Protein AF-A0A954SNA6-F1 (afdb_monomer)

Sequence (404 aa):
MLDLQYICDNADLVSENCRNRGVQANIPRIVELRQKRGEAIAQGDNLRHEQKDIAGQIPKEKDTGKKQALVAKGKELKEQVAASEENVRQLEQELRQELLQVPNLTHPDAPIGKDDTESKTVKTWGDIPKFDFQPLDHVALMEKHNLVDLEAGSRVAGHGFYYLKNEAALLELALIQYAVSKLVDDQTAAIMLEPVQGEGGINIPAPGFLEGLRKLADERGALLIFDEVQTCMGRLGTWFGYQSFNVQPDIMTMAKGVAGGVACGVIVAKESLAPDLRPGMHASTFGGNPLAMAAGIATVETIEQDNLLENVGKMSERYRQYFEKLASELSVIKEIRIRGMMVGVDLKITGTPAVGECMKRGVLINCTHDTVIRLLPALNITADQVDEGCAVIGEVLRNMAKSA

Foldseek 3Di:
DDDLVVCLVPVVQLVVQCVLVVFDADSVVLNVLVVVLVVLVVVLVVLVVVLVVLVVCLVVDPDPVVNVVSVVVNVVSVVVNVVSVVVSVVSVVVSVVRVVRRDDGDDPPDDRDPDPVSDDDPDDDDDDDDDPDDDDDPVRVCVVVVQWAQPLQCVPVNHPGIDGDDVNVVVVVVVVLVVCLVVLALPAAADEEACFDQLVQRRHDDQCPLVSRLVSCVVNVHFYEHEFQPQACLQQLDRTSCVVNVRDTQKYKYADLQQVPPGAIDIDGPPVCVVVDDPPPDDDPCHPPPNSVVSNVVSNVCCVVVVLSVLLVVLQVLLVVLLVVLVVVFVQFDDWRTGRQWTKTFGSAFCVVLQVQLVVVVAHWDDHPRGITIGRDDSPDDPVNSVVNSVSSSVSSVVVRVVD

Mean predicted aligned error: 14.47 Å

Radius of gyration: 30.66 Å; Cα contacts (8 Å, |Δi|>4): 497; chains: 1; bounding box: 66×72×78 Å

Structure (mmCIF, N/CA/C/O backbone):
data_AF-A0A954SNA6-F1
#
_entry.id   AF-A0A954SNA6-F1
#
loop_
_atom_site.group_PDB
_atom_site.id
_atom_site.type_symbol
_atom_site.label_atom_id
_atom_site.label_alt_id
_atom_site.label_comp_id
_atom_site.label_asym_id
_atom_site.label_entity_id
_atom_site.label_seq_id
_atom_site.pdbx_PDB_ins_code
_atom_site.Cartn_x
_atom_site.Cartn_y
_atom_site.Cartn_z
_atom_site.occupancy
_atom_site.B_iso_or_equiv
_atom_site.auth_seq_id
_atom_site.auth_comp_id
_atom_site.auth_asym_id
_atom_site.auth_atom_id
_atom_site.pdbx_PDB_model_num
ATOM 1 N N . MET A 1 1 ? 3.592 -12.969 23.844 1.00 73.25 1 MET A N 1
ATOM 2 C CA . MET A 1 1 ? 3.967 -12.552 25.206 1.00 73.25 1 MET A CA 1
ATOM 3 C C . MET A 1 1 ? 2.936 -13.163 26.124 1.00 73.25 1 MET A C 1
ATOM 5 O O . MET A 1 1 ? 1.762 -13.143 25.759 1.00 73.25 1 MET A O 1
ATOM 9 N N . LEU A 1 2 ? 3.365 -13.783 27.220 1.00 87.62 2 LEU A N 1
ATOM 10 C CA . LEU A 1 2 ? 2.431 -14.393 28.161 1.00 87.62 2 LEU A CA 1
ATOM 11 C C . LEU A 1 2 ? 1.561 -13.305 28.792 1.00 87.62 2 LEU A C 1
ATOM 13 O O . LEU A 1 2 ? 2.030 -12.197 29.050 1.00 87.62 2 LEU A O 1
ATOM 17 N N . ASP A 1 3 ? 0.293 -13.627 29.009 1.00 92.75 3 ASP A N 1
ATOM 18 C CA . ASP A 1 3 ? -0.619 -12.743 29.717 1.00 92.75 3 ASP A CA 1
ATOM 19 C C . ASP A 1 3 ? -0.177 -12.561 31.184 1.00 92.75 3 ASP A C 1
ATOM 21 O O . ASP A 1 3 ? 0.327 -13.493 31.816 1.00 92.75 3 ASP A O 1
ATOM 25 N N . LEU A 1 4 ? -0.365 -11.359 31.739 1.00 93.19 4 LEU A N 1
ATOM 26 C CA . LEU A 1 4 ? 0.088 -11.022 33.092 1.00 93.19 4 LEU A CA 1
ATOM 27 C C . LEU A 1 4 ? -0.612 -11.872 34.161 1.00 93.19 4 LEU A C 1
ATOM 29 O O . LEU A 1 4 ? 0.033 -12.277 35.128 1.00 93.19 4 LEU A O 1
ATOM 33 N N . GLN A 1 5 ? -1.914 -12.139 34.005 1.00 93.69 5 GLN A N 1
ATOM 34 C CA . GLN A 1 5 ? -2.640 -12.995 34.944 1.00 93.69 5 GLN A CA 1
ATOM 35 C C . GLN A 1 5 ? -2.035 -14.398 34.924 1.00 93.69 5 GLN A C 1
ATOM 37 O O . GLN A 1 5 ? -1.691 -14.924 35.980 1.00 93.69 5 GLN A O 1
ATOM 42 N N . TYR A 1 6 ? -1.810 -14.947 33.728 1.00 95.56 6 TYR A N 1
ATOM 43 C CA . TYR A 1 6 ? -1.186 -16.257 33.569 1.00 95.56 6 TYR A CA 1
ATOM 44 C C . TYR A 1 6 ? 0.196 -16.340 34.232 1.00 95.56 6 TYR A C 1
ATOM 46 O O . TYR A 1 6 ? 0.468 -17.314 34.934 1.00 95.56 6 TYR A O 1
ATOM 54 N N . ILE A 1 7 ? 1.056 -15.327 34.045 1.00 95.31 7 ILE A N 1
ATOM 55 C CA . ILE A 1 7 ? 2.395 -15.287 34.658 1.00 95.31 7 ILE A CA 1
ATOM 56 C C . ILE A 1 7 ? 2.300 -15.366 36.180 1.00 95.31 7 ILE A C 1
ATOM 58 O O . ILE A 1 7 ? 3.030 -16.131 36.801 1.00 95.31 7 ILE A O 1
ATOM 62 N N . CYS A 1 8 ? 1.408 -14.585 36.784 1.00 94.50 8 CYS A N 1
ATOM 63 C CA . CYS A 1 8 ? 1.271 -14.568 38.234 1.00 94.50 8 CYS A CA 1
ATOM 64 C C . CYS A 1 8 ? 0.643 -15.847 38.789 1.00 94.50 8 CYS A C 1
ATOM 66 O O . CYS A 1 8 ? 1.076 -16.317 39.836 1.00 94.50 8 CYS A O 1
ATOM 68 N N . ASP A 1 9 ? -0.336 -16.419 38.091 1.00 96.00 9 ASP A N 1
ATOM 69 C CA . ASP A 1 9 ? -1.005 -17.648 38.528 1.00 96.00 9 ASP A CA 1
ATOM 70 C C . ASP A 1 9 ? -0.101 -18.882 38.374 1.00 96.00 9 ASP A C 1
ATOM 72 O O . ASP A 1 9 ? -0.306 -19.890 39.044 1.00 96.00 9 ASP A O 1
ATOM 76 N N . ASN A 1 10 ? 0.921 -18.797 37.516 1.00 96.69 10 ASN A N 1
ATOM 77 C CA . ASN A 1 10 ? 1.845 -19.886 37.195 1.00 96.69 10 ASN A CA 1
ATOM 78 C C . ASN A 1 10 ? 3.312 -19.467 37.397 1.00 96.69 10 ASN A C 1
ATOM 80 O O . ASN A 1 10 ? 4.188 -19.855 36.620 1.00 96.69 10 ASN A O 1
ATOM 84 N N . ALA A 1 11 ? 3.589 -18.659 38.425 1.00 95.62 11 ALA A N 1
ATOM 85 C CA . ALA A 1 11 ? 4.897 -18.032 38.629 1.00 95.62 11 ALA A CA 1
ATOM 86 C C . ALA A 1 11 ? 6.063 -19.038 38.657 1.00 95.62 11 ALA A C 1
ATOM 88 O O . ALA A 1 11 ? 7.117 -18.772 38.072 1.00 95.62 11 ALA A O 1
ATOM 89 N N . ASP A 1 12 ? 5.866 -20.207 39.271 1.00 95.69 12 ASP A N 1
ATOM 90 C CA . ASP A 1 12 ? 6.883 -21.262 39.346 1.00 95.69 12 ASP A CA 1
ATOM 91 C C . ASP A 1 12 ? 7.188 -21.865 37.970 1.00 95.69 12 ASP A C 1
ATOM 93 O O . ASP A 1 12 ? 8.354 -21.961 37.581 1.00 95.69 12 ASP A O 1
ATOM 97 N N . LEU A 1 13 ? 6.144 -22.188 37.199 1.00 95.19 13 LEU A N 1
ATOM 98 C CA . LEU A 1 13 ? 6.263 -22.732 35.843 1.00 95.19 13 LEU A CA 1
ATOM 99 C C . LEU A 1 13 ? 6.986 -21.751 34.914 1.00 95.19 13 LEU A C 1
ATOM 101 O O . LEU A 1 13 ? 7.881 -22.132 34.160 1.00 95.19 13 LEU A O 1
ATOM 105 N N . VAL A 1 14 ? 6.617 -20.470 34.972 1.00 95.94 14 VAL A N 1
ATOM 106 C CA . VAL A 1 14 ? 7.250 -19.432 34.150 1.00 95.94 14 VAL A CA 1
ATOM 107 C C . VAL A 1 14 ? 8.706 -19.225 34.570 1.00 95.94 14 VAL A C 1
ATOM 109 O O . VAL A 1 14 ? 9.578 -19.129 33.708 1.00 95.94 14 VAL A O 1
ATOM 112 N N . SER A 1 15 ? 8.994 -19.227 35.875 1.00 94.88 15 SER A N 1
ATOM 113 C CA . SER A 1 15 ? 10.365 -19.128 36.396 1.00 94.88 15 SER A CA 1
ATOM 114 C C . SER A 1 15 ? 11.233 -20.298 35.936 1.00 94.88 15 SER A C 1
ATOM 116 O O . SER A 1 15 ? 12.385 -20.110 35.542 1.00 94.88 15 SER A O 1
ATOM 118 N N . GLU A 1 16 ? 10.688 -21.513 35.953 1.00 93.12 16 GLU A N 1
ATOM 119 C CA . GLU A 1 16 ? 11.366 -22.700 35.447 1.00 93.12 16 GLU A CA 1
ATOM 120 C C . GLU A 1 16 ? 11.633 -22.612 33.943 1.00 93.12 16 GLU A C 1
ATOM 122 O O . GLU A 1 16 ? 12.764 -22.836 33.515 1.00 93.12 16 GLU A O 1
ATOM 127 N N . ASN A 1 17 ? 10.647 -22.187 33.152 1.00 93.81 17 ASN A N 1
ATOM 128 C CA . ASN A 1 17 ? 10.822 -21.969 31.720 1.00 93.81 17 ASN A CA 1
ATOM 129 C C . ASN A 1 17 ? 11.922 -20.937 31.414 1.00 93.81 17 ASN A C 1
ATOM 131 O O . ASN A 1 17 ? 12.746 -21.167 30.531 1.00 93.81 17 ASN A O 1
ATOM 135 N N . CYS A 1 18 ? 11.990 -19.827 32.158 1.00 92.38 18 CYS A N 1
ATOM 136 C CA . CYS A 1 18 ? 13.069 -18.844 32.015 1.00 92.38 18 CYS A CA 1
ATOM 137 C C . CYS A 1 18 ? 14.447 -19.467 32.281 1.00 92.38 18 CYS A C 1
ATOM 139 O O . CYS A 1 18 ? 15.364 -19.276 31.480 1.00 92.38 18 CYS A O 1
ATOM 141 N N . ARG A 1 19 ? 14.579 -20.275 33.347 1.00 90.25 19 ARG A N 1
ATOM 142 C CA . ARG A 1 19 ? 15.821 -21.008 33.656 1.00 90.25 19 ARG A CA 1
ATOM 143 C C . ARG A 1 19 ? 16.204 -21.973 32.537 1.00 90.25 19 ARG A C 1
ATOM 145 O O . ARG A 1 19 ? 17.350 -21.952 32.098 1.00 90.25 19 ARG A O 1
ATOM 152 N N . ASN A 1 20 ? 15.248 -22.760 32.046 1.00 88.38 20 ASN A N 1
ATOM 153 C CA . ASN A 1 20 ? 15.473 -23.735 30.975 1.00 88.38 20 ASN A CA 1
ATOM 154 C C . ASN A 1 20 ? 15.898 -23.073 29.659 1.00 88.38 20 ASN A C 1
ATOM 156 O O . ASN A 1 20 ? 16.601 -23.686 28.864 1.00 88.38 20 ASN A O 1
ATOM 160 N N . ARG A 1 21 ? 15.497 -21.817 29.438 1.00 86.19 21 ARG A N 1
ATOM 161 C CA . ARG A 1 21 ? 15.863 -21.016 28.263 1.00 86.19 21 ARG A CA 1
ATOM 162 C C . ARG A 1 21 ? 17.111 -20.148 28.456 1.00 86.19 21 ARG A C 1
ATOM 164 O O . ARG A 1 21 ? 17.453 -19.399 27.547 1.00 86.19 21 ARG A O 1
ATOM 171 N N . GLY A 1 22 ? 17.743 -20.174 29.632 1.00 86.12 22 GLY A N 1
ATOM 172 C CA . GLY A 1 22 ? 18.877 -19.299 29.948 1.00 86.12 22 GLY A CA 1
ATOM 173 C C . GLY A 1 22 ? 18.531 -17.803 29.997 1.00 86.12 22 GLY A C 1
ATOM 174 O O . GLY A 1 22 ? 19.422 -16.967 29.875 1.00 86.12 22 GLY A O 1
ATOM 175 N N . VAL A 1 23 ? 17.252 -17.448 30.169 1.00 89.25 23 VAL A N 1
ATOM 176 C CA . VAL A 1 23 ? 16.779 -16.056 30.214 1.00 89.25 23 VAL A CA 1
ATOM 177 C C . VAL A 1 23 ? 16.717 -15.575 31.662 1.00 89.25 23 VAL A C 1
ATOM 179 O O . VAL A 1 23 ? 16.126 -16.230 32.522 1.00 89.25 23 VAL A O 1
ATOM 182 N N . GLN A 1 24 ? 17.295 -14.406 31.937 1.00 88.19 24 GLN A N 1
ATOM 183 C CA . GLN A 1 24 ? 17.194 -13.756 33.244 1.00 88.19 24 GLN A CA 1
ATOM 184 C C . GLN A 1 24 ? 15.923 -12.900 33.309 1.00 88.19 24 GLN A C 1
ATOM 186 O O . GLN A 1 24 ? 15.890 -11.796 32.777 1.00 88.19 24 GLN A O 1
ATOM 191 N N . ALA A 1 25 ? 14.881 -13.408 33.971 1.00 93.00 25 ALA A N 1
ATOM 192 C CA . ALA A 1 25 ? 13.642 -12.673 34.233 1.00 93.00 25 ALA A CA 1
ATOM 193 C C . ALA A 1 25 ? 13.258 -12.777 35.716 1.00 93.00 25 ALA A C 1
ATOM 195 O O . ALA A 1 25 ? 13.335 -13.858 36.306 1.00 93.00 25 ALA A O 1
ATOM 196 N N . ASN A 1 26 ? 12.823 -11.668 36.322 1.00 95.00 26 ASN A N 1
ATOM 197 C CA . ASN A 1 26 ? 12.488 -11.607 37.744 1.00 95.00 26 ASN A CA 1
ATOM 198 C C . ASN A 1 26 ? 10.976 -11.770 37.975 1.00 95.00 26 ASN A C 1
ATOM 200 O O . ASN A 1 26 ? 10.246 -10.815 38.242 1.00 95.00 26 ASN A O 1
ATOM 204 N N . ILE A 1 27 ? 10.492 -13.011 37.884 1.00 96.44 27 ILE A N 1
ATOM 205 C CA . ILE A 1 27 ? 9.064 -13.322 38.065 1.00 96.44 27 ILE A CA 1
ATOM 206 C C . ILE A 1 27 ? 8.527 -12.898 39.448 1.00 96.44 27 ILE A C 1
ATOM 208 O O . ILE A 1 27 ? 7.445 -12.308 39.491 1.00 96.44 27 ILE A O 1
ATOM 212 N N . PRO A 1 28 ? 9.256 -13.084 40.571 1.00 96.00 28 PRO A N 1
ATOM 213 C CA . PRO A 1 28 ? 8.818 -12.567 41.870 1.00 96.00 28 PRO A CA 1
ATOM 214 C C . PRO A 1 28 ? 8.572 -11.052 41.874 1.00 96.00 28 PRO A C 1
ATOM 216 O O . PRO A 1 28 ? 7.580 -10.593 42.441 1.00 96.00 28 PRO A O 1
ATOM 219 N N . ARG A 1 29 ? 9.422 -10.270 41.192 1.00 96.12 29 ARG A N 1
ATOM 220 C CA . ARG A 1 29 ? 9.235 -8.817 41.063 1.00 96.12 29 ARG A CA 1
ATOM 221 C C . ARG A 1 29 ? 7.985 -8.465 40.258 1.00 96.12 29 ARG A C 1
ATOM 223 O O . ARG A 1 29 ? 7.283 -7.528 40.625 1.00 96.12 29 ARG A O 1
ATOM 230 N N . ILE A 1 30 ? 7.662 -9.220 39.209 1.00 96.75 30 ILE A N 1
ATOM 231 C CA . ILE A 1 30 ? 6.426 -9.028 38.425 1.00 96.75 30 ILE A CA 1
ATOM 232 C C . ILE A 1 30 ? 5.186 -9.239 39.302 1.00 96.75 30 ILE A C 1
ATOM 234 O O . ILE A 1 30 ? 4.253 -8.435 39.255 1.00 96.75 30 ILE A O 1
ATOM 238 N N . VAL A 1 31 ? 5.183 -10.289 40.130 1.00 96.25 31 VAL A N 1
ATOM 239 C CA . VAL A 1 31 ? 4.089 -10.575 41.074 1.00 96.25 31 VAL A CA 1
ATOM 240 C C . VAL A 1 31 ? 3.942 -9.444 42.096 1.00 96.25 31 VAL A C 1
ATOM 242 O O . VAL A 1 31 ? 2.836 -8.945 42.305 1.00 96.25 31 VAL A O 1
ATOM 245 N N . GLU A 1 32 ? 5.056 -8.979 42.666 1.00 97.12 32 GLU A N 1
ATOM 246 C CA . GLU A 1 32 ? 5.086 -7.849 43.602 1.00 97.12 32 GLU A CA 1
ATOM 247 C C . GLU A 1 32 ? 4.538 -6.560 42.962 1.00 97.12 32 GLU A C 1
ATOM 249 O O . GLU A 1 32 ? 3.673 -5.889 43.529 1.00 97.12 32 GLU A O 1
ATOM 254 N N . LEU A 1 33 ? 5.011 -6.215 41.761 1.00 97.25 33 LEU A N 1
ATOM 255 C CA . LEU A 1 33 ? 4.587 -5.018 41.035 1.00 97.25 33 LEU A CA 1
ATOM 256 C C . LEU A 1 33 ? 3.106 -5.072 40.658 1.00 97.25 33 LEU A C 1
ATOM 258 O O . LEU A 1 33 ? 2.414 -4.059 40.759 1.00 97.25 33 LEU A O 1
ATOM 262 N N . ARG A 1 34 ? 2.587 -6.245 40.275 1.00 95.94 34 ARG A N 1
ATOM 263 C CA . ARG A 1 34 ? 1.153 -6.433 40.021 1.00 95.94 34 ARG A CA 1
ATOM 264 C C . ARG A 1 34 ? 0.326 -6.129 41.269 1.00 95.94 34 ARG A C 1
ATOM 266 O O . ARG A 1 34 ? -0.682 -5.432 41.155 1.00 95.94 34 ARG A O 1
ATOM 273 N N . GLN A 1 35 ? 0.741 -6.634 42.431 1.00 95.75 35 GLN A N 1
ATOM 274 C CA . GLN A 1 35 ? 0.046 -6.381 43.690 1.00 95.75 35 GLN A CA 1
ATOM 275 C C . GLN A 1 35 ? 0.067 -4.888 44.041 1.00 95.75 35 GLN A C 1
ATOM 277 O O . GLN A 1 35 ? -0.996 -4.293 44.220 1.00 95.75 35 GLN A O 1
ATOM 282 N N . LYS A 1 36 ? 1.250 -4.259 44.035 1.00 96.56 36 LYS A N 1
ATOM 283 C CA . LYS A 1 36 ? 1.401 -2.820 44.319 1.00 96.56 36 LYS A CA 1
ATOM 284 C C . LYS A 1 36 ? 0.583 -1.951 43.371 1.00 96.56 36 LYS A C 1
ATOM 286 O O . LYS A 1 36 ? -0.040 -0.986 43.804 1.00 96.56 36 LYS A O 1
ATOM 291 N N . ARG A 1 37 ? 0.548 -2.302 42.081 1.00 96.38 37 ARG A N 1
ATOM 292 C CA . ARG A 1 37 ? -0.277 -1.606 41.088 1.00 96.38 37 ARG A CA 1
ATOM 293 C C . ARG A 1 37 ? -1.761 -1.716 41.432 1.00 96.38 37 ARG A C 1
ATOM 295 O O . ARG A 1 37 ? -2.465 -0.715 41.382 1.00 96.38 37 ARG A O 1
ATOM 302 N N . GLY A 1 38 ? -2.232 -2.912 41.789 1.00 94.75 38 GLY A N 1
ATOM 303 C CA . GLY A 1 38 ? -3.621 -3.134 42.196 1.00 94.75 38 GLY A CA 1
ATOM 304 C C . GLY A 1 38 ? -4.011 -2.317 43.431 1.00 94.75 38 GLY A C 1
ATOM 305 O O . GLY A 1 38 ? -5.047 -1.655 43.424 1.00 94.75 38 GLY A O 1
ATOM 306 N N . GLU A 1 39 ? -3.154 -2.302 44.452 1.00 96.25 39 GLU A N 1
ATOM 307 C CA . GLU A 1 39 ? -3.342 -1.503 45.670 1.00 96.25 39 GLU A CA 1
ATOM 308 C C . GLU A 1 39 ? -3.364 0.005 45.368 1.00 96.25 39 GLU A C 1
ATOM 310 O O . GLU A 1 39 ? -4.257 0.716 45.832 1.00 96.25 39 GLU A O 1
ATOM 315 N N . ALA A 1 40 ? -2.441 0.489 44.530 1.00 94.62 40 ALA A N 1
ATOM 316 C CA . ALA A 1 40 ? -2.367 1.894 44.129 1.00 94.62 40 ALA A CA 1
ATOM 317 C C . ALA A 1 40 ? -3.595 2.345 43.318 1.00 94.62 40 ALA A C 1
ATOM 319 O O . ALA A 1 40 ? -4.099 3.447 43.536 1.00 94.62 40 ALA A O 1
ATOM 320 N N . ILE A 1 41 ? -4.110 1.491 42.424 1.00 94.56 41 ILE A N 1
ATOM 321 C CA . ILE A 1 41 ? -5.348 1.756 41.674 1.00 94.56 41 ILE A CA 1
ATOM 322 C C . ILE A 1 41 ? -6.538 1.852 42.634 1.00 94.56 41 ILE A C 1
ATOM 324 O O . ILE A 1 41 ? -7.278 2.834 42.585 1.00 94.56 41 ILE A O 1
ATOM 328 N N . ALA A 1 42 ? -6.692 0.884 43.543 1.00 95.19 42 ALA A N 1
ATOM 329 C CA . ALA A 1 42 ? -7.783 0.883 44.516 1.00 95.19 42 ALA A CA 1
ATOM 330 C C . ALA A 1 42 ? -7.742 2.123 45.426 1.00 95.19 42 ALA A C 1
ATOM 332 O O . ALA A 1 42 ? -8.775 2.732 45.712 1.00 95.19 42 ALA A O 1
ATOM 333 N N . GLN A 1 43 ? -6.546 2.542 45.848 1.00 94.44 43 GLN A N 1
ATOM 334 C CA . GLN A 1 43 ? -6.361 3.778 46.605 1.00 94.44 43 GLN A CA 1
ATOM 335 C C . GLN A 1 43 ? -6.760 5.016 45.786 1.00 94.44 43 GLN A C 1
ATOM 337 O O . GLN A 1 43 ? -7.484 5.873 46.296 1.00 94.44 43 GLN A O 1
ATOM 342 N N . GLY A 1 44 ? -6.330 5.106 44.524 1.00 94.19 44 GLY A N 1
ATOM 343 C CA . GLY A 1 44 ? -6.683 6.207 43.626 1.00 94.19 44 GLY A CA 1
ATOM 344 C C . GLY A 1 44 ? -8.189 6.310 43.369 1.00 94.19 44 GLY A C 1
ATOM 345 O O . GLY A 1 44 ? -8.746 7.408 43.369 1.00 94.19 44 GLY A O 1
ATOM 346 N N . ASP A 1 45 ? -8.875 5.175 43.222 1.00 93.38 45 ASP A N 1
ATOM 347 C CA . ASP A 1 45 ? -10.333 5.124 43.066 1.00 93.38 45 ASP A CA 1
ATOM 348 C C . ASP A 1 45 ? -11.070 5.610 44.318 1.00 93.38 45 ASP A C 1
ATOM 350 O O . ASP A 1 45 ? -12.007 6.405 44.204 1.00 93.38 45 ASP A O 1
ATOM 354 N N . ASN A 1 46 ? -10.607 5.224 45.511 1.00 95.31 46 ASN A N 1
ATOM 355 C CA . ASN A 1 46 ? -11.154 5.725 46.775 1.00 95.31 46 ASN A CA 1
ATOM 356 C C . ASN A 1 46 ? -10.983 7.248 46.906 1.00 95.31 46 ASN A C 1
ATOM 358 O O . ASN A 1 46 ? -11.936 7.947 47.257 1.00 95.31 46 ASN A O 1
ATOM 362 N N . LEU A 1 47 ? -9.805 7.781 46.557 1.00 95.19 47 LEU A N 1
ATOM 363 C CA . LEU A 1 47 ? -9.538 9.225 46.570 1.00 95.19 47 LEU A CA 1
ATOM 364 C C . LEU A 1 47 ? -10.426 9.987 45.575 1.00 95.19 47 LEU A C 1
ATOM 366 O O . LEU A 1 47 ? -10.954 11.050 45.903 1.00 95.19 47 LEU A O 1
ATOM 370 N N . ARG A 1 48 ? -10.646 9.437 44.372 1.00 94.44 48 ARG A N 1
ATOM 371 C CA . ARG A 1 48 ? -11.561 10.013 43.371 1.00 94.44 48 ARG A CA 1
ATOM 372 C C . ARG A 1 48 ? -13.013 9.999 43.844 1.00 94.44 48 ARG A C 1
ATOM 374 O O . ARG A 1 48 ? -13.737 10.969 43.605 1.00 94.44 48 ARG A O 1
ATOM 381 N N . HIS A 1 49 ? -13.437 8.934 44.522 1.00 94.69 49 HIS A N 1
ATOM 382 C CA . HIS A 1 49 ? -14.769 8.862 45.114 1.00 94.69 49 HIS A CA 1
ATOM 383 C C . HIS A 1 49 ? -14.951 9.946 46.184 1.00 94.69 49 HIS A C 1
ATOM 385 O O . HIS A 1 49 ? -15.899 10.729 46.108 1.00 94.69 49 HIS A O 1
ATOM 391 N N . GLU A 1 50 ? -14.006 10.068 47.121 1.00 94.00 50 GLU A N 1
ATOM 392 C CA . GLU A 1 50 ? -14.058 11.090 48.171 1.00 94.00 50 GLU A CA 1
ATOM 393 C C . GLU A 1 50 ? -14.019 12.511 47.584 1.00 94.00 50 GLU A C 1
ATOM 395 O O . GLU A 1 50 ? -14.781 13.388 47.998 1.00 94.00 50 GLU A O 1
ATOM 400 N N . GLN A 1 51 ? -13.196 12.745 46.557 1.00 92.94 51 GLN A N 1
ATOM 401 C CA . GLN A 1 51 ? -13.138 14.026 45.853 1.00 92.94 51 GLN A CA 1
ATOM 402 C C . GLN A 1 51 ? -14.488 14.391 45.221 1.00 92.94 51 GLN A C 1
ATOM 404 O O . GLN A 1 51 ? -14.927 15.541 45.324 1.00 92.94 51 GLN A O 1
ATOM 409 N N . LYS A 1 52 ? -15.162 13.427 44.585 1.00 92.81 52 LYS A N 1
ATOM 410 C CA . LYS A 1 52 ? -16.479 13.624 43.967 1.00 92.81 52 LYS A CA 1
ATOM 411 C C . LYS A 1 52 ? -17.555 13.916 45.014 1.00 92.81 52 LYS A C 1
ATOM 413 O O . LYS A 1 52 ? -18.378 14.811 44.801 1.00 92.81 52 LYS A O 1
ATOM 418 N N . ASP A 1 53 ? -17.518 13.224 46.149 1.00 93.50 53 ASP A N 1
ATOM 419 C CA . ASP A 1 53 ? -18.443 13.450 47.261 1.00 93.50 53 ASP A CA 1
ATOM 420 C C . ASP A 1 53 ? -18.274 14.850 47.859 1.00 93.50 53 ASP A C 1
ATOM 422 O O . ASP A 1 53 ? -19.260 15.569 48.045 1.00 93.50 53 ASP A O 1
ATOM 426 N N . ILE A 1 54 ? -17.030 15.279 48.101 1.00 92.00 54 ILE A N 1
ATOM 427 C CA . ILE A 1 54 ? -16.722 16.628 48.593 1.00 92.00 54 ILE A CA 1
ATOM 428 C C . ILE A 1 54 ? -17.151 17.690 47.573 1.00 92.00 54 ILE A C 1
ATOM 430 O O . ILE A 1 54 ? -17.820 18.659 47.939 1.00 92.00 54 ILE A O 1
ATOM 434 N N . ALA A 1 55 ? -16.857 17.492 46.283 1.00 90.25 55 ALA A N 1
ATOM 435 C CA . ALA A 1 55 ? -17.282 18.403 45.220 1.00 90.25 55 ALA A CA 1
ATOM 436 C C . ALA A 1 55 ? -18.813 18.553 45.150 1.00 90.25 55 ALA A C 1
ATOM 438 O O . ALA A 1 55 ? -19.316 19.653 44.919 1.00 90.25 55 ALA A O 1
ATOM 439 N N . GLY A 1 56 ? -19.564 17.478 45.410 1.00 91.25 56 GLY A N 1
ATOM 440 C CA . GLY A 1 56 ? -21.028 17.492 45.465 1.00 91.25 56 GLY A CA 1
ATOM 441 C C . GLY A 1 56 ? -21.625 18.196 46.693 1.00 91.25 56 GLY A C 1
ATOM 442 O O . GLY A 1 56 ? -22.789 18.610 46.649 1.00 91.25 56 GLY A O 1
ATOM 443 N N . GLN A 1 57 ? -20.859 18.352 47.779 1.00 91.12 57 GLN A N 1
ATOM 444 C CA . GLN A 1 57 ? -21.285 19.027 49.014 1.00 91.12 57 GLN A CA 1
ATOM 445 C C . GLN A 1 57 ? -21.081 20.550 48.960 1.00 91.12 57 GLN A C 1
ATOM 447 O O . GLN A 1 57 ? -21.898 21.295 49.502 1.00 91.12 57 GLN A O 1
ATOM 452 N N . ILE A 1 58 ? -20.055 21.032 48.248 1.00 89.12 58 ILE A N 1
ATOM 453 C CA . ILE A 1 58 ? -19.700 22.464 48.163 1.00 89.12 58 ILE A CA 1
ATOM 454 C C . ILE A 1 58 ? -20.867 23.373 47.704 1.00 89.12 58 ILE A C 1
ATOM 456 O O . ILE A 1 58 ? -21.049 24.439 48.301 1.00 89.12 58 ILE A O 1
ATOM 460 N N . PRO A 1 59 ? -21.685 23.019 46.689 1.00 88.69 59 PRO A N 1
ATOM 461 C CA . PRO A 1 59 ? -22.819 23.850 46.268 1.00 88.69 59 PRO A CA 1
ATOM 462 C C . PRO A 1 59 ? -23.991 23.841 47.258 1.00 88.69 59 PRO A C 1
ATOM 464 O O . PRO A 1 59 ? -24.825 24.743 47.218 1.00 88.69 59 PRO A O 1
ATOM 467 N N . LYS A 1 60 ? -24.078 22.813 48.115 1.00 90.50 60 LYS A N 1
ATOM 468 C CA . LYS A 1 60 ? -25.191 22.590 49.053 1.00 90.50 60 LYS A CA 1
ATOM 469 C C . LYS A 1 60 ? -24.951 23.237 50.421 1.00 90.50 60 LYS A C 1
ATOM 471 O O . LYS A 1 60 ? -25.912 23.460 51.154 1.00 90.50 60 LYS A O 1
ATOM 476 N N . GLU A 1 61 ? -23.698 23.543 50.751 1.00 91.56 61 GLU A N 1
ATOM 477 C CA . GLU A 1 61 ? -23.313 24.161 52.020 1.00 91.56 61 GLU A CA 1
ATOM 478 C C . GLU A 1 61 ? -23.561 25.680 52.007 1.00 91.56 61 GLU A C 1
ATOM 480 O O . GLU A 1 61 ? -23.129 26.400 51.099 1.00 91.56 61 GLU A O 1
ATOM 485 N N . LYS A 1 62 ? -24.281 26.158 53.028 1.00 86.31 62 LYS A N 1
ATOM 486 C CA . LYS A 1 62 ? -24.705 27.560 53.183 1.00 86.31 62 LYS A CA 1
ATOM 487 C C . LYS A 1 62 ? -23.835 28.322 54.182 1.00 86.31 62 LYS A C 1
ATOM 489 O O . LYS A 1 62 ? -23.801 29.547 54.125 1.00 86.31 62 LYS A O 1
ATOM 494 N N . ASP A 1 63 ? -23.138 27.616 55.070 1.00 92.00 63 ASP A N 1
ATOM 495 C CA . ASP A 1 63 ? -22.192 28.209 56.012 1.00 92.00 63 ASP A CA 1
ATOM 496 C C . ASP A 1 63 ? -20.857 28.526 55.319 1.00 92.00 63 ASP A C 1
ATOM 498 O O . ASP A 1 63 ? -20.192 27.649 54.762 1.00 92.00 63 ASP A O 1
ATOM 502 N N . THR A 1 64 ? -20.449 29.796 55.354 1.00 82.81 64 THR A N 1
ATOM 503 C CA . THR A 1 64 ? -19.243 30.282 54.668 1.00 82.81 64 THR A CA 1
ATOM 504 C C . THR A 1 64 ? -17.956 29.628 55.186 1.00 82.81 64 THR A C 1
ATOM 506 O O . THR A 1 64 ? -17.057 29.352 54.390 1.00 82.81 64 THR A O 1
ATOM 509 N N . GLY A 1 65 ? -17.865 29.342 56.489 1.00 86.00 65 GLY A N 1
ATOM 510 C CA . GLY A 1 65 ? -16.692 28.715 57.102 1.00 86.00 65 GLY A CA 1
ATOM 511 C C . GLY A 1 65 ? -16.576 27.235 56.738 1.00 86.00 65 GLY A C 1
ATOM 512 O O . GLY A 1 65 ? -15.513 26.777 56.315 1.00 86.00 65 GLY A O 1
ATOM 513 N N . LYS A 1 66 ? -17.687 26.492 56.797 1.00 86.62 66 LYS A N 1
ATOM 514 C CA . LYS A 1 66 ? -17.732 25.081 56.368 1.00 86.62 66 LYS A CA 1
ATOM 515 C C . LYS A 1 66 ? -17.485 24.928 54.872 1.00 86.62 66 LYS A C 1
ATOM 517 O O . LYS A 1 66 ? -16.778 24.015 54.451 1.00 86.62 66 LYS A O 1
ATOM 522 N N . LYS A 1 67 ? -18.000 25.856 54.064 1.00 87.50 67 LYS A N 1
ATOM 523 C CA . LYS A 1 67 ? -17.764 25.876 52.619 1.00 87.50 67 LYS A CA 1
ATOM 524 C C . LYS A 1 67 ? -16.287 26.090 52.280 1.00 87.50 67 LYS A C 1
ATOM 526 O O . LYS A 1 67 ? -15.769 25.396 51.408 1.00 87.50 67 LYS A O 1
ATOM 531 N N . GLN A 1 68 ? -15.591 26.989 52.981 1.00 88.56 68 GLN A N 1
ATOM 532 C CA . GLN A 1 68 ? -14.141 27.165 52.817 1.00 88.56 68 GLN A CA 1
ATOM 533 C C . GLN A 1 68 ? -13.353 25.908 53.214 1.00 88.56 68 GLN A C 1
ATOM 535 O O . GLN A 1 68 ? -12.431 25.526 52.494 1.00 88.56 68 GLN A O 1
ATOM 540 N N . ALA A 1 69 ? -13.745 25.223 54.293 1.00 90.31 69 ALA A N 1
ATOM 541 C CA . ALA A 1 69 ? -13.115 23.967 54.706 1.00 90.31 69 ALA A CA 1
ATOM 542 C C . ALA A 1 69 ? -13.288 22.844 53.661 1.00 90.31 69 ALA A C 1
ATOM 544 O O . ALA A 1 69 ? -12.328 22.142 53.345 1.00 90.31 69 ALA A O 1
ATOM 545 N N . LEU A 1 70 ? -14.480 22.710 53.065 1.00 91.19 70 LEU A N 1
ATOM 546 C CA . LEU A 1 70 ? -14.738 21.743 51.987 1.00 91.19 70 LEU A CA 1
ATOM 547 C C . LEU A 1 70 ? -13.913 22.039 50.725 1.00 91.19 70 LEU A C 1
ATOM 549 O O . LEU A 1 70 ? -13.402 21.116 50.095 1.00 91.19 70 LEU A O 1
ATOM 553 N N . VAL A 1 71 ? -13.739 23.316 50.369 1.00 90.12 71 VAL A N 1
ATOM 554 C CA . VAL A 1 71 ? -12.886 23.726 49.239 1.00 90.12 71 VAL A CA 1
ATOM 555 C C . VAL A 1 71 ? -11.414 23.396 49.507 1.00 90.12 71 VAL A C 1
ATOM 557 O O . VAL A 1 71 ? -10.739 22.882 48.614 1.00 90.12 71 VAL A O 1
ATOM 560 N N . ALA A 1 72 ? -10.919 23.640 50.725 1.00 91.81 72 ALA A N 1
ATOM 561 C CA . ALA A 1 72 ? -9.554 23.287 51.114 1.00 91.81 72 ALA A CA 1
ATOM 562 C C . ALA A 1 72 ? -9.317 21.769 51.030 1.00 91.81 72 ALA A C 1
ATOM 564 O O . ALA A 1 72 ? -8.374 21.338 50.368 1.00 91.81 72 ALA A O 1
ATOM 565 N N . LYS A 1 73 ? -10.233 20.964 51.589 1.00 93.00 73 LYS A N 1
ATOM 566 C CA . LYS A 1 73 ? -10.184 19.496 51.506 1.00 93.00 73 LYS A CA 1
ATOM 567 C C . LYS A 1 73 ? -10.255 18.992 50.058 1.00 93.00 73 LYS A C 1
ATOM 569 O O . LYS A 1 73 ? -9.540 18.070 49.684 1.00 93.00 73 LYS A O 1
ATOM 574 N N . GLY A 1 74 ? -11.075 19.619 49.210 1.00 92.31 74 GLY A N 1
ATOM 575 C CA . GLY A 1 74 ? -11.156 19.285 47.785 1.00 92.31 74 GLY A CA 1
ATOM 576 C C . GLY A 1 74 ? -9.856 19.559 47.018 1.00 92.31 74 GLY A C 1
ATOM 577 O O . GLY A 1 74 ? -9.507 18.802 46.110 1.00 92.31 74 GLY A O 1
ATOM 578 N N . LYS A 1 75 ? -9.118 20.615 47.389 1.00 93.12 75 LYS A N 1
ATOM 579 C CA . LYS A 1 75 ? -7.800 20.917 46.814 1.00 93.12 75 LYS A CA 1
ATOM 580 C C . LYS A 1 75 ? -6.748 19.894 47.253 1.00 93.12 75 LYS A C 1
ATOM 582 O O . LYS A 1 75 ? -6.010 19.407 46.405 1.00 93.12 75 LYS A O 1
ATOM 587 N N . GLU A 1 76 ? -6.740 19.526 48.530 1.00 94.62 76 GLU A N 1
ATOM 588 C CA . GLU A 1 76 ? -5.853 18.489 49.070 1.00 94.62 76 GLU A CA 1
ATOM 589 C C . GLU A 1 76 ? -6.096 17.128 48.396 1.00 94.62 76 GLU A C 1
ATOM 591 O O . GLU A 1 76 ? -5.165 16.509 47.886 1.00 94.62 76 GLU A O 1
ATOM 596 N N . LEU A 1 77 ? -7.360 16.705 48.276 1.00 94.00 77 LEU A N 1
ATOM 597 C CA . LEU A 1 77 ? -7.725 15.473 47.568 1.00 94.00 77 LEU A CA 1
ATOM 598 C C . LEU A 1 77 ? -7.296 15.500 46.096 1.00 94.00 77 LEU A C 1
ATOM 600 O O . LEU A 1 77 ? -6.892 14.476 45.557 1.00 94.00 77 LEU A O 1
ATOM 604 N N . LYS A 1 78 ? -7.334 16.664 45.435 1.00 94.06 78 LYS A N 1
ATOM 605 C CA . LYS A 1 78 ? -6.848 16.802 44.054 1.00 94.06 78 LYS A CA 1
ATOM 606 C C . LYS A 1 78 ? -5.345 16.539 43.939 1.00 94.06 78 LYS A C 1
ATOM 608 O O . LYS A 1 78 ? -4.923 15.894 42.984 1.00 94.06 78 LYS A O 1
ATOM 613 N N . GLU A 1 79 ? -4.555 17.030 44.889 1.00 95.00 79 GLU A N 1
ATOM 614 C CA . GLU A 1 79 ? -3.110 16.779 44.940 1.00 95.00 79 GLU A CA 1
ATOM 615 C C . GLU A 1 79 ? -2.820 15.296 45.228 1.00 95.00 79 GLU A C 1
ATOM 617 O O . GLU A 1 79 ? -1.979 14.695 44.561 1.00 95.00 79 GLU A O 1
ATOM 622 N N . GLN A 1 80 ? -3.583 14.672 46.134 1.00 94.75 80 GLN A N 1
ATOM 623 C CA . GLN A 1 80 ? -3.463 13.242 46.442 1.00 94.75 80 GLN A CA 1
ATOM 624 C C . GLN A 1 80 ? -3.849 12.339 45.256 1.00 94.75 80 GLN A C 1
ATOM 626 O O . GLN A 1 80 ? -3.156 11.357 44.991 1.00 94.75 80 GLN A O 1
ATOM 631 N N . VAL A 1 81 ? -4.907 12.677 44.504 1.00 93.94 81 VAL A N 1
ATOM 632 C CA . VAL A 1 81 ? -5.288 11.956 43.272 1.00 93.94 81 VAL A CA 1
ATOM 633 C C . VAL A 1 81 ? -4.172 12.044 42.231 1.00 93.94 81 VAL A C 1
ATOM 635 O O . VAL A 1 81 ? -3.771 11.017 41.693 1.00 93.94 81 VAL A O 1
ATOM 638 N N . ALA A 1 82 ? -3.617 13.237 41.991 1.00 93.81 82 ALA A N 1
ATOM 639 C CA . ALA A 1 82 ? -2.529 13.413 41.028 1.00 93.81 82 ALA A CA 1
ATOM 640 C C . ALA A 1 82 ? -1.270 12.612 41.414 1.00 93.81 82 ALA A C 1
ATOM 642 O O . ALA A 1 82 ? -0.647 11.986 40.559 1.00 93.81 82 ALA A O 1
ATOM 643 N N . ALA A 1 83 ? -0.918 12.582 42.704 1.00 95.25 83 ALA A N 1
ATOM 644 C CA . ALA A 1 83 ? 0.200 11.782 43.203 1.00 95.25 83 ALA A CA 1
ATOM 645 C C . ALA A 1 83 ? -0.047 10.268 43.054 1.00 95.25 83 ALA A C 1
ATOM 647 O O . ALA A 1 83 ? 0.863 9.522 42.695 1.00 95.25 83 ALA A O 1
ATOM 648 N N . SER A 1 84 ? -1.280 9.811 43.297 1.00 94.94 84 SER A N 1
ATOM 649 C CA . SER A 1 84 ? -1.673 8.411 43.112 1.00 94.94 84 SER A CA 1
ATOM 650 C C . SER A 1 84 ? -1.613 7.989 41.639 1.00 94.94 84 SER A C 1
ATOM 652 O O . SER A 1 84 ? -1.081 6.922 41.339 1.00 94.94 84 SER A O 1
ATOM 654 N N . GLU A 1 85 ? -2.080 8.835 40.716 1.00 94.50 85 GLU A N 1
ATOM 655 C CA . GLU A 1 85 ? -2.017 8.575 39.271 1.00 94.50 85 GLU A CA 1
ATOM 656 C C . GLU A 1 85 ? -0.574 8.468 38.760 1.00 94.50 85 GLU A C 1
ATOM 658 O O . GLU A 1 85 ? -0.263 7.571 37.974 1.00 94.50 85 GLU A O 1
ATOM 663 N N . GLU A 1 86 ? 0.325 9.328 39.244 1.00 95.88 86 GLU A N 1
ATOM 664 C CA . GLU A 1 86 ? 1.743 9.267 38.882 1.00 95.88 86 GLU A CA 1
ATOM 665 C C . GLU A 1 86 ? 2.422 8.006 39.443 1.00 95.88 86 GLU A C 1
ATOM 667 O O . GLU A 1 86 ? 3.183 7.348 38.736 1.00 95.88 86 GLU A O 1
ATOM 672 N N . ASN A 1 87 ? 2.088 7.599 40.671 1.00 96.44 87 ASN A N 1
ATOM 673 C CA . ASN A 1 87 ? 2.575 6.344 41.247 1.00 96.44 87 ASN A CA 1
ATOM 674 C C . ASN A 1 87 ? 2.106 5.113 40.444 1.00 96.44 87 ASN A C 1
ATOM 676 O O . ASN A 1 87 ? 2.902 4.221 40.154 1.00 96.44 87 ASN A O 1
ATOM 680 N N . VAL A 1 88 ? 0.833 5.071 40.023 1.00 96.00 88 VAL A N 1
ATOM 681 C CA . VAL A 1 88 ? 0.324 3.995 39.149 1.00 96.00 88 VAL A CA 1
ATOM 682 C C . VAL A 1 88 ? 1.097 3.961 37.832 1.00 96.00 88 VAL A C 1
ATOM 684 O O . VAL A 1 88 ? 1.522 2.887 37.410 1.00 96.00 88 VAL A O 1
ATOM 687 N N . ARG A 1 89 ? 1.343 5.123 37.214 1.00 96.31 89 ARG A N 1
ATOM 688 C CA . ARG A 1 89 ? 2.112 5.222 35.965 1.00 96.31 89 ARG A CA 1
ATOM 689 C C . ARG A 1 89 ? 3.543 4.692 36.121 1.00 96.31 89 ARG A C 1
ATOM 691 O O . ARG A 1 89 ? 4.015 3.972 35.242 1.00 96.31 89 ARG A O 1
ATOM 698 N N . GLN A 1 90 ? 4.223 5.011 37.221 1.00 96.88 90 GLN A N 1
ATOM 699 C CA . GLN A 1 90 ? 5.577 4.511 37.497 1.00 96.88 90 GLN A CA 1
ATOM 700 C C . GLN A 1 90 ? 5.591 2.990 37.689 1.00 96.88 90 GLN A C 1
ATOM 702 O O . GLN A 1 90 ? 6.387 2.296 37.056 1.00 96.88 90 GLN A O 1
ATOM 707 N N . LEU A 1 91 ? 4.650 2.455 38.473 1.00 96.94 91 LEU A N 1
ATOM 708 C CA . LEU A 1 91 ? 4.497 1.011 38.668 1.00 96.94 91 LEU A CA 1
ATOM 709 C C . LEU A 1 91 ? 4.173 0.277 37.358 1.00 96.94 91 LEU A C 1
ATOM 711 O O . LEU A 1 91 ? 4.674 -0.822 37.132 1.00 96.94 91 LEU A O 1
ATOM 715 N N . GLU A 1 92 ? 3.366 0.871 36.476 1.00 96.38 92 GLU A N 1
ATOM 716 C CA . GLU A 1 92 ? 3.092 0.331 35.138 1.00 96.38 92 GLU A CA 1
ATOM 717 C C . GLU A 1 92 ? 4.338 0.303 34.253 1.00 96.38 92 GLU A C 1
ATOM 719 O O . GLU A 1 92 ? 4.555 -0.671 33.529 1.00 96.38 92 GLU A O 1
ATOM 724 N N . GLN A 1 93 ? 5.168 1.344 34.317 1.00 95.94 93 GLN A N 1
ATOM 725 C CA . GLN A 1 93 ? 6.411 1.408 33.558 1.00 95.94 93 GLN A CA 1
ATOM 726 C C . GLN A 1 93 ? 7.415 0.349 34.029 1.00 95.94 93 GLN A C 1
ATOM 728 O O . GLN A 1 93 ? 7.960 -0.372 33.192 1.00 95.94 93 GLN A O 1
ATOM 733 N N . GLU A 1 94 ? 7.617 0.211 35.342 1.00 96.75 94 GLU A N 1
ATOM 734 C CA . GLU A 1 94 ? 8.468 -0.838 35.921 1.00 96.75 94 GLU A CA 1
ATOM 735 C C . GLU A 1 94 ? 7.949 -2.237 35.567 1.00 96.75 94 GLU A C 1
ATOM 737 O O . GLU A 1 94 ? 8.701 -3.088 35.093 1.00 96.75 94 GLU A O 1
ATOM 742 N N . LEU A 1 95 ? 6.641 -2.465 35.721 1.00 96.44 95 LEU A N 1
ATOM 743 C CA . LEU A 1 95 ? 6.018 -3.748 35.400 1.00 96.44 95 LEU A CA 1
ATOM 744 C C . LEU A 1 95 ? 6.201 -4.101 33.922 1.00 96.44 95 LEU A C 1
ATOM 746 O O . LEU A 1 95 ? 6.498 -5.246 33.588 1.00 96.44 95 LEU A O 1
ATOM 750 N N . ARG A 1 96 ? 6.057 -3.119 33.027 1.00 94.75 96 ARG A N 1
ATOM 751 C CA . ARG A 1 96 ? 6.269 -3.317 31.592 1.00 94.75 96 ARG A CA 1
ATOM 752 C C . ARG A 1 96 ? 7.719 -3.680 31.275 1.00 94.75 96 ARG A C 1
ATOM 754 O O . ARG A 1 96 ? 7.932 -4.525 30.411 1.00 94.75 96 ARG A O 1
ATOM 761 N N . GLN A 1 97 ? 8.696 -3.067 31.941 1.00 94.38 97 GLN A N 1
ATOM 762 C CA . GLN A 1 97 ? 10.113 -3.383 31.732 1.00 94.38 97 GLN A CA 1
ATOM 763 C C . GLN A 1 97 ? 10.438 -4.830 32.113 1.00 94.38 97 GLN A C 1
ATOM 765 O O . GLN A 1 97 ? 11.099 -5.521 31.339 1.00 94.38 97 GLN A O 1
ATOM 770 N N . GLU A 1 98 ? 9.915 -5.305 33.243 1.00 94.38 98 GLU A N 1
ATOM 771 C CA . GLU A 1 98 ? 10.094 -6.693 33.682 1.00 94.38 98 GLU A CA 1
ATOM 772 C C . GLU A 1 98 ? 9.369 -7.687 32.761 1.00 94.38 98 GLU A C 1
ATOM 774 O O . GLU A 1 98 ? 9.936 -8.705 32.365 1.00 94.38 98 GLU A O 1
ATOM 779 N N . LEU A 1 99 ? 8.133 -7.377 32.346 1.00 94.06 99 LEU A N 1
ATOM 780 C CA . LEU A 1 99 ? 7.350 -8.240 31.450 1.00 94.06 99 LEU A CA 1
ATOM 781 C C . LEU A 1 99 ? 8.023 -8.468 30.091 1.00 94.06 99 LEU A C 1
ATOM 783 O O . LEU A 1 99 ? 7.899 -9.554 29.528 1.00 94.06 99 LEU A O 1
ATOM 787 N N . LEU A 1 100 ? 8.758 -7.479 29.573 1.00 92.44 100 LEU A N 1
ATOM 788 C CA . LEU A 1 100 ? 9.488 -7.603 28.306 1.00 92.44 100 LEU A CA 1
ATOM 789 C C . LEU A 1 100 ? 10.607 -8.651 28.351 1.00 92.44 100 LEU A C 1
ATOM 791 O O . LEU A 1 100 ? 11.005 -9.145 27.299 1.00 92.44 100 LEU A O 1
ATOM 795 N N . GLN A 1 101 ? 11.090 -9.008 29.543 1.00 93.12 101 GLN A N 1
ATOM 796 C CA . GLN A 1 101 ? 12.113 -10.041 29.718 1.00 93.12 101 GLN A CA 1
ATOM 797 C C . GLN A 1 101 ? 11.522 -11.456 29.753 1.00 93.12 101 GLN A C 1
ATOM 799 O O . GLN A 1 101 ? 12.268 -12.430 29.678 1.00 93.12 101 GLN A O 1
ATOM 804 N N . VAL A 1 102 ? 10.197 -11.602 29.878 1.00 94.81 102 VAL A N 1
ATOM 805 C CA . VAL A 1 102 ? 9.551 -12.911 30.034 1.00 94.81 102 VAL A CA 1
ATOM 806 C C . VAL A 1 102 ? 9.305 -13.553 28.664 1.00 94.81 102 VAL A C 1
ATOM 808 O O . VAL A 1 102 ? 8.483 -13.063 27.880 1.00 94.81 102 VAL A O 1
ATOM 811 N N . PRO A 1 103 ? 9.963 -14.681 28.351 1.00 91.75 103 PRO A N 1
ATOM 812 C CA . PRO A 1 103 ? 9.743 -15.380 27.100 1.00 91.75 103 PRO A CA 1
ATOM 813 C C . PRO A 1 103 ? 8.424 -16.170 27.120 1.00 91.75 103 PRO A C 1
ATOM 815 O O . PRO A 1 103 ? 7.882 -16.498 28.175 1.00 91.75 103 PRO A O 1
ATOM 818 N N . ASN A 1 104 ? 7.921 -16.555 25.942 1.00 93.19 104 ASN A N 1
ATOM 819 C CA . ASN A 1 104 ? 6.826 -17.529 25.865 1.00 93.19 104 ASN A CA 1
ATOM 820 C C . ASN A 1 104 ? 7.263 -18.892 26.444 1.00 93.19 104 ASN A C 1
ATOM 822 O O . ASN A 1 104 ? 8.457 -19.228 26.453 1.00 93.19 104 ASN A O 1
ATOM 826 N N . LEU A 1 105 ? 6.285 -19.689 26.886 1.00 92.50 105 LEU A N 1
ATOM 827 C CA . LEU A 1 105 ? 6.527 -21.063 27.316 1.00 92.50 105 LEU A CA 1
ATOM 828 C C . LEU A 1 105 ? 7.047 -21.909 26.156 1.00 92.50 105 LEU A C 1
ATOM 830 O O . LEU A 1 105 ? 6.519 -21.853 25.043 1.00 92.50 105 LEU A O 1
ATOM 834 N N . THR A 1 106 ? 8.081 -22.689 26.431 1.00 88.94 106 THR A N 1
ATOM 835 C CA . THR A 1 106 ? 8.552 -23.722 25.519 1.00 88.94 106 THR A CA 1
ATOM 836 C C . THR A 1 106 ? 7.619 -24.934 25.601 1.00 88.94 106 THR A C 1
ATOM 838 O O . THR A 1 106 ? 7.041 -25.215 26.652 1.00 88.94 106 THR A O 1
ATOM 841 N N . HIS A 1 107 ? 7.454 -25.655 24.490 1.00 84.81 107 HIS A N 1
ATOM 842 C CA . HIS A 1 107 ? 6.738 -26.929 24.498 1.00 84.81 107 HIS A CA 1
ATOM 843 C C . HIS A 1 107 ? 7.385 -27.897 25.515 1.00 84.81 107 HIS A C 1
ATOM 845 O O . HIS A 1 107 ? 8.615 -27.955 25.549 1.00 84.81 107 HIS A O 1
ATOM 851 N N . PRO A 1 108 ? 6.614 -28.674 26.304 1.00 83.31 108 PRO A N 1
ATOM 852 C CA . PRO A 1 108 ? 7.167 -29.592 27.309 1.00 83.31 108 PRO A CA 1
ATOM 853 C C . PRO A 1 108 ? 8.168 -30.615 26.754 1.00 83.31 108 PRO A C 1
ATOM 855 O O . PRO A 1 108 ? 9.114 -30.989 27.438 1.00 83.31 108 PRO A O 1
ATOM 858 N N . ASP A 1 109 ? 7.979 -31.028 25.499 1.00 81.38 109 ASP A N 1
ATOM 859 C CA . ASP A 1 109 ? 8.868 -31.980 24.816 1.00 81.38 109 ASP A CA 1
ATOM 860 C C . ASP A 1 109 ? 10.139 -31.341 24.240 1.00 81.38 109 ASP A C 1
ATOM 862 O O . ASP A 1 109 ? 10.976 -32.035 23.659 1.00 81.38 109 ASP A O 1
ATOM 866 N N . ALA A 1 110 ? 10.286 -30.018 24.337 1.00 78.50 110 ALA A N 1
ATOM 867 C CA . ALA A 1 110 ? 11.486 -29.371 23.845 1.00 78.50 110 ALA A CA 1
ATOM 868 C C . ALA A 1 110 ? 12.685 -29.765 24.721 1.00 78.50 110 ALA A C 1
ATOM 870 O O . ALA A 1 110 ? 12.626 -29.635 25.948 1.00 78.50 110 ALA A O 1
ATOM 871 N N . PRO A 1 111 ? 13.788 -30.230 24.117 1.00 76.31 111 PRO A N 1
ATOM 872 C CA . PRO A 1 111 ? 14.974 -30.594 24.870 1.00 76.31 111 PRO A CA 1
ATOM 873 C C . PRO A 1 111 ? 15.558 -29.358 25.564 1.00 76.31 111 PRO A C 1
ATOM 875 O O . PRO A 1 111 ? 15.696 -28.296 24.960 1.00 76.31 111 PRO A O 1
ATOM 878 N N . ILE A 1 112 ? 15.909 -29.512 26.839 1.00 83.56 112 ILE A N 1
ATOM 879 C CA . ILE A 1 112 ? 16.608 -28.483 27.611 1.00 83.56 112 ILE A CA 1
ATOM 880 C C . ILE A 1 112 ? 18.096 -28.607 27.290 1.00 83.56 112 ILE A C 1
ATOM 882 O O . ILE A 1 112 ? 18.675 -29.676 27.498 1.00 83.56 112 ILE A O 1
ATOM 886 N N . GLY A 1 113 ? 18.690 -27.525 26.791 1.00 75.75 113 GLY A N 1
ATOM 887 C CA . GLY A 1 113 ? 20.110 -27.451 26.475 1.00 75.75 113 GLY A CA 1
ATOM 888 C C . GLY A 1 113 ? 20.647 -26.033 26.649 1.00 75.75 113 GLY A C 1
ATOM 889 O O . GLY A 1 113 ? 19.916 -25.066 26.433 1.00 75.75 113 GLY A O 1
ATOM 890 N N . LYS A 1 114 ? 21.906 -25.898 27.072 1.00 69.81 114 LYS A N 1
ATOM 891 C CA . LYS A 1 114 ? 22.579 -24.591 27.198 1.00 69.81 114 LYS A CA 1
ATOM 892 C C . LYS A 1 114 ? 23.058 -24.030 25.864 1.00 69.81 114 LYS A C 1
ATOM 894 O O . LYS A 1 114 ? 23.054 -22.816 25.683 1.00 69.81 114 LYS A O 1
ATOM 899 N N . ASP A 1 115 ? 23.489 -24.909 24.971 1.00 71.38 115 ASP A N 1
ATOM 900 C CA . ASP A 1 115 ? 23.985 -24.581 23.641 1.00 71.38 115 ASP A CA 1
ATOM 901 C C . ASP A 1 115 ? 23.723 -25.743 22.670 1.00 71.38 115 ASP A C 1
ATOM 903 O O . ASP A 1 115 ? 23.211 -26.804 23.048 1.00 71.38 115 ASP A O 1
ATOM 907 N N . ASP A 1 116 ? 24.081 -25.539 21.404 1.00 68.00 116 ASP A N 1
ATOM 908 C CA . ASP A 1 116 ? 23.819 -26.497 20.332 1.00 68.00 116 ASP A CA 1
ATOM 909 C C . ASP A 1 116 ? 24.515 -27.852 20.546 1.00 68.00 116 ASP A C 1
ATOM 911 O O . ASP A 1 116 ? 24.069 -28.853 19.981 1.00 68.00 116 ASP A O 1
ATOM 915 N N . THR A 1 117 ? 25.552 -27.930 21.392 1.00 76.50 117 THR A N 1
ATOM 916 C CA . THR A 1 117 ? 26.250 -29.188 21.708 1.00 76.50 117 THR A CA 1
ATOM 917 C C . THR A 1 117 ? 25.418 -30.124 22.585 1.00 76.50 117 THR A C 1
ATOM 919 O O . THR A 1 117 ? 25.651 -31.334 22.590 1.00 76.50 117 THR A O 1
ATOM 922 N N . GLU A 1 118 ? 24.403 -29.595 23.272 1.00 78.12 118 GLU A N 1
ATOM 923 C CA . GLU A 1 118 ? 23.458 -30.370 24.080 1.00 78.12 118 GLU A CA 1
ATOM 924 C C . GLU A 1 118 ? 22.235 -30.844 23.262 1.00 78.12 118 GLU A C 1
ATOM 926 O O . GLU A 1 118 ? 21.369 -31.558 23.782 1.00 78.12 118 GLU A O 1
ATOM 931 N N . SER A 1 119 ? 22.173 -30.513 21.963 1.00 74.69 119 SER A N 1
ATOM 932 C CA . SER A 1 119 ? 21.109 -30.953 21.054 1.00 74.69 119 SER A CA 1
ATOM 933 C C . SER A 1 119 ? 21.094 -32.474 20.897 1.00 74.69 119 SER A C 1
ATOM 935 O O . SER A 1 119 ? 22.058 -33.096 20.449 1.00 74.69 119 SER A O 1
ATOM 937 N N . LYS A 1 120 ? 19.952 -33.097 21.206 1.00 74.88 120 LYS A N 1
ATOM 938 C CA . LYS A 1 120 ? 19.749 -34.538 21.012 1.00 74.88 120 LYS A CA 1
ATOM 939 C C . LYS A 1 120 ? 19.057 -34.802 19.684 1.00 74.88 120 LYS A C 1
ATOM 941 O O . LYS A 1 120 ? 17.972 -34.290 19.422 1.00 74.88 120 LYS A O 1
ATOM 946 N N . THR A 1 121 ? 19.652 -35.665 18.865 1.00 78.56 121 THR A N 1
ATOM 947 C CA . THR A 1 121 ? 18.984 -36.175 17.663 1.00 78.56 121 THR A CA 1
ATOM 948 C C . THR A 1 121 ? 17.832 -37.085 18.084 1.00 78.56 121 THR A C 1
ATOM 950 O O . THR A 1 121 ? 18.059 -38.165 18.623 1.00 78.56 121 THR A O 1
ATOM 953 N N . VAL A 1 122 ? 16.593 -36.644 17.854 1.00 77.50 122 VAL A N 1
ATOM 954 C CA . VAL A 1 122 ? 15.380 -37.405 18.214 1.00 77.50 122 VAL A CA 1
ATOM 955 C C . VAL A 1 122 ? 15.035 -38.447 17.145 1.00 77.50 122 VAL A C 1
ATOM 957 O O . VAL A 1 122 ? 14.540 -39.528 17.458 1.00 77.50 122 VAL A O 1
ATOM 960 N N . LYS A 1 123 ? 15.306 -38.141 15.871 1.00 80.75 123 LYS A N 1
ATOM 961 C CA . LYS A 1 123 ? 15.073 -39.035 14.733 1.00 80.75 123 LYS A CA 1
ATOM 962 C C . LYS A 1 123 ? 15.962 -38.630 13.560 1.00 80.75 123 LYS A C 1
ATOM 964 O O . LYS A 1 123 ? 16.123 -37.444 13.291 1.00 80.75 123 LYS A O 1
ATOM 969 N N . THR A 1 124 ? 16.468 -39.614 12.827 1.00 84.06 124 THR A N 1
ATOM 970 C CA . THR A 1 124 ? 17.123 -39.423 11.525 1.00 84.06 124 THR A CA 1
ATOM 971 C C . THR A 1 124 ? 16.255 -40.077 10.453 1.00 84.06 124 THR A C 1
ATOM 973 O O . THR A 1 124 ? 15.657 -41.127 10.698 1.00 84.06 124 THR A O 1
ATOM 976 N N . TRP A 1 125 ? 16.133 -39.448 9.285 1.00 84.81 125 TRP A N 1
ATOM 977 C CA . TRP A 1 125 ? 15.363 -39.975 8.160 1.00 84.81 125 TRP A CA 1
ATOM 978 C C . TRP A 1 125 ? 16.211 -39.980 6.892 1.00 84.81 125 TRP A C 1
ATOM 980 O O . TRP A 1 125 ? 16.768 -38.947 6.526 1.00 84.81 125 TRP A O 1
ATOM 990 N N . GLY A 1 126 ? 16.261 -41.130 6.219 1.00 89.44 126 GLY A N 1
ATOM 991 C CA . GLY A 1 126 ? 17.074 -41.334 5.021 1.00 89.44 126 GLY A CA 1
ATOM 992 C C . GLY A 1 126 ? 18.562 -41.529 5.314 1.00 89.44 126 GLY A C 1
ATOM 993 O O . GLY A 1 126 ? 19.006 -41.496 6.463 1.00 89.44 126 GLY A O 1
ATOM 994 N N . ASP A 1 127 ? 19.322 -41.743 4.245 1.00 89.06 127 ASP A N 1
ATOM 995 C CA . ASP A 1 127 ? 20.775 -41.866 4.296 1.00 89.06 127 ASP A CA 1
ATOM 996 C C . ASP A 1 127 ? 21.424 -40.491 4.122 1.00 89.06 127 ASP A C 1
ATOM 998 O O . ASP A 1 127 ? 21.066 -39.736 3.216 1.00 89.06 127 ASP A O 1
ATOM 1002 N N . ILE A 1 128 ? 22.401 -40.168 4.974 1.00 84.56 128 ILE A N 1
ATOM 1003 C CA . ILE A 1 128 ? 23.192 -38.941 4.830 1.00 84.56 128 ILE A CA 1
ATOM 1004 C C . ILE A 1 128 ? 24.056 -39.084 3.565 1.00 84.56 128 ILE A C 1
ATOM 1006 O O . ILE A 1 128 ? 24.888 -39.999 3.512 1.00 84.56 128 ILE A O 1
ATOM 1010 N N . PRO A 1 129 ? 23.894 -38.209 2.554 1.00 85.88 129 PRO A N 1
ATOM 1011 C CA . PRO A 1 129 ? 24.662 -38.302 1.320 1.00 85.88 129 PRO A CA 1
ATOM 1012 C C . PRO A 1 129 ? 26.163 -38.187 1.591 1.00 85.88 129 PRO A C 1
ATOM 1014 O O . PRO A 1 129 ? 26.607 -37.335 2.363 1.00 85.88 129 PRO A O 1
ATOM 1017 N N . LYS A 1 130 ? 26.954 -39.040 0.936 1.00 90.56 130 LYS A N 1
ATOM 1018 C CA . LYS A 1 130 ? 28.416 -38.937 0.934 1.00 90.56 130 LYS A CA 1
ATOM 1019 C C . LYS A 1 130 ? 28.855 -38.262 -0.354 1.00 90.56 130 LYS A C 1
ATOM 1021 O O . LYS A 1 130 ? 28.534 -38.747 -1.436 1.00 90.56 130 LYS A O 1
ATOM 1026 N N . PHE A 1 131 ? 29.597 -37.174 -0.219 1.00 89.25 131 PHE A N 1
ATOM 1027 C CA . PHE A 1 131 ? 30.167 -36.437 -1.339 1.00 89.25 131 PHE A CA 1
ATOM 1028 C C . PHE A 1 131 ? 31.667 -36.732 -1.437 1.00 89.25 131 PHE A C 1
ATOM 1030 O O . PHE A 1 131 ? 32.335 -36.926 -0.422 1.00 89.25 131 PHE A O 1
ATOM 1037 N N . ASP A 1 132 ? 32.192 -36.778 -2.658 1.00 94.44 132 ASP A N 1
ATOM 1038 C CA . ASP A 1 132 ? 33.629 -36.830 -2.959 1.00 94.44 132 ASP A CA 1
ATOM 1039 C C . ASP A 1 132 ? 34.278 -35.431 -2.976 1.00 94.44 132 ASP A C 1
ATOM 1041 O O . ASP A 1 132 ? 35.488 -35.295 -3.154 1.00 94.44 132 ASP A O 1
ATOM 1045 N N . PHE A 1 133 ? 33.477 -34.392 -2.737 1.00 92.62 133 PHE A N 1
ATOM 1046 C CA . PHE A 1 133 ? 33.889 -33.014 -2.511 1.00 92.62 133 PHE A CA 1
ATOM 1047 C C . PHE A 1 133 ? 33.458 -32.547 -1.118 1.00 92.62 133 PHE A C 1
ATOM 1049 O O . PHE A 1 133 ? 32.554 -33.116 -0.510 1.00 92.62 133 PHE A O 1
ATOM 1056 N N . GLN A 1 134 ? 34.072 -31.470 -0.626 1.00 90.19 134 GLN A N 1
ATOM 1057 C CA . GLN A 1 134 ? 33.603 -30.789 0.579 1.00 90.19 134 GLN A CA 1
ATOM 1058 C C . GLN A 1 134 ? 32.312 -30.024 0.240 1.00 90.19 134 GLN A C 1
ATOM 1060 O O . GLN A 1 134 ? 32.389 -29.046 -0.513 1.00 90.19 134 GLN A O 1
ATOM 1065 N N . PRO A 1 135 ? 31.130 -30.439 0.734 1.00 90.06 135 PRO A N 1
ATOM 1066 C CA . PRO A 1 135 ? 29.901 -29.716 0.449 1.00 90.06 135 PRO A CA 1
ATOM 1067 C C . PRO A 1 135 ? 29.969 -28.323 1.078 1.00 90.06 135 PRO A C 1
ATOM 1069 O O . PRO A 1 135 ? 30.365 -28.168 2.233 1.00 90.06 135 PRO A O 1
ATOM 1072 N N . LEU A 1 136 ? 29.595 -27.311 0.297 1.00 92.56 136 LEU A N 1
ATOM 1073 C CA . LEU A 1 136 ? 29.365 -25.966 0.814 1.00 92.56 136 LEU A CA 1
ATOM 1074 C C . LEU A 1 136 ? 28.038 -25.958 1.577 1.00 92.56 136 LEU A C 1
ATOM 1076 O O . LEU A 1 136 ? 27.081 -26.617 1.161 1.00 92.56 136 LEU A O 1
ATOM 1080 N N . ASP A 1 137 ? 27.971 -25.212 2.676 1.00 89.25 137 ASP A N 1
ATOM 1081 C CA . ASP A 1 137 ? 26.694 -24.959 3.333 1.00 89.25 137 ASP A CA 1
ATOM 1082 C C . ASP A 1 137 ? 25.799 -24.049 2.472 1.00 89.25 137 ASP A C 1
ATOM 1084 O O . ASP A 1 137 ? 26.214 -23.484 1.455 1.00 89.25 137 ASP A O 1
ATOM 1088 N N . HIS A 1 138 ? 24.536 -23.929 2.875 1.00 86.69 138 HIS A N 1
ATOM 1089 C CA . HIS A 1 138 ? 23.554 -23.140 2.142 1.00 86.69 138 HIS A CA 1
ATOM 1090 C C . HIS A 1 138 ? 23.948 -21.658 2.006 1.00 86.69 138 HIS A C 1
ATOM 1092 O O . HIS A 1 138 ? 23.679 -21.077 0.959 1.00 86.69 138 HIS A O 1
ATOM 1098 N N . VAL A 1 139 ? 24.614 -21.051 2.996 1.00 89.56 139 VAL A N 1
ATOM 1099 C CA . VAL A 1 139 ? 25.052 -19.646 2.936 1.00 89.56 139 VAL A CA 1
ATOM 1100 C C . VAL A 1 139 ? 26.184 -19.498 1.929 1.00 89.56 139 VAL A C 1
ATOM 1102 O O . VAL A 1 139 ? 26.080 -18.678 1.021 1.00 89.56 139 VAL A O 1
ATOM 1105 N N . ALA A 1 140 ? 27.202 -20.354 2.008 1.00 92.50 140 ALA A N 1
ATOM 1106 C CA . ALA A 1 140 ? 28.327 -20.354 1.081 1.00 92.50 140 ALA A CA 1
ATOM 1107 C C . ALA A 1 140 ? 27.889 -20.635 -0.368 1.00 92.50 140 ALA A C 1
ATOM 1109 O O . ALA A 1 140 ? 28.424 -20.045 -1.309 1.00 92.50 140 ALA A O 1
ATOM 1110 N N . LEU A 1 141 ? 26.893 -21.507 -0.571 1.00 93.00 141 LEU A N 1
ATOM 1111 C CA . LEU A 1 141 ? 26.262 -21.703 -1.880 1.00 93.00 141 LEU A CA 1
ATOM 1112 C C . LEU A 1 141 ? 25.557 -20.430 -2.350 1.00 93.00 141 LEU A C 1
ATOM 1114 O O . LEU A 1 141 ? 25.770 -19.995 -3.482 1.00 93.00 141 LEU A O 1
ATOM 1118 N N . MET A 1 142 ? 24.741 -19.820 -1.493 1.00 92.62 142 MET A N 1
ATOM 1119 C CA . MET A 1 142 ? 24.020 -18.604 -1.844 1.00 92.62 142 MET A CA 1
ATOM 1120 C C . MET A 1 142 ? 24.968 -17.443 -2.169 1.00 92.62 142 MET A C 1
ATOM 1122 O O . MET A 1 142 ? 24.760 -16.768 -3.172 1.00 92.62 142 MET A O 1
ATOM 1126 N N . GLU A 1 143 ? 26.040 -17.231 -1.405 1.00 92.94 143 GLU A N 1
ATOM 1127 C CA . GLU A 1 143 ? 27.057 -16.212 -1.702 1.00 92.94 143 GLU A CA 1
ATOM 1128 C C . GLU A 1 143 ? 27.769 -16.487 -3.027 1.00 92.94 143 GLU A C 1
ATOM 1130 O O . GLU A 1 143 ? 27.851 -15.607 -3.886 1.00 92.94 143 GLU A O 1
ATOM 1135 N N . LYS A 1 144 ? 28.229 -17.730 -3.233 1.00 94.69 144 LYS A N 1
ATOM 1136 C CA . LYS A 1 144 ? 28.924 -18.147 -4.459 1.00 94.69 144 LYS A CA 1
ATOM 1137 C C . LYS A 1 144 ? 28.088 -17.900 -5.714 1.00 94.69 144 LYS A C 1
ATOM 1139 O O . LYS A 1 144 ? 28.641 -17.589 -6.767 1.00 94.69 144 LYS A O 1
ATOM 1144 N N . HIS A 1 145 ? 26.773 -18.052 -5.603 1.00 94.12 145 HIS A N 1
ATOM 1145 C CA . HIS A 1 145 ? 25.827 -17.855 -6.696 1.00 94.12 145 HIS A CA 1
ATOM 1146 C C . HIS A 1 145 ? 25.173 -16.463 -6.699 1.00 94.12 145 HIS A C 1
ATOM 1148 O O . HIS A 1 145 ? 24.268 -16.228 -7.491 1.00 94.12 145 HIS A O 1
ATOM 1154 N N . ASN A 1 146 ? 25.639 -15.526 -5.862 1.00 93.62 146 ASN A N 1
ATOM 1155 C CA . ASN A 1 146 ? 25.094 -14.170 -5.739 1.00 93.62 146 ASN A CA 1
ATOM 1156 C C . ASN A 1 146 ? 23.580 -14.143 -5.430 1.00 93.62 146 ASN A C 1
ATOM 1158 O O . ASN A 1 146 ? 22.837 -13.298 -5.918 1.00 93.62 146 ASN A O 1
ATOM 1162 N N . LEU A 1 147 ? 23.107 -15.085 -4.623 1.00 95.12 147 LEU A N 1
ATOM 1163 C CA . LEU A 1 147 ? 21.697 -15.266 -4.276 1.00 95.12 147 LEU A CA 1
ATOM 1164 C C . LEU A 1 147 ? 21.290 -14.537 -2.993 1.00 95.12 147 LEU A C 1
ATOM 1166 O O . LEU A 1 147 ? 20.103 -14.481 -2.681 1.00 95.12 147 LEU A O 1
ATOM 1170 N N . VAL A 1 148 ? 22.249 -13.987 -2.241 1.00 94.12 148 VAL A N 1
ATOM 1171 C CA . VAL A 1 148 ? 21.996 -13.308 -0.962 1.00 94.12 148 VAL A CA 1
ATOM 1172 C C . VAL A 1 148 ? 22.747 -11.993 -0.810 1.00 94.12 148 VAL A C 1
ATOM 1174 O O . VAL A 1 148 ? 23.807 -11.772 -1.390 1.00 94.12 148 VAL A O 1
ATOM 1177 N N . ASP A 1 149 ? 22.172 -11.098 -0.012 1.00 92.75 149 ASP A N 1
ATOM 1178 C CA . ASP A 1 149 ? 22.781 -9.871 0.488 1.00 92.75 149 ASP A CA 1
ATOM 1179 C C . ASP A 1 149 ? 22.967 -9.960 2.003 1.00 92.75 149 ASP A C 1
ATOM 1181 O O . ASP A 1 149 ? 22.091 -9.570 2.780 1.00 92.75 149 ASP A O 1
ATOM 1185 N N . LEU A 1 150 ? 24.096 -10.527 2.424 1.00 90.25 150 LEU A N 1
ATOM 1186 C CA . LEU A 1 150 ? 24.439 -10.639 3.842 1.00 90.25 150 LEU A CA 1
ATOM 1187 C C . LEU A 1 150 ? 24.804 -9.283 4.445 1.00 90.25 150 LEU A C 1
ATOM 1189 O O . LEU A 1 150 ? 24.467 -9.020 5.594 1.00 90.25 150 LEU A O 1
ATOM 1193 N N . GLU A 1 151 ? 25.451 -8.401 3.679 1.00 88.38 151 GLU A N 1
ATOM 1194 C CA . GLU A 1 151 ? 25.832 -7.073 4.163 1.00 88.38 151 GLU A CA 1
ATOM 1195 C C . GLU A 1 151 ? 24.588 -6.225 4.443 1.00 88.38 151 GLU A C 1
ATOM 1197 O O . GLU A 1 151 ? 24.414 -5.710 5.551 1.00 88.38 151 GLU A O 1
ATOM 1202 N N . ALA A 1 152 ? 23.681 -6.119 3.466 1.00 82.00 152 ALA A N 1
ATOM 1203 C CA . ALA A 1 152 ? 22.448 -5.366 3.642 1.00 82.00 152 ALA A CA 1
ATOM 1204 C C . ALA A 1 152 ? 21.542 -6.010 4.697 1.00 82.00 152 ALA A C 1
ATOM 1206 O O . ALA A 1 152 ? 20.999 -5.294 5.537 1.00 82.00 152 ALA A O 1
ATOM 1207 N N . GLY A 1 153 ? 21.411 -7.342 4.690 1.00 85.12 153 GLY A N 1
ATOM 1208 C CA . GLY A 1 153 ? 20.626 -8.059 5.692 1.00 85.12 153 GLY A CA 1
ATOM 1209 C C . GLY A 1 153 ? 21.160 -7.837 7.105 1.00 85.12 153 GLY A C 1
ATOM 1210 O O . GLY A 1 153 ? 20.399 -7.457 7.993 1.00 85.12 153 GLY A O 1
ATOM 1211 N N . SER A 1 154 ? 22.477 -7.955 7.296 1.00 86.88 154 SER A N 1
ATOM 1212 C CA . SER A 1 154 ? 23.098 -7.760 8.604 1.00 86.88 154 SER A CA 1
ATOM 1213 C C . SER A 1 154 ? 23.013 -6.318 9.093 1.00 86.88 154 SER A C 1
ATOM 1215 O O . SER A 1 154 ? 22.868 -6.091 10.293 1.00 86.88 154 SER A O 1
ATOM 1217 N N . ARG A 1 155 ? 23.101 -5.339 8.187 1.00 79.94 155 ARG A N 1
ATOM 1218 C CA . ARG A 1 155 ? 22.974 -3.918 8.530 1.00 79.94 155 ARG A CA 1
ATOM 1219 C C . ARG A 1 155 ? 21.556 -3.554 8.965 1.00 79.94 155 ARG A C 1
ATOM 1221 O O . ARG A 1 155 ? 21.403 -2.718 9.849 1.00 79.94 155 ARG A O 1
ATOM 1228 N N . VAL A 1 156 ? 20.537 -4.143 8.338 1.00 69.06 156 VAL A N 1
ATOM 1229 C CA . VAL A 1 156 ? 19.133 -3.778 8.584 1.00 69.06 156 VAL A CA 1
ATOM 1230 C C . VAL A 1 156 ? 18.514 -4.595 9.717 1.00 69.06 156 VAL A C 1
ATOM 1232 O O . VAL A 1 156 ? 17.825 -4.033 10.563 1.00 69.06 156 VAL A O 1
ATOM 1235 N N . ALA A 1 157 ? 18.754 -5.906 9.753 1.00 72.88 157 ALA A N 1
ATOM 1236 C CA . ALA A 1 157 ? 18.094 -6.828 10.681 1.00 72.88 157 ALA A CA 1
ATOM 1237 C C . ALA A 1 157 ? 19.027 -7.395 11.769 1.00 72.88 157 ALA A C 1
ATOM 1239 O O . ALA A 1 157 ? 18.563 -8.091 12.671 1.00 72.88 157 ALA A O 1
ATOM 1240 N N . GLY A 1 158 ? 20.321 -7.062 11.733 1.00 72.44 158 GLY A N 1
ATOM 1241 C CA . GLY A 1 158 ? 21.326 -7.554 12.678 1.00 72.44 158 GLY A CA 1
ATOM 1242 C C . GLY A 1 158 ? 22.046 -8.816 12.196 1.00 72.44 158 GLY A C 1
ATOM 1243 O O . GLY A 1 158 ? 21.756 -9.368 11.137 1.00 72.44 158 GLY A O 1
ATOM 1244 N N . HIS A 1 159 ? 23.031 -9.279 12.966 1.00 76.25 159 HIS A N 1
ATOM 1245 C CA . HIS A 1 159 ? 23.828 -10.445 12.580 1.00 76.25 159 HIS A CA 1
ATOM 1246 C C . HIS A 1 159 ? 22.976 -11.714 12.421 1.00 76.25 159 HIS A C 1
ATOM 1248 O O . HIS A 1 159 ? 22.124 -12.006 13.255 1.00 76.25 159 HIS A O 1
ATOM 1254 N N . GLY A 1 160 ? 23.248 -12.473 11.355 1.00 79.38 160 GLY A N 1
ATOM 1255 C CA . GLY A 1 160 ? 22.536 -13.712 11.019 1.00 79.38 160 GLY A CA 1
ATOM 1256 C C . GLY A 1 160 ? 21.414 -13.556 9.988 1.00 79.38 160 GLY A C 1
ATOM 1257 O O . GLY A 1 160 ? 20.823 -14.557 9.595 1.00 79.38 160 GLY A O 1
ATOM 1258 N N . PHE A 1 161 ? 21.140 -12.337 9.515 1.00 82.25 161 PHE A N 1
ATOM 1259 C CA . PHE A 1 161 ? 20.111 -12.073 8.508 1.00 82.25 161 PHE A CA 1
ATOM 1260 C C . PHE A 1 161 ? 20.702 -11.755 7.128 1.00 82.25 161 PHE A C 1
ATOM 1262 O O . PHE A 1 161 ? 21.765 -11.146 7.008 1.00 82.25 161 PHE A O 1
ATOM 1269 N N . TYR A 1 162 ? 19.974 -12.132 6.076 1.00 90.81 162 TYR A N 1
ATOM 1270 C CA . TYR A 1 162 ? 20.280 -11.829 4.677 1.00 90.81 162 TYR A CA 1
ATOM 1271 C C . TYR A 1 162 ? 19.006 -11.484 3.904 1.00 90.81 162 TYR A C 1
ATOM 1273 O O . TYR A 1 162 ? 17.917 -11.940 4.248 1.00 90.81 162 TYR A O 1
ATOM 1281 N N . TYR A 1 163 ? 19.149 -10.721 2.821 1.00 90.56 163 TYR A N 1
ATOM 1282 C CA . TYR A 1 163 ? 18.100 -10.607 1.805 1.00 90.56 163 TYR A CA 1
ATOM 1283 C C . TYR A 1 163 ? 18.358 -11.570 0.658 1.00 90.56 163 TYR A C 1
ATOM 1285 O O . TYR A 1 163 ? 19.500 -11.708 0.233 1.00 90.56 163 TYR A O 1
ATOM 1293 N N . LEU A 1 164 ? 17.315 -12.200 0.122 1.00 92.06 164 LEU A N 1
ATOM 1294 C CA . LEU A 1 164 ? 17.423 -12.959 -1.124 1.00 92.06 164 LEU A CA 1
ATOM 1295 C C . LEU A 1 164 ? 17.567 -12.000 -2.314 1.00 92.06 164 LEU A C 1
ATOM 1297 O O . LEU A 1 164 ? 16.958 -10.929 -2.344 1.00 92.06 164 LEU A O 1
ATOM 1301 N N . LYS A 1 165 ? 18.366 -12.391 -3.305 1.00 89.69 165 LYS A N 1
ATOM 1302 C CA . LYS A 1 165 ? 18.592 -11.667 -4.561 1.00 89.69 165 LYS A CA 1
ATOM 1303 C C . LYS A 1 165 ? 18.533 -12.631 -5.748 1.00 89.69 165 LYS A C 1
ATOM 1305 O O . LYS A 1 165 ? 18.655 -13.845 -5.586 1.00 89.69 165 LYS A O 1
ATOM 1310 N N . ASN A 1 166 ? 18.359 -12.066 -6.942 1.00 91.06 166 ASN A N 1
ATOM 1311 C CA . ASN A 1 166 ? 18.405 -12.779 -8.221 1.00 91.06 166 ASN A CA 1
ATOM 1312 C C . ASN A 1 166 ? 17.482 -14.013 -8.250 1.00 91.06 166 ASN A C 1
ATOM 1314 O O . ASN A 1 166 ? 16.302 -13.915 -7.906 1.00 91.06 166 ASN A O 1
ATOM 1318 N N . GLU A 1 167 ? 17.996 -15.174 -8.650 1.00 90.19 167 GLU A N 1
ATOM 1319 C CA . GLU A 1 167 ? 17.221 -16.401 -8.810 1.00 90.19 167 GLU A CA 1
ATOM 1320 C C . GLU A 1 167 ? 16.603 -16.888 -7.497 1.00 90.19 167 GLU A C 1
ATOM 1322 O O .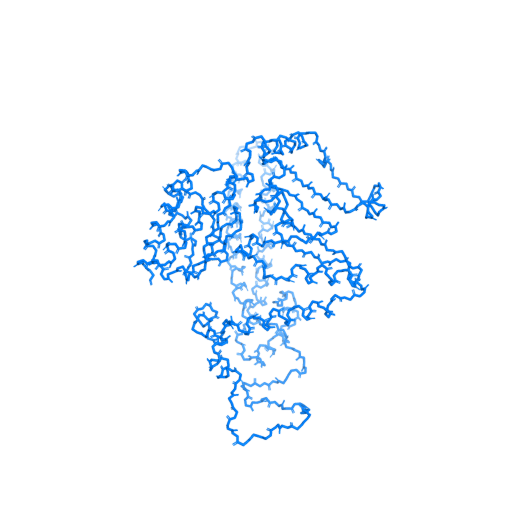 GLU A 1 167 ? 15.537 -17.495 -7.528 1.00 90.19 167 GLU A O 1
ATOM 1327 N N . ALA A 1 168 ? 17.204 -16.596 -6.340 1.00 87.88 168 ALA A N 1
ATOM 1328 C CA . ALA A 1 168 ? 16.629 -17.002 -5.061 1.00 87.88 168 ALA A CA 1
ATOM 1329 C C . ALA A 1 168 ? 15.409 -16.159 -4.680 1.00 87.88 168 ALA A C 1
ATOM 1331 O O . ALA A 1 168 ? 14.476 -16.686 -4.083 1.00 87.88 168 ALA A O 1
ATOM 1332 N N . ALA A 1 169 ? 15.359 -14.888 -5.088 1.00 85.69 169 ALA A N 1
ATOM 1333 C CA . ALA A 1 169 ? 14.147 -14.084 -4.938 1.00 85.69 169 ALA A CA 1
ATOM 1334 C C . ALA A 1 169 ? 13.014 -14.611 -5.839 1.00 85.69 169 ALA A C 1
ATOM 1336 O O . ALA A 1 169 ? 11.862 -14.679 -5.416 1.00 85.69 169 ALA A O 1
ATOM 1337 N N . LEU A 1 170 ? 13.340 -15.050 -7.061 1.00 81.88 170 LEU A N 1
ATOM 1338 C CA . LEU A 1 170 ? 12.372 -15.695 -7.956 1.00 81.88 170 LEU A CA 1
ATOM 1339 C C . LEU A 1 170 ? 11.911 -17.055 -7.420 1.00 81.88 170 LEU A C 1
ATOM 1341 O O . LEU A 1 170 ? 10.729 -17.379 -7.518 1.00 81.88 170 LEU A O 1
ATOM 1345 N N . LEU A 1 171 ? 12.822 -17.835 -6.835 1.00 85.56 171 LEU A N 1
ATOM 1346 C CA . LEU A 1 171 ? 12.494 -19.099 -6.185 1.00 85.56 171 LEU A CA 1
ATOM 1347 C C . LEU A 1 171 ? 11.566 -18.875 -4.993 1.00 85.56 171 LEU A C 1
ATOM 1349 O O . LEU A 1 171 ? 10.581 -19.591 -4.872 1.00 85.56 171 LEU A O 1
ATOM 1353 N N . GLU A 1 172 ? 11.828 -17.871 -4.158 1.00 86.00 172 GLU A N 1
ATOM 1354 C CA . GLU A 1 172 ? 10.947 -17.514 -3.044 1.00 86.00 172 GLU A CA 1
ATOM 1355 C C . GLU A 1 172 ? 9.556 -17.111 -3.545 1.00 86.00 172 GLU A C 1
ATOM 1357 O O . GLU A 1 172 ? 8.551 -17.599 -3.042 1.00 86.00 172 GLU A O 1
ATOM 1362 N N . LEU A 1 173 ? 9.469 -16.310 -4.612 1.00 79.19 173 LEU A N 1
ATOM 1363 C CA . LEU A 1 173 ? 8.187 -15.994 -5.249 1.00 79.19 173 LEU A CA 1
ATOM 1364 C C . LEU A 1 173 ? 7.482 -17.245 -5.788 1.00 79.19 173 LEU A C 1
ATOM 1366 O O . LEU A 1 173 ? 6.266 -17.370 -5.646 1.00 79.19 173 LEU A O 1
ATOM 1370 N N . ALA A 1 174 ? 8.220 -18.188 -6.376 1.00 78.50 174 ALA A N 1
ATOM 1371 C CA . ALA A 1 174 ? 7.674 -19.466 -6.822 1.00 78.50 174 ALA A CA 1
ATOM 1372 C C . ALA A 1 174 ? 7.223 -20.345 -5.642 1.00 78.50 174 ALA A C 1
ATOM 1374 O O . ALA A 1 174 ? 6.198 -21.013 -5.746 1.00 78.50 174 ALA A O 1
ATOM 1375 N N . LEU A 1 175 ? 7.934 -20.319 -4.511 1.00 77.31 175 LEU A N 1
ATOM 1376 C CA . LEU A 1 175 ? 7.554 -21.008 -3.276 1.00 77.31 175 LEU A CA 1
ATOM 1377 C C . LEU A 1 175 ? 6.317 -20.377 -2.642 1.00 77.31 175 LEU A C 1
ATOM 1379 O O . LEU A 1 175 ? 5.446 -21.112 -2.191 1.00 77.31 175 LEU A O 1
ATOM 1383 N N . ILE A 1 176 ? 6.188 -19.050 -2.672 1.00 74.69 176 ILE A N 1
ATOM 1384 C CA . ILE A 1 176 ? 4.974 -18.341 -2.261 1.00 74.69 176 ILE A CA 1
ATOM 1385 C C . ILE A 1 176 ? 3.819 -18.729 -3.184 1.00 74.69 176 ILE A C 1
ATOM 1387 O O . ILE A 1 176 ? 2.757 -19.090 -2.692 1.00 74.69 176 ILE A O 1
ATOM 1391 N N . GLN A 1 177 ? 4.011 -18.737 -4.506 1.00 72.56 177 GLN A N 1
ATOM 1392 C CA . GLN A 1 177 ? 2.982 -19.197 -5.447 1.00 72.56 177 GLN A CA 1
ATOM 1393 C C . GLN A 1 177 ? 2.602 -20.661 -5.211 1.00 72.56 177 GLN A C 1
ATOM 1395 O O . GLN A 1 177 ? 1.422 -21.000 -5.216 1.00 72.56 177 GLN A O 1
ATOM 1400 N N . TYR A 1 178 ? 3.579 -21.530 -4.958 1.00 74.75 178 TYR A N 1
ATOM 1401 C CA . TYR A 1 178 ? 3.345 -22.923 -4.601 1.00 74.75 178 TYR A CA 1
ATOM 1402 C C . TYR A 1 178 ? 2.572 -23.034 -3.285 1.00 74.75 178 TYR A C 1
ATOM 1404 O O . TYR A 1 178 ? 1.570 -23.741 -3.239 1.00 74.75 178 TYR A O 1
ATOM 1412 N N . ALA A 1 179 ? 2.978 -22.310 -2.243 1.00 74.88 179 ALA A N 1
ATOM 1413 C CA . ALA A 1 179 ? 2.292 -22.269 -0.959 1.00 74.88 179 ALA A CA 1
ATOM 1414 C C . ALA A 1 179 ? 0.853 -21.782 -1.136 1.00 74.88 179 ALA A C 1
ATOM 1416 O O . ALA A 1 179 ? -0.065 -22.453 -0.683 1.00 74.88 179 ALA A O 1
ATOM 1417 N N . VAL A 1 180 ? 0.631 -20.702 -1.888 1.00 71.50 180 VAL A N 1
ATOM 1418 C CA . VAL A 1 180 ? -0.709 -20.232 -2.257 1.00 71.50 180 VAL A CA 1
ATOM 1419 C C . VAL A 1 180 ? -1.467 -21.330 -3.006 1.00 71.50 180 VAL A C 1
ATOM 1421 O O . VAL A 1 180 ? -2.583 -21.632 -2.628 1.00 71.50 180 VAL A O 1
ATOM 1424 N N . SER A 1 181 ? -0.871 -22.035 -3.970 1.00 72.81 181 SER A N 1
ATOM 1425 C CA . SER A 1 181 ? -1.539 -23.154 -4.665 1.00 72.81 181 SER A CA 1
ATOM 1426 C C . SER A 1 181 ? -1.875 -24.361 -3.772 1.00 72.81 181 SER A C 1
ATOM 1428 O O . SER A 1 181 ? -2.698 -25.197 -4.154 1.00 72.81 181 SER A O 1
ATOM 1430 N N . LYS A 1 182 ? -1.209 -24.486 -2.615 1.00 74.50 182 LYS A N 1
ATOM 1431 C CA . LYS A 1 182 ? -1.463 -25.520 -1.602 1.00 74.50 182 LYS A CA 1
ATOM 1432 C C . LYS A 1 182 ? -2.467 -25.077 -0.547 1.00 74.50 182 LYS A C 1
ATOM 1434 O O . LYS A 1 182 ? -3.171 -25.927 -0.019 1.00 74.50 182 LYS A O 1
ATOM 1439 N N . LEU A 1 183 ? -2.489 -23.785 -0.234 1.00 75.69 183 LEU A N 1
ATOM 1440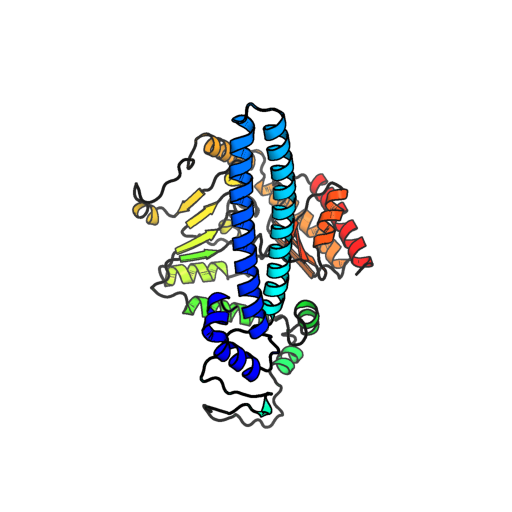 C CA . LEU A 1 183 ? -3.411 -23.163 0.710 1.00 75.69 183 LEU A CA 1
ATOM 1441 C C . LEU A 1 183 ? -4.768 -22.875 0.064 1.00 75.69 183 LEU A C 1
ATOM 1443 O O . LEU A 1 183 ? -5.784 -22.974 0.738 1.00 75.69 183 LEU A O 1
ATOM 1447 N N . VAL A 1 184 ? -4.774 -22.529 -1.226 1.00 76.88 184 VAL A N 1
ATOM 1448 C CA . VAL A 1 184 ? -5.985 -22.385 -2.029 1.00 76.88 184 VAL A CA 1
ATOM 1449 C C . VAL 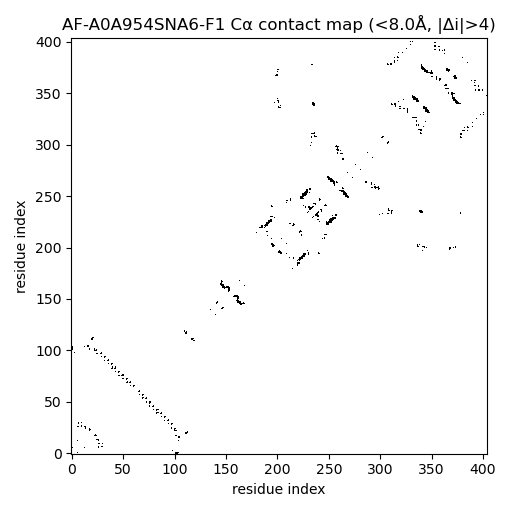A 1 184 ? -6.465 -23.779 -2.408 1.00 76.88 184 VAL A C 1
ATOM 1451 O O . VAL A 1 184 ? -5.933 -24.436 -3.309 1.00 76.88 184 VAL A O 1
ATOM 1454 N N . ASP A 1 185 ? -7.484 -24.212 -1.691 1.00 79.69 185 ASP A N 1
ATOM 1455 C CA . ASP A 1 185 ? -8.200 -25.459 -1.887 1.00 79.69 185 ASP A CA 1
ATOM 1456 C C . ASP A 1 185 ? -9.671 -25.196 -2.239 1.00 79.69 185 ASP A C 1
ATOM 1458 O O . ASP A 1 185 ? -10.099 -24.056 -2.428 1.00 79.69 185 ASP A O 1
ATOM 1462 N N . ASP A 1 186 ? -10.460 -26.265 -2.308 1.00 83.50 186 ASP A N 1
ATOM 1463 C CA . ASP A 1 186 ? -11.880 -26.197 -2.659 1.00 83.50 186 ASP A CA 1
ATOM 1464 C C . ASP A 1 186 ? -12.738 -25.519 -1.561 1.00 83.50 186 ASP A C 1
ATOM 1466 O O . ASP A 1 186 ? -13.940 -25.329 -1.744 1.00 83.50 186 ASP A O 1
ATOM 1470 N N . GLN A 1 187 ? -12.150 -25.157 -0.410 1.00 88.25 187 GLN A N 1
ATOM 1471 C CA . GLN A 1 187 ? -12.800 -24.377 0.652 1.00 88.25 187 GLN A CA 1
ATOM 1472 C C . GLN A 1 187 ? -12.457 -22.882 0.579 1.00 88.25 187 GLN A C 1
ATOM 1474 O O . GLN A 1 187 ? -12.993 -22.079 1.349 1.00 88.25 187 GLN A O 1
ATOM 1479 N N . THR A 1 188 ? -11.575 -22.485 -0.337 1.00 90.50 188 THR A N 1
ATOM 1480 C CA . THR A 1 188 ? -11.142 -21.099 -0.476 1.00 90.50 188 THR A CA 1
ATOM 1481 C C . THR A 1 188 ? -12.168 -20.279 -1.249 1.00 90.50 188 THR A C 1
ATOM 1483 O O . THR A 1 188 ? -12.372 -20.469 -2.443 1.00 90.50 188 THR A O 1
ATOM 1486 N N . ALA A 1 189 ? -12.791 -19.309 -0.576 1.00 93.38 189 ALA A N 1
ATOM 1487 C CA . ALA A 1 189 ? -13.828 -18.476 -1.186 1.00 93.38 189 ALA A CA 1
ATOM 1488 C C . ALA A 1 189 ? -13.275 -17.420 -2.160 1.00 93.38 189 ALA A C 1
ATOM 1490 O O . ALA A 1 189 ? -13.899 -17.130 -3.181 1.00 93.38 189 ALA A O 1
ATOM 1491 N N . ALA A 1 190 ? -12.129 -16.806 -1.841 1.00 95.44 190 ALA A N 1
ATOM 1492 C CA . ALA A 1 190 ? -11.576 -15.716 -2.638 1.00 95.44 190 ALA A CA 1
ATOM 1493 C C . ALA A 1 190 ? -10.065 -15.515 -2.445 1.00 95.44 190 ALA A C 1
ATOM 1495 O O . ALA A 1 190 ? -9.510 -15.805 -1.387 1.00 95.44 190 ALA A O 1
ATOM 1496 N N . ILE A 1 191 ? -9.436 -14.929 -3.462 1.00 95.19 191 ILE A N 1
ATOM 1497 C CA . ILE A 1 191 ? -8.082 -14.377 -3.470 1.00 95.19 191 ILE A CA 1
ATOM 1498 C C . ILE A 1 191 ? -8.225 -12.857 -3.614 1.00 95.19 191 ILE A C 1
ATOM 1500 O O . ILE A 1 191 ? -8.736 -12.387 -4.628 1.00 95.19 191 ILE A O 1
ATOM 1504 N N . MET A 1 192 ? -7.784 -12.083 -2.620 1.00 97.38 192 MET A N 1
ATOM 1505 C CA . MET A 1 192 ? -7.908 -10.618 -2.608 1.00 97.38 192 MET A CA 1
ATOM 1506 C C . MET A 1 192 ? -6.540 -9.937 -2.536 1.00 97.38 192 MET A C 1
ATOM 1508 O O . MET A 1 192 ? -5.731 -10.281 -1.675 1.00 97.38 192 MET A O 1
ATOM 1512 N N . LEU A 1 193 ? -6.285 -8.968 -3.421 1.00 96.94 193 LEU A N 1
ATOM 1513 C CA . LEU A 1 193 ? -5.025 -8.216 -3.463 1.00 96.94 193 LEU A CA 1
ATOM 1514 C C . LEU A 1 193 ? -5.149 -6.855 -4.160 1.00 96.94 193 LEU A C 1
ATOM 1516 O O . LEU A 1 193 ? -6.051 -6.639 -4.961 1.00 96.94 193 LEU A O 1
ATOM 1520 N N . GLU A 1 194 ? -4.195 -5.959 -3.916 1.00 98.44 194 GLU A N 1
ATOM 1521 C CA . GLU A 1 194 ? -4.015 -4.734 -4.705 1.00 98.44 194 GLU A CA 1
ATOM 1522 C C . GLU A 1 194 ? -3.299 -5.055 -6.038 1.00 98.44 194 GLU A C 1
ATOM 1524 O O . GLU A 1 194 ? -2.279 -5.750 -6.011 1.00 98.44 194 GLU A O 1
ATOM 1529 N N . PRO A 1 195 ? -3.726 -4.507 -7.197 1.00 97.62 195 PRO A N 1
ATOM 1530 C CA . PRO A 1 195 ? -2.972 -4.646 -8.450 1.00 97.62 195 PRO A CA 1
ATOM 1531 C C . PRO A 1 195 ? -1.559 -4.046 -8.389 1.00 97.62 195 PRO A C 1
ATOM 1533 O O . PRO A 1 195 ? -0.653 -4.522 -9.060 1.00 97.62 195 PRO A O 1
ATOM 1536 N N . VAL A 1 196 ? -1.375 -2.985 -7.597 1.00 98.44 196 VAL A N 1
ATOM 1537 C CA . VAL A 1 196 ? -0.080 -2.394 -7.223 1.00 98.44 196 VAL A CA 1
ATOM 1538 C C . VAL A 1 196 ? -0.188 -2.024 -5.751 1.00 98.44 196 VAL A C 1
ATOM 1540 O O . VAL A 1 196 ? -1.061 -1.233 -5.394 1.00 98.44 196 VAL A O 1
ATOM 1543 N N . GLN A 1 197 ? 0.693 -2.552 -4.901 1.00 97.62 197 GLN A N 1
ATOM 1544 C CA . GLN A 1 197 ? 0.632 -2.259 -3.467 1.00 97.62 197 GLN A CA 1
ATOM 1545 C C . GLN A 1 197 ? 1.114 -0.836 -3.197 1.00 97.62 197 GLN A C 1
ATOM 1547 O O . GLN A 1 197 ? 2.304 -0.531 -3.324 1.00 97.62 197 GLN A O 1
ATOM 1552 N N . GLY A 1 198 ? 0.195 0.047 -2.809 1.00 94.25 198 GLY A N 1
ATOM 1553 C CA . GLY A 1 198 ? 0.519 1.456 -2.604 1.00 94.25 198 GLY A CA 1
ATOM 1554 C C . GLY A 1 198 ? 1.236 1.709 -1.280 1.00 94.25 198 GLY A C 1
ATOM 1555 O O . GLY A 1 198 ? 2.281 2.361 -1.245 1.00 94.25 198 GLY A O 1
ATOM 1556 N N . GLU A 1 199 ? 0.683 1.210 -0.171 1.00 92.56 199 GLU A N 1
ATOM 1557 C CA . GLU A 1 199 ? 1.324 1.328 1.153 1.00 92.56 199 GLU A CA 1
ATOM 1558 C C . GLU A 1 199 ? 2.566 0.446 1.255 1.00 92.56 199 GLU A C 1
ATOM 1560 O O . GLU A 1 199 ? 3.537 0.862 1.879 1.00 92.56 199 GLU A O 1
ATOM 1565 N N . GLY A 1 200 ? 2.576 -0.692 0.548 1.00 90.38 200 GLY A N 1
ATOM 1566 C CA . GLY A 1 200 ? 3.692 -1.640 0.441 1.00 90.38 200 GLY A CA 1
ATOM 1567 C C . GLY A 1 200 ? 4.999 -1.079 -0.136 1.00 90.38 200 GLY A C 1
ATOM 1568 O O . GLY A 1 200 ? 5.990 -1.797 -0.179 1.00 90.38 200 GLY A O 1
ATOM 1569 N N . GLY A 1 201 ? 5.016 0.181 -0.585 1.00 94.44 201 GLY A N 1
ATOM 1570 C CA . GLY A 1 201 ? 6.188 0.805 -1.203 1.00 94.44 201 GLY A CA 1
ATOM 1571 C C . GLY A 1 201 ? 6.121 0.893 -2.726 1.00 94.44 201 GLY A C 1
ATOM 1572 O O . GLY A 1 201 ? 7.166 0.924 -3.370 1.00 94.44 201 GLY A O 1
ATOM 1573 N N . ILE A 1 202 ? 4.921 0.971 -3.312 1.00 97.81 202 ILE A N 1
ATOM 1574 C CA . ILE A 1 202 ? 4.718 0.971 -4.772 1.00 97.81 202 ILE A CA 1
ATOM 1575 C C . ILE A 1 202 ? 5.271 -0.326 -5.386 1.00 97.81 202 ILE A C 1
ATOM 1577 O O . ILE A 1 202 ? 6.104 -0.305 -6.291 1.00 97.81 202 ILE A O 1
ATOM 1581 N N . ASN A 1 203 ? 4.834 -1.474 -4.864 1.00 95.81 203 ASN A N 1
ATOM 1582 C CA . ASN A 1 203 ? 5.255 -2.772 -5.395 1.00 95.81 203 ASN A CA 1
ATOM 1583 C C . ASN A 1 203 ? 4.414 -3.097 -6.626 1.00 95.81 203 ASN A C 1
ATOM 1585 O O . ASN A 1 203 ? 3.208 -3.337 -6.526 1.00 95.81 203 ASN A O 1
ATOM 1589 N N . ILE A 1 204 ? 5.061 -3.074 -7.789 1.00 97.38 204 ILE A N 1
ATOM 1590 C CA . ILE A 1 204 ? 4.463 -3.471 -9.062 1.00 97.38 204 ILE A CA 1
ATOM 1591 C C . ILE A 1 204 ? 4.647 -4.989 -9.187 1.00 97.38 204 ILE A C 1
ATOM 1593 O O . ILE A 1 204 ? 5.776 -5.462 -9.035 1.00 97.38 204 ILE A O 1
ATOM 1597 N N . PRO A 1 205 ? 3.579 -5.767 -9.435 1.00 93.31 205 PRO A N 1
ATOM 1598 C CA . PRO A 1 205 ? 3.693 -7.213 -9.543 1.00 93.31 205 PRO A CA 1
ATOM 1599 C C . PRO A 1 205 ? 4.578 -7.598 -10.729 1.00 93.31 205 PRO A C 1
ATOM 1601 O O . PRO A 1 205 ? 4.587 -6.931 -11.768 1.00 93.31 205 PRO A O 1
ATOM 1604 N N . ALA A 1 206 ? 5.305 -8.704 -10.580 1.00 88.56 206 ALA A N 1
ATOM 1605 C CA . ALA A 1 206 ? 6.071 -9.276 -11.676 1.00 88.56 206 ALA A CA 1
ATOM 1606 C C . ALA A 1 206 ? 5.136 -9.724 -12.821 1.00 88.56 206 ALA A C 1
ATOM 1608 O O . ALA A 1 206 ? 3.999 -10.132 -12.556 1.00 88.56 206 ALA A O 1
ATOM 1609 N N . PRO A 1 207 ? 5.602 -9.701 -14.085 1.00 87.94 207 PRO A N 1
ATOM 1610 C CA . PRO A 1 207 ? 4.832 -10.226 -15.209 1.00 87.94 207 PRO A CA 1
ATOM 1611 C C . PRO A 1 207 ? 4.354 -11.663 -14.954 1.00 87.94 207 PRO A C 1
ATOM 1613 O O . PRO A 1 207 ? 5.127 -12.497 -14.483 1.00 87.94 207 PRO A O 1
ATOM 1616 N N . GLY A 1 208 ? 3.090 -11.961 -15.264 1.00 88.00 208 GLY A N 1
ATOM 1617 C CA . GLY A 1 208 ? 2.505 -13.292 -15.087 1.00 88.00 208 GLY A CA 1
ATOM 1618 C C . GLY A 1 208 ? 1.957 -13.582 -13.686 1.00 88.00 208 GLY A C 1
ATOM 1619 O O . GLY A 1 208 ? 1.254 -14.577 -13.514 1.00 88.00 208 GLY A O 1
ATOM 1620 N N . PHE A 1 209 ? 2.247 -12.750 -12.679 1.00 90.25 209 PHE A N 1
ATOM 1621 C CA . PHE A 1 209 ? 1.768 -12.981 -11.313 1.00 90.25 209 PHE A CA 1
ATOM 1622 C C . PHE A 1 209 ? 0.241 -12.868 -11.212 1.00 90.25 209 PHE A C 1
ATOM 1624 O O . PHE A 1 209 ? -0.416 -13.778 -10.706 1.00 90.25 209 PHE A O 1
ATOM 1631 N N . LEU A 1 210 ? -0.337 -11.776 -11.723 1.00 95.81 210 LEU A N 1
ATOM 1632 C CA . LEU A 1 210 ? -1.785 -11.553 -11.665 1.00 95.81 210 LEU A CA 1
ATOM 1633 C C . LEU A 1 210 ? -2.538 -12.547 -12.559 1.00 95.81 210 LEU A C 1
ATOM 1635 O O . LEU A 1 210 ? -3.590 -13.053 -12.175 1.00 95.81 210 LEU A O 1
ATOM 1639 N N . GLU A 1 211 ? -1.975 -12.880 -13.719 1.00 95.88 211 GLU A N 1
ATOM 1640 C CA . GLU A 1 211 ? -2.484 -13.897 -14.638 1.00 95.88 211 GLU A CA 1
ATOM 1641 C C . GLU A 1 211 ? -2.503 -15.280 -13.974 1.00 95.88 211 GLU A C 1
ATOM 1643 O O . GLU A 1 211 ? -3.482 -16.018 -14.094 1.00 95.88 211 GLU A O 1
ATOM 1648 N N . GLY A 1 212 ? -1.444 -15.614 -13.230 1.00 92.69 212 GLY A N 1
ATOM 1649 C CA . GLY A 1 212 ? -1.356 -16.841 -12.444 1.00 92.69 212 GLY A CA 1
ATOM 1650 C C . GLY A 1 212 ? -2.436 -16.920 -11.366 1.00 92.69 212 GLY A C 1
ATOM 1651 O O . GLY A 1 212 ? -3.089 -17.954 -11.235 1.00 92.69 212 GLY A O 1
ATOM 1652 N N . LEU A 1 213 ? -2.687 -15.821 -10.646 1.00 93.56 213 LEU A N 1
ATOM 1653 C CA . LEU A 1 213 ? -3.758 -15.756 -9.646 1.00 93.56 213 LEU A CA 1
ATOM 1654 C C . LEU A 1 213 ? -5.148 -15.871 -10.270 1.00 93.56 213 LEU A C 1
ATOM 1656 O O . LEU A 1 213 ? -6.002 -16.556 -9.714 1.00 93.56 213 LEU A O 1
ATOM 1660 N N . ARG A 1 214 ? -5.375 -15.254 -11.434 1.00 97.12 214 ARG A N 1
ATOM 1661 C CA . ARG A 1 214 ? -6.628 -15.406 -12.185 1.00 97.12 214 ARG A CA 1
ATOM 1662 C C . ARG A 1 214 ? -6.869 -16.853 -12.578 1.00 97.12 214 ARG A C 1
ATOM 1664 O O . ARG A 1 214 ? -7.943 -17.381 -12.305 1.00 97.12 214 ARG A O 1
ATOM 1671 N N . LYS A 1 215 ? -5.860 -17.499 -13.164 1.00 96.06 215 LYS A N 1
ATOM 1672 C CA . LYS A 1 215 ? -5.934 -18.911 -13.535 1.00 96.06 215 LYS A CA 1
ATOM 1673 C C . LYS A 1 215 ? -6.211 -19.792 -12.314 1.00 96.06 215 LYS A C 1
ATOM 1675 O O . LYS A 1 215 ? -7.078 -20.653 -12.380 1.00 96.06 215 LYS A O 1
ATOM 1680 N N . LEU A 1 216 ? -5.517 -19.553 -11.201 1.00 91.31 216 LEU A N 1
ATOM 1681 C CA . LEU A 1 216 ? -5.718 -20.305 -9.962 1.00 91.31 216 LEU A CA 1
ATOM 1682 C C . LEU A 1 216 ? -7.134 -20.116 -9.399 1.00 91.31 216 LEU A C 1
ATOM 1684 O O . LEU A 1 216 ? -7.757 -21.090 -8.989 1.00 91.31 216 LEU A O 1
ATOM 1688 N N . ALA A 1 217 ? -7.645 -18.883 -9.396 1.00 95.06 217 ALA A N 1
ATOM 1689 C CA . ALA A 1 217 ? -9.007 -18.584 -8.969 1.00 95.06 217 ALA A CA 1
ATOM 1690 C C . ALA A 1 217 ? -10.034 -19.354 -9.820 1.00 95.06 217 ALA A C 1
ATOM 1692 O O . ALA A 1 217 ? -10.910 -20.019 -9.271 1.00 95.06 217 ALA A O 1
ATOM 1693 N N . ASP A 1 218 ? -9.857 -19.361 -11.146 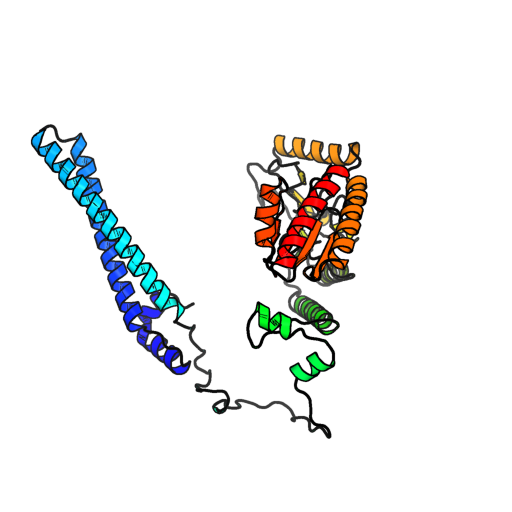1.00 95.50 218 ASP A N 1
ATOM 1694 C CA . ASP A 1 218 ? -10.724 -20.096 -12.076 1.00 95.50 218 ASP A CA 1
ATOM 1695 C C . ASP A 1 218 ? -10.664 -21.615 -11.853 1.00 95.50 218 ASP A C 1
ATOM 1697 O O . ASP A 1 218 ? -11.701 -22.273 -11.783 1.00 95.50 218 ASP A O 1
ATOM 1701 N N . GLU A 1 219 ? -9.462 -22.181 -11.698 1.00 93.56 219 GLU A N 1
ATOM 1702 C CA . GLU A 1 219 ? -9.254 -23.620 -11.469 1.00 93.56 219 GLU A CA 1
ATOM 1703 C C . GLU A 1 219 ? -9.862 -24.114 -10.150 1.00 93.56 219 GLU A C 1
ATOM 1705 O O . GLU A 1 219 ? -10.230 -25.284 -10.041 1.00 93.56 219 GLU A O 1
ATOM 1710 N N . ARG A 1 220 ? -9.958 -23.236 -9.148 1.00 91.06 220 ARG A N 1
ATOM 1711 C CA . ARG A 1 220 ? -10.422 -23.566 -7.792 1.00 91.06 220 ARG A CA 1
ATOM 1712 C C . ARG A 1 220 ? -11.855 -23.130 -7.512 1.00 91.06 220 ARG A C 1
ATOM 1714 O O . ARG A 1 220 ? -12.362 -23.392 -6.429 1.00 91.06 220 ARG A O 1
ATOM 1721 N N . GLY A 1 221 ? -12.506 -22.461 -8.465 1.00 92.44 221 GLY A N 1
ATOM 1722 C CA . GLY A 1 221 ? -13.821 -21.857 -8.245 1.00 92.44 221 GLY A CA 1
ATOM 1723 C C . GLY A 1 221 ? -13.813 -20.747 -7.186 1.00 92.44 221 GLY A C 1
ATOM 1724 O O . GLY A 1 221 ? -14.864 -20.433 -6.630 1.00 92.44 221 GLY A O 1
ATOM 1725 N N . ALA A 1 222 ? -12.646 -20.163 -6.901 1.00 95.19 222 ALA A N 1
ATOM 1726 C CA . ALA A 1 222 ? -12.493 -19.042 -5.983 1.00 95.19 222 ALA A CA 1
ATOM 1727 C C . ALA A 1 222 ? -12.700 -17.712 -6.725 1.00 95.19 222 ALA A C 1
ATOM 1729 O O . ALA A 1 222 ? -12.436 -17.598 -7.922 1.00 95.19 222 ALA A O 1
ATOM 1730 N N . LEU A 1 223 ? -13.132 -16.672 -6.013 1.00 97.31 223 LEU A N 1
ATOM 1731 C CA . LEU A 1 223 ? -13.254 -15.328 -6.585 1.00 97.31 223 LEU A CA 1
ATOM 1732 C C . LEU A 1 223 ? -11.908 -14.597 -6.563 1.00 97.31 223 LEU A C 1
ATOM 1734 O O . LEU A 1 223 ? -11.248 -14.549 -5.530 1.00 97.31 223 LEU A O 1
ATOM 1738 N N . LEU A 1 224 ? -11.522 -13.951 -7.661 1.00 98.25 224 LEU A N 1
ATOM 1739 C CA . LEU A 1 224 ? -10.424 -12.983 -7.660 1.00 98.25 224 LEU A CA 1
ATOM 1740 C C . LEU A 1 224 ? -10.974 -11.589 -7.358 1.00 98.25 224 LEU A C 1
ATOM 1742 O O . LEU A 1 224 ? -11.824 -11.078 -8.092 1.00 98.25 224 LEU A O 1
ATOM 1746 N N . ILE A 1 225 ? -10.459 -10.956 -6.310 1.00 98.56 225 ILE A N 1
ATOM 1747 C CA . ILE A 1 225 ? -10.869 -9.625 -5.869 1.00 98.56 225 ILE A CA 1
ATOM 1748 C C . ILE A 1 225 ? -9.681 -8.676 -5.974 1.00 98.56 225 ILE A C 1
ATOM 1750 O O . ILE A 1 225 ? -8.642 -8.904 -5.353 1.00 98.56 225 ILE A O 1
ATOM 1754 N N . PHE A 1 226 ? -9.840 -7.589 -6.723 1.00 98.75 226 PHE A N 1
ATOM 1755 C CA . PHE A 1 226 ? -8.847 -6.520 -6.741 1.00 98.75 226 PHE A CA 1
ATOM 1756 C C . PHE A 1 226 ? -9.250 -5.371 -5.824 1.00 98.75 226 PHE A C 1
ATOM 1758 O O . PHE A 1 226 ? -10.298 -4.749 -6.005 1.00 98.75 226 PHE A O 1
ATOM 1765 N N . ASP A 1 227 ? -8.387 -5.066 -4.856 1.00 98.69 227 ASP A N 1
ATOM 1766 C CA . ASP A 1 227 ? -8.472 -3.815 -4.119 1.00 98.69 227 ASP A CA 1
ATOM 1767 C C . ASP A 1 227 ? -7.900 -2.683 -4.964 1.00 98.69 227 ASP A C 1
ATOM 1769 O O . ASP A 1 227 ? -6.688 -2.477 -5.057 1.00 98.69 227 ASP A O 1
ATOM 1773 N N . GLU A 1 228 ? -8.797 -1.945 -5.606 1.00 98.56 228 GLU A N 1
ATOM 1774 C CA . GLU A 1 228 ? -8.445 -0.812 -6.439 1.00 98.56 228 GLU A CA 1
ATOM 1775 C C . GLU A 1 228 ? -8.630 0.537 -5.753 1.00 98.56 228 GLU A C 1
ATOM 1777 O O . GLU A 1 228 ? -8.585 1.577 -6.411 1.00 98.56 228 GLU A O 1
ATOM 1782 N N . VAL A 1 229 ? -8.765 0.575 -4.423 1.00 98.44 229 VAL A N 1
ATOM 1783 C CA . VAL A 1 229 ? -8.922 1.829 -3.673 1.00 98.44 229 VAL A CA 1
ATOM 1784 C C . VAL A 1 229 ? -7.855 2.866 -4.044 1.00 98.44 229 VAL A C 1
ATOM 1786 O O . VAL A 1 229 ? -8.156 4.058 -4.067 1.00 98.44 229 VAL A O 1
ATOM 1789 N N . GLN A 1 230 ? -6.622 2.445 -4.355 1.00 98.12 230 GLN A N 1
ATOM 1790 C CA . GLN A 1 230 ? -5.579 3.340 -4.874 1.00 98.12 230 GLN A CA 1
ATOM 1791 C C . GLN A 1 230 ? -5.415 3.315 -6.390 1.00 98.12 230 GLN A C 1
ATOM 1793 O O . GLN A 1 230 ? -5.112 4.361 -6.951 1.00 98.12 230 GLN A O 1
ATOM 1798 N N . THR A 1 231 ? -5.562 2.163 -7.041 1.00 98.38 231 THR A N 1
ATOM 1799 C CA . THR A 1 231 ? -5.160 1.967 -8.444 1.00 98.38 231 THR A CA 1
ATOM 1800 C C . THR A 1 231 ? -6.244 2.330 -9.464 1.00 98.38 231 THR A C 1
ATOM 1802 O O . THR A 1 231 ? -5.931 2.412 -10.653 1.00 98.38 231 THR A O 1
ATOM 1805 N N . CYS A 1 232 ? -7.479 2.589 -9.021 1.00 97.69 232 CYS A N 1
ATOM 1806 C CA . CYS A 1 232 ? -8.587 3.005 -9.881 1.00 97.69 232 CYS A CA 1
ATOM 1807 C C . CYS A 1 232 ? -8.528 4.486 -10.300 1.00 97.69 232 CYS A C 1
ATOM 1809 O O . CYS A 1 232 ? -7.615 5.244 -9.955 1.00 97.69 232 CYS A O 1
ATOM 1811 N N . MET A 1 233 ? -9.556 4.897 -11.045 1.00 97.75 233 MET A N 1
ATOM 1812 C CA . MET A 1 233 ? -9.863 6.265 -11.458 1.00 97.75 233 MET A CA 1
ATOM 1813 C C . MET A 1 233 ? -8.683 6.968 -12.123 1.00 97.75 233 MET A C 1
ATOM 1815 O O . MET A 1 233 ? -8.365 8.108 -11.801 1.00 97.75 233 MET A O 1
ATOM 1819 N N . GLY A 1 234 ? -7.996 6.274 -13.031 1.00 97.81 234 GLY A N 1
ATOM 1820 C CA . GLY A 1 234 ? -6.907 6.863 -13.808 1.00 97.81 234 GLY A CA 1
ATOM 1821 C C . GLY A 1 234 ? -5.538 6.842 -13.141 1.00 97.81 234 GLY A C 1
ATOM 1822 O O . GLY A 1 234 ? -4.560 7.217 -13.786 1.00 97.81 234 GLY A O 1
ATOM 1823 N N . ARG A 1 235 ? -5.411 6.375 -11.889 1.00 98.50 235 ARG A N 1
ATOM 1824 C CA . ARG A 1 235 ? -4.139 6.415 -11.144 1.00 98.50 235 ARG A CA 1
ATOM 1825 C C . ARG A 1 235 ? -2.970 5.788 -11.911 1.00 98.50 235 ARG A C 1
ATOM 1827 O O . ARG A 1 235 ? -1.866 6.332 -11.877 1.00 98.50 235 ARG A O 1
ATOM 1834 N N . LEU A 1 236 ? -3.203 4.669 -12.597 1.00 98.19 236 LEU A N 1
ATOM 1835 C CA . LEU A 1 236 ? -2.173 3.953 -13.360 1.00 98.19 236 LEU A CA 1
ATOM 1836 C C . LEU A 1 236 ? -2.095 4.360 -14.846 1.00 98.19 236 LEU A C 1
ATOM 1838 O O . LEU A 1 236 ? -1.296 3.788 -15.581 1.00 98.19 236 LEU A O 1
ATOM 1842 N N . GLY A 1 237 ? -2.901 5.330 -15.291 1.00 97.25 237 GLY A N 1
ATOM 1843 C CA . GLY A 1 237 ? -3.046 5.720 -16.704 1.00 97.25 237 GLY A CA 1
ATOM 1844 C C . GLY A 1 237 ? -4.163 4.977 -17.444 1.00 97.25 237 GLY A C 1
ATOM 1845 O O . GLY A 1 237 ? -4.466 5.291 -18.589 1.00 97.25 237 GLY A O 1
ATOM 1846 N N . THR A 1 238 ? -4.812 4.026 -16.776 1.00 98.06 238 THR A N 1
ATOM 1847 C CA . THR A 1 238 ? -6.050 3.361 -17.200 1.00 98.06 238 THR A CA 1
ATOM 1848 C C . THR A 1 238 ? -7.161 3.675 -16.203 1.00 98.06 238 THR A C 1
ATOM 1850 O O . THR A 1 238 ? -6.868 4.011 -15.053 1.00 98.06 238 THR A O 1
ATOM 1853 N N . TRP A 1 239 ? -8.431 3.554 -16.606 1.00 98.00 239 TRP A N 1
ATOM 1854 C CA . TRP A 1 239 ? -9.568 3.796 -15.706 1.00 98.00 239 TRP A CA 1
ATOM 1855 C C . TRP A 1 239 ? -9.482 2.959 -14.438 1.00 98.00 239 TRP A C 1
ATOM 1857 O O . TRP A 1 239 ? -9.680 3.479 -13.346 1.00 98.00 239 TRP A O 1
ATOM 1867 N N . PHE A 1 240 ? -9.126 1.689 -14.587 1.00 98.25 240 PHE A N 1
ATOM 1868 C CA . PHE A 1 240 ? -8.961 0.750 -13.487 1.00 98.25 240 PHE A CA 1
ATOM 1869 C C . PHE A 1 240 ? -7.589 0.082 -13.576 1.00 98.25 240 PHE A C 1
ATOM 1871 O O . PHE A 1 240 ? -7.038 -0.108 -14.665 1.00 98.25 240 PHE A O 1
ATOM 1878 N N . GLY A 1 241 ? -7.020 -0.271 -12.432 1.00 97.44 241 GLY A N 1
ATOM 1879 C CA . GLY A 1 241 ? -5.746 -0.953 -12.307 1.00 97.44 241 GLY A CA 1
ATOM 1880 C C . GLY A 1 241 ? -5.728 -2.297 -13.026 1.00 97.44 241 GLY A C 1
ATOM 1881 O O . GLY A 1 241 ? -4.742 -2.607 -13.689 1.00 97.44 241 GLY A O 1
ATOM 1882 N N . TYR A 1 242 ? -6.824 -3.055 -13.011 1.00 97.94 242 TYR A N 1
ATOM 1883 C CA . TYR A 1 242 ? -6.913 -4.330 -13.723 1.00 97.94 242 TYR A CA 1
ATOM 1884 C C . TYR A 1 242 ? -6.636 -4.202 -15.229 1.00 97.94 242 TYR A C 1
ATOM 1886 O O . TYR A 1 242 ? -6.028 -5.087 -15.831 1.00 97.94 242 TYR A O 1
ATOM 1894 N N . GLN A 1 243 ? -7.028 -3.077 -15.841 1.00 98.25 243 GLN A N 1
ATOM 1895 C CA . GLN A 1 243 ? -6.826 -2.811 -17.269 1.00 98.25 243 GLN A CA 1
ATOM 1896 C C . GLN A 1 243 ? -5.351 -2.586 -17.600 1.00 98.25 243 GLN A C 1
ATOM 1898 O O . GLN A 1 243 ? -4.898 -2.954 -18.678 1.00 98.25 243 GLN A O 1
ATOM 1903 N N . SER A 1 244 ? -4.585 -2.029 -16.658 1.00 96.44 244 SER A N 1
ATOM 1904 C CA . SER A 1 244 ? -3.137 -1.864 -16.802 1.00 96.44 244 SER A CA 1
ATOM 1905 C C . SER A 1 244 ? -2.406 -3.205 -16.928 1.00 96.44 244 SER A C 1
ATOM 1907 O O . SER A 1 244 ? -1.352 -3.261 -17.561 1.00 96.44 244 SER A O 1
ATOM 1909 N N . PHE A 1 245 ? -2.954 -4.270 -16.346 1.00 97.12 245 PHE A N 1
ATOM 1910 C CA . PHE A 1 245 ? -2.362 -5.610 -16.370 1.00 97.12 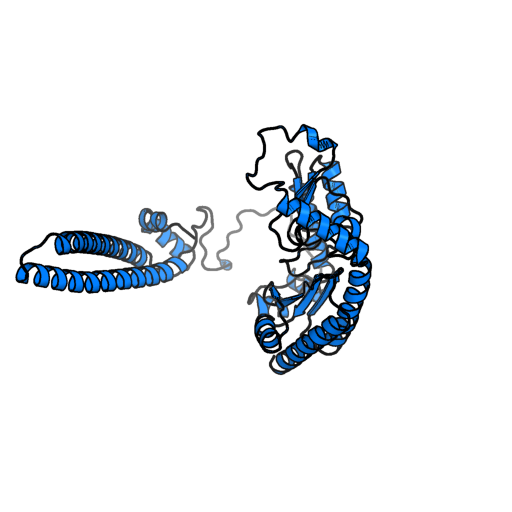245 PHE A CA 1
ATOM 1911 C C . PHE A 1 245 ? -3.123 -6.593 -17.262 1.00 97.12 245 PHE A C 1
ATOM 1913 O O . PHE A 1 245 ? -2.676 -7.717 -17.435 1.00 97.12 245 PHE A O 1
ATOM 1920 N N . ASN A 1 246 ? -4.251 -6.179 -17.847 1.00 97.50 246 ASN A N 1
ATOM 1921 C CA . ASN A 1 246 ? -5.120 -7.028 -18.660 1.00 97.50 246 ASN A CA 1
ATOM 1922 C C . ASN A 1 246 ? -5.591 -8.310 -17.934 1.00 97.50 246 ASN A C 1
ATOM 1924 O O . ASN A 1 246 ? -5.704 -9.376 -18.537 1.00 97.50 246 ASN A O 1
ATOM 1928 N N . VAL A 1 247 ? -5.881 -8.203 -16.631 1.00 98.19 247 VAL A N 1
ATOM 1929 C CA . VAL A 1 247 ? -6.379 -9.316 -15.803 1.00 98.19 247 VAL A CA 1
ATOM 1930 C C . VAL A 1 247 ? -7.692 -8.916 -15.156 1.00 98.19 247 VAL A C 1
ATOM 1932 O O . VAL A 1 247 ? -7.691 -8.143 -14.212 1.00 98.19 247 VAL A O 1
ATOM 1935 N N . GLN A 1 248 ? -8.819 -9.433 -15.638 1.00 97.81 248 GLN A N 1
ATOM 1936 C CA . GLN A 1 248 ? -10.131 -9.049 -15.115 1.00 97.81 248 GLN A CA 1
ATOM 1937 C C . GLN A 1 248 ? -10.468 -9.781 -13.794 1.00 97.81 248 GLN A C 1
ATOM 1939 O O . GLN A 1 248 ? -10.525 -11.020 -13.780 1.00 97.81 248 GLN A O 1
ATOM 1944 N N . PRO A 1 249 ? -10.742 -9.058 -12.689 1.00 98.31 249 PRO A N 1
ATOM 1945 C CA . PRO A 1 249 ? -11.192 -9.667 -11.443 1.00 98.31 249 PRO A CA 1
ATOM 1946 C C . PRO A 1 249 ? -12.685 -10.036 -11.509 1.00 98.31 249 PRO A C 1
ATOM 1948 O O . PRO A 1 249 ? -13.413 -9.637 -12.422 1.00 98.31 249 PRO A O 1
ATOM 1951 N N . ASP A 1 250 ? -13.156 -10.807 -10.532 1.00 98.38 250 ASP A N 1
ATOM 1952 C CA . ASP A 1 250 ? -14.587 -11.071 -10.328 1.00 98.38 250 ASP A CA 1
ATOM 1953 C C . ASP A 1 250 ? -15.270 -9.935 -9.565 1.00 98.38 250 ASP A C 1
ATOM 1955 O O . ASP A 1 250 ? -16.426 -9.605 -9.842 1.00 98.38 250 ASP A O 1
ATOM 1959 N N . ILE A 1 251 ? -14.536 -9.327 -8.629 1.00 98.19 251 ILE A N 1
ATOM 1960 C CA . ILE A 1 251 ? -14.964 -8.187 -7.818 1.00 98.19 251 ILE A CA 1
ATOM 1961 C C . ILE A 1 251 ? -13.825 -7.164 -7.764 1.00 98.19 251 ILE A C 1
ATOM 1963 O O . ILE A 1 251 ? -12.655 -7.530 -7.678 1.00 98.19 251 ILE A O 1
ATOM 1967 N N . MET A 1 252 ? -14.148 -5.875 -7.762 1.00 98.06 252 MET A N 1
ATOM 1968 C CA . MET A 1 252 ? -13.202 -4.820 -7.406 1.00 98.06 252 MET A CA 1
ATOM 1969 C C . MET A 1 252 ? -13.787 -3.862 -6.372 1.00 98.06 252 MET A C 1
ATOM 1971 O O . MET A 1 252 ? -14.980 -3.546 -6.403 1.00 98.06 252 MET A O 1
ATOM 1975 N N . THR A 1 253 ? -12.936 -3.385 -5.465 1.00 98.38 253 THR A N 1
ATOM 1976 C CA . THR A 1 253 ? -13.271 -2.331 -4.499 1.00 98.38 253 THR A CA 1
ATOM 1977 C C . THR A 1 253 ? -12.624 -1.015 -4.903 1.00 98.38 253 THR A C 1
ATOM 1979 O O . THR A 1 253 ? -11.466 -0.985 -5.302 1.00 98.38 253 THR A O 1
ATOM 1982 N N . MET A 1 254 ? -13.353 0.093 -4.783 1.00 98.00 254 MET A N 1
ATOM 1983 C CA . MET A 1 254 ? -12.873 1.430 -5.140 1.00 98.00 254 MET A CA 1
ATOM 1984 C C . MET A 1 254 ? -13.237 2.440 -4.054 1.00 98.00 254 MET A C 1
ATOM 1986 O O . MET A 1 254 ? -14.278 2.323 -3.409 1.00 98.00 254 MET A O 1
ATOM 1990 N N . ALA A 1 255 ? -12.395 3.452 -3.867 1.00 97.50 255 ALA A N 1
ATOM 1991 C CA . ALA A 1 255 ? -12.657 4.604 -3.004 1.00 97.50 255 ALA A CA 1
ATOM 1992 C C . ALA A 1 255 ? -11.753 5.770 -3.446 1.00 97.50 255 ALA A C 1
ATOM 1994 O O . ALA A 1 255 ? -11.441 5.880 -4.630 1.00 97.50 255 ALA A O 1
ATOM 1995 N N . LYS A 1 256 ? -11.318 6.635 -2.516 1.00 96.25 256 LYS A N 1
ATOM 1996 C CA . LYS A 1 256 ? -10.352 7.733 -2.735 1.00 96.25 256 LYS A CA 1
ATOM 1997 C C . LYS A 1 256 ? -10.693 8.590 -3.962 1.00 96.25 256 LYS A C 1
ATOM 1999 O O . LYS A 1 256 ? -11.501 9.508 -3.858 1.00 96.25 256 LYS A O 1
ATOM 2004 N N . GLY A 1 257 ? -10.085 8.285 -5.110 1.00 94.81 257 GLY A N 1
ATOM 2005 C CA . GLY A 1 257 ? -10.296 8.994 -6.368 1.00 94.81 257 GLY A CA 1
ATOM 2006 C C . GLY A 1 257 ? -11.718 8.889 -6.920 1.00 94.81 257 GLY A C 1
ATOM 2007 O O . GLY A 1 257 ? -12.066 9.690 -7.769 1.00 94.81 257 GLY A O 1
ATOM 2008 N N . VAL A 1 258 ? -12.554 7.963 -6.437 1.00 97.19 258 VAL A N 1
ATOM 2009 C CA . VAL A 1 258 ? -13.902 7.719 -6.987 1.00 97.19 258 VAL A CA 1
ATOM 2010 C C . VAL A 1 258 ? -14.852 8.916 -6.895 1.00 97.19 258 VAL A C 1
ATOM 2012 O O . VAL A 1 258 ? -15.730 9.047 -7.737 1.00 97.19 258 VAL A O 1
ATOM 2015 N N . ALA A 1 259 ? -14.685 9.786 -5.895 1.00 97.00 259 ALA A N 1
ATOM 2016 C CA . ALA A 1 259 ? -15.554 10.947 -5.674 1.00 97.00 259 ALA A CA 1
ATOM 2017 C C . ALA A 1 259 ? -14.767 12.220 -5.319 1.00 97.00 259 ALA A C 1
ATOM 2019 O O . ALA A 1 259 ? -15.237 13.053 -4.543 1.00 97.00 259 ALA A O 1
ATOM 2020 N N . GLY A 1 260 ? -13.537 12.344 -5.831 1.00 91.94 260 GLY A N 1
ATOM 2021 C CA . GLY A 1 260 ? -12.776 13.598 -5.791 1.00 91.94 260 GLY A CA 1
ATOM 2022 C C . GLY A 1 260 ? -12.520 14.186 -4.394 1.00 91.94 260 GLY A C 1
ATOM 2023 O O . GLY A 1 260 ? -12.347 15.394 -4.268 1.00 91.94 260 GLY A O 1
ATOM 2024 N N . GLY A 1 261 ? -12.517 13.361 -3.339 1.00 92.19 261 GLY A N 1
ATOM 2025 C CA . GLY A 1 261 ? -12.337 13.793 -1.944 1.00 92.19 261 GLY A CA 1
ATOM 2026 C C . GLY A 1 261 ? -13.589 13.694 -1.064 1.00 92.19 261 GLY A C 1
ATOM 2027 O O . GLY A 1 261 ? -13.468 13.748 0.159 1.00 92.19 261 GLY A O 1
ATOM 2028 N N . VAL A 1 262 ? -14.775 13.475 -1.641 1.00 96.69 262 VAL A N 1
ATOM 2029 C CA . VAL A 1 262 ? -15.976 13.100 -0.875 1.00 96.69 262 VAL A CA 1
ATOM 2030 C C . VAL A 1 262 ? -15.882 11.626 -0.476 1.00 96.69 262 VAL A C 1
ATOM 2032 O O . VAL A 1 262 ? -15.480 10.778 -1.271 1.00 96.69 262 VAL A O 1
ATOM 2035 N N . ALA A 1 263 ? -16.260 11.298 0.763 1.00 95.62 263 ALA A N 1
ATOM 2036 C CA . ALA A 1 263 ? -16.239 9.921 1.249 1.00 95.62 263 ALA A CA 1
ATOM 2037 C C . ALA A 1 263 ? -17.207 9.039 0.442 1.00 95.62 263 ALA A C 1
ATOM 2039 O O . ALA A 1 263 ? -18.428 9.165 0.546 1.00 95.62 263 ALA A O 1
ATOM 2040 N N . CYS A 1 264 ? -16.648 8.138 -0.362 1.00 96.50 264 CYS A N 1
ATOM 2041 C CA . CYS A 1 264 ? -17.389 7.208 -1.197 1.00 96.50 264 CYS A CA 1
ATOM 2042 C C . CYS A 1 264 ? -16.580 5.917 -1.356 1.00 96.50 264 CYS A C 1
ATOM 2044 O O . CYS A 1 264 ? -15.381 5.962 -1.635 1.00 96.50 264 CYS A O 1
ATOM 2046 N N . GLY A 1 265 ? -17.243 4.781 -1.149 1.00 96.50 265 GLY A N 1
ATOM 2047 C CA . GLY A 1 265 ? -16.714 3.449 -1.416 1.00 96.50 265 GLY A CA 1
ATOM 2048 C C . GLY A 1 265 ? -17.650 2.720 -2.370 1.00 96.50 265 GLY A C 1
ATOM 2049 O O . GLY A 1 265 ? -18.870 2.862 -2.263 1.00 96.50 265 GLY A O 1
ATOM 2050 N N . VAL A 1 266 ? -17.084 1.966 -3.305 1.00 96.88 266 VAL A N 1
ATOM 2051 C CA . VAL A 1 266 ? -17.820 1.246 -4.346 1.00 96.88 266 VAL A CA 1
ATOM 2052 C C . VAL A 1 266 ? -17.316 -0.189 -4.411 1.00 96.88 266 VAL A C 1
ATOM 2054 O O . VAL A 1 266 ? -16.112 -0.433 -4.369 1.00 96.88 266 VAL A O 1
ATOM 2057 N N . ILE A 1 267 ? -18.250 -1.128 -4.534 1.00 95.81 267 ILE A N 1
ATOM 2058 C CA . ILE A 1 267 ? -17.976 -2.517 -4.894 1.00 95.81 267 ILE A CA 1
ATOM 2059 C C . ILE A 1 267 ? -18.576 -2.729 -6.277 1.00 95.81 267 ILE A C 1
ATOM 2061 O O . ILE A 1 267 ? -19.754 -2.441 -6.489 1.00 95.81 267 ILE A O 1
ATOM 2065 N N . VAL A 1 268 ? -17.771 -3.226 -7.209 1.00 96.31 268 VAL A N 1
ATOM 2066 C CA . VAL A 1 268 ? -18.233 -3.659 -8.528 1.00 96.31 268 VAL A CA 1
ATOM 2067 C C . VAL A 1 268 ? -17.988 -5.151 -8.628 1.00 96.31 268 VAL A C 1
ATOM 2069 O O . VAL A 1 268 ? -16.888 -5.609 -8.341 1.00 96.31 268 VAL A O 1
ATOM 2072 N N . ALA A 1 269 ? -19.005 -5.906 -9.022 1.00 95.81 269 ALA A N 1
ATOM 2073 C CA . ALA A 1 269 ? -18.936 -7.352 -9.175 1.00 95.81 269 ALA A CA 1
ATOM 2074 C C . ALA A 1 269 ? -19.491 -7.757 -10.542 1.00 95.81 269 ALA A C 1
ATOM 2076 O O . ALA A 1 269 ? -20.311 -7.041 -11.123 1.00 95.81 269 ALA A O 1
ATOM 2077 N N . LYS A 1 270 ? -19.061 -8.914 -11.050 1.00 95.81 270 LYS A N 1
ATOM 2078 C CA . LYS A 1 270 ? -19.676 -9.528 -12.232 1.00 95.81 270 LYS A CA 1
ATOM 2079 C C . LYS A 1 270 ? -21.169 -9.767 -12.000 1.00 95.81 270 LYS A C 1
ATOM 2081 O O . LYS A 1 270 ? -21.587 -10.149 -10.909 1.00 95.81 270 LYS A O 1
ATOM 2086 N N . GLU A 1 271 ? -21.959 -9.623 -13.060 1.00 94.31 271 GLU A N 1
ATOM 2087 C CA . GLU A 1 271 ? -23.413 -9.833 -13.024 1.00 94.31 271 GLU A CA 1
ATOM 2088 C C . GLU A 1 271 ? -23.798 -11.226 -12.501 1.00 94.31 271 GLU A C 1
ATOM 2090 O O . GLU A 1 271 ? -24.771 -11.361 -11.766 1.00 94.31 271 GLU A O 1
ATOM 2095 N N . SER A 1 272 ? -22.989 -12.250 -12.789 1.00 94.56 272 SER A N 1
ATOM 2096 C CA . SER A 1 272 ? -23.197 -13.615 -12.295 1.00 94.56 272 SER A CA 1
ATOM 2097 C C . SER A 1 272 ? -23.212 -13.735 -10.766 1.00 94.56 272 SER A C 1
ATOM 2099 O O . SER A 1 272 ? -23.766 -14.702 -10.259 1.00 94.56 272 SER A O 1
ATOM 2101 N N . LEU A 1 273 ? -22.626 -12.773 -10.043 1.00 93.00 273 LEU A N 1
ATOM 2102 C CA . LEU A 1 273 ? -22.592 -12.723 -8.575 1.00 93.00 273 LEU A CA 1
ATOM 2103 C C . LEU A 1 273 ? -23.740 -11.889 -7.984 1.00 93.00 273 LEU A C 1
ATOM 2105 O O . LEU A 1 273 ? -23.995 -11.940 -6.783 1.00 93.00 273 LEU A O 1
ATOM 2109 N N . ALA A 1 274 ? -24.450 -11.108 -8.805 1.00 87.62 274 ALA A N 1
ATOM 2110 C CA . ALA A 1 274 ? -25.533 -10.243 -8.339 1.00 87.62 274 ALA A CA 1
ATOM 2111 C C . ALA A 1 274 ? -26.667 -10.994 -7.601 1.00 87.62 274 ALA A C 1
ATOM 2113 O O . ALA A 1 274 ? -27.153 -10.459 -6.602 1.00 87.62 274 ALA A O 1
ATOM 2114 N N . PRO A 1 275 ? -27.082 -12.221 -8.001 1.00 90.88 275 PRO A N 1
ATOM 2115 C CA . PRO A 1 275 ? -28.127 -12.971 -7.292 1.00 90.88 275 PRO A CA 1
ATOM 2116 C C . PRO A 1 275 ? -27.790 -13.336 -5.835 1.00 90.88 275 PRO A C 1
ATOM 2118 O O . PRO A 1 275 ? -28.700 -13.621 -5.043 1.00 90.88 275 PRO A O 1
ATOM 2121 N N . ASP A 1 276 ? -26.504 -13.330 -5.474 1.00 89.69 276 ASP A N 1
ATOM 2122 C CA . ASP A 1 276 ? -26.034 -13.684 -4.134 1.00 89.69 276 ASP A CA 1
ATOM 2123 C C . ASP A 1 276 ? -26.145 -12.516 -3.144 1.00 89.69 276 ASP A C 1
ATOM 2125 O O . ASP A 1 276 ? -26.229 -12.739 -1.936 1.00 89.69 276 ASP A O 1
ATOM 2129 N N . LEU A 1 277 ? -26.235 -11.271 -3.631 1.00 87.75 277 LEU A N 1
ATOM 2130 C CA . LEU A 1 277 ? -26.420 -10.084 -2.796 1.00 87.75 277 LEU A CA 1
ATOM 2131 C C . LEU A 1 277 ? -27.903 -9.692 -2.721 1.00 87.75 277 LEU A C 1
ATOM 2133 O O . LEU A 1 277 ? -28.395 -8.842 -3.464 1.00 87.75 277 LEU A O 1
ATOM 2137 N N . ARG A 1 278 ? -28.637 -10.321 -1.800 1.00 90.00 278 ARG A N 1
ATOM 2138 C CA . ARG A 1 278 ? -30.091 -10.130 -1.656 1.00 90.00 278 ARG A CA 1
ATOM 2139 C C . ARG A 1 278 ? -30.435 -8.958 -0.729 1.00 90.00 278 ARG A C 1
ATOM 2141 O O . ARG A 1 278 ? -29.658 -8.636 0.178 1.00 90.00 278 ARG A O 1
ATOM 2148 N N . PRO A 1 279 ? -31.625 -8.346 -0.886 1.00 90.12 279 PRO A N 1
ATOM 2149 C CA . PRO A 1 279 ? -32.097 -7.311 0.029 1.00 90.12 279 PRO A CA 1
ATOM 2150 C C . PRO A 1 279 ? -32.012 -7.752 1.497 1.00 90.12 279 PRO A C 1
ATOM 2152 O O . PRO A 1 279 ? -32.476 -8.831 1.858 1.00 90.12 279 PRO A O 1
ATOM 2155 N N . GLY A 1 280 ? -31.411 -6.905 2.336 1.00 90.31 280 GLY A N 1
ATOM 2156 C CA . GLY A 1 280 ? -31.219 -7.161 3.768 1.00 90.31 280 GLY A CA 1
ATOM 2157 C C . GLY A 1 280 ? -29.885 -7.815 4.153 1.00 90.31 280 GLY A C 1
ATOM 2158 O O . GLY A 1 280 ? -29.591 -7.878 5.342 1.00 90.31 280 GLY A O 1
ATOM 2159 N N . MET A 1 281 ? -29.058 -8.255 3.196 1.00 91.38 281 MET A N 1
ATOM 2160 C CA . MET A 1 281 ? -27.754 -8.879 3.491 1.00 91.38 281 MET A CA 1
ATOM 2161 C C . MET A 1 281 ? -26.625 -7.870 3.739 1.00 91.38 281 MET A C 1
ATOM 2163 O O . MET A 1 281 ? -25.691 -8.154 4.484 1.00 91.38 281 MET A O 1
ATOM 2167 N N . HIS A 1 282 ? -26.702 -6.691 3.123 1.00 89.88 282 HIS A N 1
ATOM 2168 C CA . HIS A 1 282 ? -25.724 -5.620 3.282 1.00 89.88 282 HIS A CA 1
ATOM 2169 C C . HIS A 1 282 ? -26.437 -4.268 3.299 1.00 89.88 282 HIS A C 1
ATOM 2171 O O . HIS A 1 282 ? -27.418 -4.071 2.579 1.00 89.88 282 HIS A O 1
ATOM 2177 N N . ALA A 1 283 ? -25.968 -3.342 4.132 1.00 90.31 283 ALA A N 1
ATOM 2178 C CA . ALA A 1 283 ? -26.576 -2.027 4.279 1.00 90.31 283 ALA A CA 1
ATOM 2179 C C . ALA A 1 283 ? -25.536 -0.978 4.677 1.00 90.31 283 ALA A C 1
ATOM 2181 O O . ALA A 1 283 ? -24.579 -1.265 5.394 1.00 90.31 283 ALA A O 1
ATOM 2182 N N . SER A 1 284 ? -25.768 0.260 4.245 1.00 91.62 284 SER A N 1
ATOM 2183 C CA . SER A 1 284 ? -25.010 1.432 4.670 1.00 91.62 284 SER A CA 1
ATOM 2184 C C . SER A 1 284 ? -25.934 2.642 4.689 1.00 91.62 284 SER A C 1
ATOM 2186 O O . SER A 1 284 ? -26.514 2.986 3.663 1.00 91.62 284 SER A O 1
ATOM 2188 N N . THR A 1 285 ? -26.062 3.304 5.842 1.00 92.31 285 THR A N 1
ATOM 2189 C CA . THR A 1 285 ? -26.946 4.473 6.018 1.00 92.31 285 THR A CA 1
ATOM 2190 C C . THR A 1 285 ? -26.618 5.608 5.048 1.00 92.31 285 THR A C 1
ATOM 2192 O O . THR A 1 285 ? -27.518 6.285 4.563 1.00 92.31 285 THR A O 1
ATOM 2195 N N . PHE A 1 286 ? -25.331 5.811 4.755 1.00 94.12 286 PHE A N 1
ATOM 2196 C CA . PHE A 1 286 ? -24.857 6.843 3.827 1.00 94.12 286 PHE A CA 1
ATOM 2197 C C . PHE A 1 286 ? -24.464 6.280 2.452 1.00 94.12 286 PHE A C 1
ATOM 2199 O O . PHE A 1 286 ? -24.045 7.040 1.577 1.00 94.12 286 PHE A O 1
ATOM 2206 N N . GLY A 1 287 ? -24.573 4.965 2.247 1.00 93.44 287 GLY A N 1
ATOM 2207 C CA . GLY A 1 287 ? -24.230 4.317 0.983 1.00 93.44 287 GLY A CA 1
ATOM 2208 C C . GLY A 1 287 ? -25.152 4.776 -0.143 1.00 93.44 287 GLY A C 1
ATOM 2209 O O . GLY A 1 287 ? -26.365 4.830 0.031 1.00 93.44 287 GLY A O 1
ATOM 2210 N N . GLY A 1 288 ? -24.577 5.135 -1.294 1.00 93.62 288 GLY A N 1
ATOM 2211 C CA . GLY A 1 288 ? -25.349 5.586 -2.459 1.00 93.62 288 GLY A CA 1
ATOM 2212 C C . GLY A 1 288 ? -26.039 6.944 -2.286 1.00 93.62 288 GLY A C 1
ATOM 2213 O O . GLY A 1 288 ? -26.970 7.250 -3.028 1.00 93.62 288 GLY A O 1
ATOM 2214 N N . ASN A 1 289 ? -25.620 7.766 -1.316 1.00 97.25 289 ASN A N 1
ATOM 2215 C CA . ASN A 1 289 ? -26.226 9.081 -1.124 1.00 97.25 289 ASN A CA 1
ATOM 2216 C C . ASN A 1 289 ? -26.014 9.995 -2.360 1.00 97.25 289 ASN A C 1
ATOM 2218 O O . ASN A 1 289 ? -24.939 9.957 -2.969 1.00 97.25 289 ASN A O 1
ATOM 2222 N N . PRO A 1 290 ? -26.987 10.860 -2.713 1.00 97.88 290 PRO A N 1
ATOM 2223 C CA . PRO A 1 290 ? -26.911 11.674 -3.929 1.00 97.88 290 PRO A CA 1
ATOM 2224 C C . PRO A 1 290 ? -25.710 12.623 -4.004 1.00 97.88 290 PRO A C 1
ATOM 2226 O O . PRO A 1 290 ? -25.215 12.878 -5.098 1.00 97.88 290 PRO A O 1
ATOM 2229 N N . LEU A 1 291 ? -25.216 13.130 -2.867 1.00 97.81 291 LEU A N 1
ATOM 2230 C CA . LEU A 1 291 ? -24.063 14.036 -2.837 1.00 97.81 291 LEU A CA 1
ATOM 2231 C C . LEU A 1 291 ? -22.787 13.322 -3.301 1.00 97.81 291 LEU A C 1
ATOM 2233 O O . LEU A 1 291 ? -22.073 13.831 -4.163 1.00 97.81 291 LEU A O 1
ATOM 2237 N N . ALA A 1 292 ? -22.521 12.131 -2.762 1.00 97.56 292 ALA A N 1
ATOM 2238 C CA . ALA A 1 292 ? -21.375 11.324 -3.168 1.00 97.56 292 ALA A CA 1
ATOM 2239 C C . ALA A 1 292 ? -21.487 10.871 -4.631 1.00 97.56 292 ALA A C 1
ATOM 2241 O O . ALA A 1 292 ? -20.489 10.883 -5.345 1.00 97.56 292 ALA A O 1
ATOM 2242 N N . MET A 1 293 ? -22.691 10.517 -5.097 1.00 98.06 293 MET A N 1
ATOM 2243 C CA . MET A 1 293 ? -22.903 10.114 -6.494 1.00 98.06 293 MET A CA 1
ATOM 2244 C C . MET A 1 293 ? -22.698 11.279 -7.468 1.00 98.06 293 MET A C 1
ATOM 2246 O O . MET A 1 293 ? -22.041 11.101 -8.489 1.00 98.06 293 MET A O 1
ATOM 2250 N N . ALA A 1 294 ? -23.174 12.482 -7.132 1.00 98.38 294 ALA A N 1
ATOM 2251 C CA . ALA A 1 294 ? -22.927 13.681 -7.932 1.00 98.38 294 ALA A CA 1
ATOM 2252 C C . ALA A 1 294 ? -21.428 14.024 -8.008 1.00 98.38 294 ALA A C 1
ATOM 2254 O O . ALA A 1 294 ? -20.922 14.325 -9.085 1.00 98.38 294 ALA A O 1
ATOM 2255 N N . ALA A 1 295 ? -20.700 13.919 -6.889 1.00 98.25 295 ALA A N 1
ATOM 2256 C CA . ALA A 1 295 ? -19.248 14.105 -6.870 1.00 98.25 295 ALA A CA 1
ATOM 2257 C C . ALA A 1 295 ? -18.505 13.043 -7.702 1.00 98.25 295 ALA A C 1
ATOM 2259 O O . ALA A 1 295 ? -17.526 13.360 -8.379 1.00 98.25 295 ALA A O 1
ATOM 2260 N N . GLY A 1 296 ? -18.977 11.792 -7.683 1.00 98.00 296 GLY A N 1
ATOM 2261 C CA . GLY A 1 296 ? -18.429 10.718 -8.510 1.00 98.00 296 GLY A CA 1
ATOM 2262 C C . GLY A 1 296 ? -18.622 10.959 -10.006 1.00 98.00 296 GLY A C 1
ATOM 2263 O O . GLY A 1 296 ? -17.659 10.858 -10.762 1.00 98.00 296 GLY A O 1
ATOM 2264 N N . ILE A 1 297 ? -19.829 11.361 -10.422 1.00 98.38 297 ILE A N 1
ATOM 2265 C CA . ILE A 1 297 ? -20.122 11.742 -11.814 1.00 98.38 297 ILE A CA 1
ATOM 2266 C C . ILE A 1 297 ? -19.202 12.881 -12.255 1.00 98.38 297 ILE A C 1
ATOM 2268 O O . ILE A 1 297 ? -18.503 12.732 -13.252 1.00 98.38 297 ILE A O 1
ATOM 2272 N N . ALA A 1 298 ? -19.123 13.960 -11.469 1.00 98.44 298 ALA A N 1
ATOM 2273 C CA . ALA A 1 298 ? -18.245 15.085 -11.777 1.00 98.44 298 ALA A CA 1
ATOM 2274 C C . ALA A 1 298 ? -16.776 14.648 -11.907 1.00 98.44 298 ALA A C 1
ATOM 2276 O O . ALA A 1 298 ? -16.066 15.121 -12.786 1.00 98.44 298 ALA A O 1
ATOM 2277 N N . THR A 1 299 ? -16.322 13.703 -11.076 1.00 98.19 299 THR A N 1
ATOM 2278 C CA . THR A 1 299 ? -14.952 13.178 -11.156 1.00 98.19 299 THR A CA 1
ATOM 2279 C C . THR A 1 299 ? -14.699 12.416 -12.460 1.00 98.19 299 THR A C 1
ATOM 2281 O O . THR A 1 299 ? -13.668 12.631 -13.095 1.00 98.19 299 THR A O 1
ATOM 2284 N N . VAL A 1 300 ? -15.627 11.546 -12.878 1.00 98.25 300 VAL A N 1
ATOM 2285 C CA . VAL A 1 300 ? -15.538 10.824 -14.162 1.00 98.25 300 VAL A CA 1
ATOM 2286 C C . VAL A 1 300 ? -15.539 11.810 -15.329 1.00 98.25 300 VAL A C 1
ATOM 2288 O O . VAL A 1 300 ? -14.642 11.756 -16.167 1.00 98.25 300 VAL A O 1
ATOM 2291 N N . GLU A 1 301 ? -16.488 12.749 -15.338 1.00 98.44 301 GLU A N 1
ATOM 2292 C CA . GLU A 1 301 ? -16.610 13.776 -16.375 1.00 98.44 301 GLU A CA 1
ATOM 2293 C C . GLU A 1 301 ? -15.337 14.620 -16.488 1.00 98.44 301 GLU A C 1
ATOM 2295 O O . GLU A 1 301 ? -14.858 14.850 -17.594 1.00 98.44 301 GLU A O 1
ATOM 2300 N N . THR A 1 302 ? -14.738 15.035 -15.367 1.00 98.38 302 THR A N 1
ATOM 2301 C CA . THR A 1 302 ? -13.462 15.767 -15.369 1.00 98.38 302 THR A CA 1
ATOM 2302 C C . THR A 1 302 ? -12.319 14.929 -15.948 1.00 98.38 302 THR A C 1
ATOM 2304 O O . THR A 1 302 ? -11.538 15.441 -16.746 1.00 98.38 302 THR A O 1
ATOM 2307 N N . ILE A 1 303 ? -12.210 13.640 -15.596 1.00 98.38 303 ILE A N 1
ATOM 2308 C CA . ILE A 1 303 ? -11.160 12.765 -16.149 1.00 98.38 303 ILE A CA 1
ATOM 2309 C C . ILE A 1 303 ? -11.267 12.667 -17.677 1.00 98.38 303 ILE A C 1
ATOM 2311 O O . ILE A 1 303 ? -10.236 12.704 -18.355 1.00 98.38 303 ILE A O 1
ATOM 2315 N N . GLU A 1 304 ? -12.487 12.564 -18.211 1.00 98.19 304 GLU A N 1
ATOM 2316 C CA . GLU A 1 304 ? -12.748 12.508 -19.653 1.00 98.19 304 GLU A CA 1
ATOM 2317 C C . GLU A 1 304 ? -12.499 13.851 -20.343 1.00 98.19 304 GLU A C 1
ATOM 2319 O O . GLU A 1 304 ? -11.729 13.917 -21.300 1.00 98.19 304 GLU A O 1
ATOM 2324 N N . GLN A 1 305 ? -13.127 14.922 -19.855 1.00 98.38 305 GLN A N 1
ATOM 2325 C CA . GLN A 1 305 ? -13.102 16.245 -20.485 1.00 98.38 305 GLN A CA 1
ATOM 2326 C C . GLN A 1 305 ? -11.690 16.835 -20.531 1.00 98.38 305 GLN A C 1
ATOM 2328 O O . GLN A 1 305 ? -11.289 17.393 -21.554 1.00 98.38 305 GLN A O 1
ATOM 2333 N N . ASP A 1 306 ? -10.915 16.648 -19.461 1.00 98.12 306 ASP A N 1
ATOM 2334 C CA . ASP A 1 306 ? -9.559 17.189 -19.349 1.00 98.12 306 ASP A CA 1
ATOM 2335 C C . ASP A 1 306 ? -8.485 16.218 -19.879 1.00 98.12 306 ASP A C 1
ATOM 2337 O O . ASP A 1 306 ? -7.290 16.506 -19.795 1.00 98.12 306 ASP A O 1
ATOM 2341 N N . ASN A 1 307 ? -8.881 15.066 -20.442 1.00 97.50 307 ASN A N 1
ATOM 2342 C CA . ASN A 1 307 ? -7.980 14.022 -20.951 1.00 97.50 307 ASN A CA 1
ATOM 2343 C C . ASN A 1 307 ? -6.918 13.584 -19.922 1.00 97.50 307 ASN A C 1
ATOM 2345 O O . ASN A 1 307 ? -5.736 13.395 -20.240 1.00 97.50 307 ASN A O 1
ATOM 2349 N N . LEU A 1 308 ? -7.325 13.404 -18.661 1.00 98.50 308 LEU A N 1
ATOM 2350 C CA . LEU A 1 308 ? -6.378 13.183 -17.564 1.00 98.50 308 LEU A CA 1
ATOM 2351 C C . LEU A 1 308 ? -5.625 11.855 -17.678 1.00 98.50 308 LEU A C 1
ATOM 2353 O O . LEU A 1 308 ? -4.483 11.776 -17.233 1.00 98.50 308 LEU A O 1
ATOM 2357 N N . LEU A 1 309 ? -6.200 10.828 -18.313 1.00 98.38 309 LEU A N 1
ATOM 2358 C CA . LEU A 1 309 ? -5.493 9.562 -18.553 1.00 98.38 309 LEU A CA 1
ATOM 2359 C C . LEU A 1 309 ? -4.259 9.752 -19.450 1.00 98.38 309 LEU A C 1
ATOM 2361 O O . LEU A 1 309 ? -3.200 9.184 -19.182 1.00 98.38 309 LEU A O 1
ATOM 2365 N N . GLU A 1 310 ? -4.364 10.602 -20.474 1.00 98.12 310 GLU A N 1
ATOM 2366 C CA . GLU A 1 310 ? -3.225 10.953 -21.325 1.00 98.12 310 GLU A CA 1
ATOM 2367 C C . GLU A 1 310 ? -2.192 11.772 -20.537 1.00 98.12 310 GLU A C 1
ATOM 2369 O O . GLU A 1 310 ? -0.985 11.526 -20.642 1.00 98.12 310 GLU A O 1
ATOM 2374 N N . ASN A 1 311 ? -2.651 12.710 -19.697 1.00 98.56 311 ASN A N 1
ATOM 2375 C CA . ASN A 1 311 ? -1.761 13.488 -18.835 1.00 98.56 311 ASN A CA 1
ATOM 2376 C C . ASN A 1 311 ? -0.977 12.596 -17.859 1.00 98.56 311 ASN A C 1
ATOM 2378 O O . ASN A 1 311 ? 0.219 12.805 -17.671 1.00 98.56 311 ASN A O 1
ATOM 2382 N N . VAL A 1 312 ? -1.606 11.558 -17.299 1.00 98.62 312 VAL A N 1
ATOM 2383 C CA . VAL A 1 312 ? -0.933 10.569 -16.442 1.00 98.62 312 VAL A CA 1
ATOM 2384 C C . VAL A 1 312 ? 0.232 9.905 -17.170 1.00 98.62 312 VAL A C 1
ATOM 2386 O O . VAL A 1 312 ? 1.316 9.805 -16.598 1.00 98.62 312 VAL A O 1
ATOM 2389 N N . GLY A 1 313 ? 0.051 9.502 -18.431 1.00 97.94 313 GLY A N 1
ATOM 2390 C CA . GLY A 1 313 ? 1.138 8.950 -19.243 1.00 97.94 313 GLY A CA 1
ATOM 2391 C C . GLY A 1 313 ? 2.295 9.939 -19.412 1.00 97.94 313 GLY A C 1
ATOM 2392 O O . GLY A 1 313 ? 3.451 9.593 -19.165 1.00 97.94 313 GLY A O 1
ATOM 2393 N N . LYS A 1 314 ? 1.983 11.198 -19.750 1.00 98.50 314 LYS A N 1
ATOM 2394 C CA . LYS A 1 314 ? 2.983 12.267 -19.916 1.00 98.50 314 LYS A CA 1
ATOM 2395 C C . LYS A 1 314 ? 3.752 12.538 -18.622 1.00 98.50 314 LYS A C 1
ATOM 2397 O O . LYS A 1 314 ? 4.978 12.580 -18.638 1.00 98.50 314 LYS A O 1
ATOM 2402 N N . MET A 1 315 ? 3.053 12.719 -17.502 1.00 98.75 315 MET A N 1
ATOM 2403 C CA . MET A 1 315 ? 3.677 13.044 -16.216 1.00 98.75 315 MET A CA 1
ATOM 2404 C C . MET A 1 315 ? 4.447 11.854 -15.636 1.00 98.75 315 MET A C 1
ATOM 2406 O O . MET A 1 315 ? 5.531 12.043 -15.086 1.00 98.75 315 MET A O 1
ATOM 2410 N N . SER A 1 316 ? 3.948 10.626 -15.815 1.00 98.50 316 SER A N 1
ATOM 2411 C CA . SER A 1 316 ? 4.659 9.401 -15.429 1.00 98.50 316 SER A CA 1
ATOM 2412 C C . SER A 1 316 ? 6.031 9.309 -16.097 1.00 98.50 316 SER A C 1
ATOM 2414 O O . SER A 1 316 ? 7.003 8.957 -15.429 1.00 98.50 316 SER A O 1
ATOM 2416 N N . GLU A 1 317 ? 6.122 9.651 -17.384 1.00 98.50 317 GLU A N 1
ATOM 2417 C CA . GLU A 1 317 ? 7.387 9.647 -18.120 1.00 98.50 317 GLU A CA 1
ATOM 2418 C C . GLU A 1 317 ? 8.330 10.763 -17.649 1.00 98.50 317 GLU A C 1
ATOM 2420 O O . GLU A 1 317 ? 9.527 10.532 -17.490 1.00 98.50 317 GLU A O 1
ATOM 2425 N N . ARG A 1 318 ? 7.806 11.951 -17.320 1.00 98.56 318 ARG A N 1
ATOM 2426 C CA . ARG A 1 318 ? 8.625 13.023 -16.722 1.00 98.56 318 ARG A CA 1
ATOM 2427 C C . ARG A 1 318 ? 9.237 12.603 -15.387 1.00 98.56 318 ARG A C 1
ATOM 2429 O O . ARG A 1 318 ? 10.437 12.783 -15.183 1.00 98.56 318 ARG A O 1
ATOM 2436 N N . TYR A 1 319 ? 8.438 12.004 -14.499 1.00 98.75 319 TYR A N 1
ATOM 2437 C CA . TYR A 1 319 ? 8.941 11.458 -13.236 1.00 98.75 319 TYR A CA 1
ATOM 2438 C C . TYR A 1 319 ? 10.019 10.401 -13.472 1.00 98.75 319 TYR A C 1
ATOM 2440 O O . TYR A 1 319 ? 11.054 10.429 -12.806 1.00 98.75 319 TYR A O 1
ATOM 2448 N N . ARG A 1 320 ? 9.796 9.495 -14.433 1.00 98.56 320 ARG A N 1
ATOM 2449 C CA . ARG A 1 320 ? 10.761 8.459 -14.807 1.00 98.56 320 ARG A CA 1
ATOM 2450 C C . ARG A 1 320 ? 12.093 9.063 -15.234 1.00 98.56 320 ARG A C 1
ATOM 2452 O O . ARG A 1 320 ? 13.108 8.768 -14.612 1.00 98.56 320 ARG A O 1
ATOM 2459 N N . GLN A 1 321 ? 12.078 9.964 -16.213 1.00 98.50 321 GLN A N 1
ATOM 2460 C CA . GLN A 1 321 ? 13.284 10.619 -16.724 1.00 98.50 321 GLN A CA 1
ATOM 2461 C C . GLN A 1 321 ? 14.058 11.347 -15.622 1.00 98.50 321 GLN A C 1
ATOM 2463 O O . GLN A 1 321 ? 15.284 11.246 -15.552 1.00 98.50 321 GLN A O 1
ATOM 2468 N N . TYR A 1 322 ? 13.354 12.061 -14.738 1.00 98.75 322 TYR A N 1
ATOM 2469 C CA . TYR A 1 322 ? 13.993 12.778 -13.640 1.00 98.75 322 TYR A CA 1
ATOM 2470 C C . TYR A 1 322 ? 14.647 11.827 -12.631 1.00 98.75 322 TYR A C 1
ATOM 2472 O O . TYR A 1 322 ? 15.826 11.984 -12.302 1.00 98.75 322 TYR A O 1
ATOM 2480 N N . PHE A 1 323 ? 13.898 10.842 -12.127 1.00 98.62 323 PHE A N 1
ATOM 2481 C CA . PHE A 1 323 ? 14.376 9.978 -11.050 1.00 98.62 323 PHE A CA 1
ATOM 2482 C C . PHE A 1 323 ? 15.372 8.917 -11.515 1.00 98.62 323 PHE A C 1
ATOM 2484 O O . PHE A 1 323 ? 16.282 8.604 -10.755 1.00 98.62 323 PHE A O 1
ATOM 2491 N N . GLU A 1 324 ? 15.281 8.413 -12.748 1.00 98.12 324 GLU A N 1
ATOM 2492 C CA . GLU A 1 324 ? 16.306 7.523 -13.313 1.00 98.12 324 GLU A CA 1
ATOM 2493 C C . GLU A 1 324 ? 17.634 8.268 -13.501 1.00 98.12 324 GLU A C 1
ATOM 2495 O O . GLU A 1 324 ? 18.694 7.759 -13.125 1.00 98.12 324 GLU A O 1
ATOM 2500 N N . LYS A 1 325 ? 17.588 9.523 -13.976 1.00 98.31 325 LYS A N 1
ATOM 2501 C CA . LYS A 1 325 ? 18.776 10.383 -14.017 1.00 98.31 325 LYS A CA 1
ATOM 2502 C C . LYS A 1 325 ? 19.339 10.610 -12.614 1.00 98.31 325 LYS A C 1
ATOM 2504 O O . LYS A 1 325 ? 20.532 10.410 -12.401 1.00 98.31 325 LYS A O 1
ATOM 2509 N N . LEU A 1 326 ? 18.501 10.981 -11.647 1.00 98.31 326 LEU A N 1
ATOM 2510 C CA . LEU A 1 326 ? 18.938 11.197 -10.266 1.00 98.31 326 LEU A CA 1
ATOM 2511 C C . LEU A 1 326 ? 19.537 9.926 -9.638 1.00 98.31 326 LEU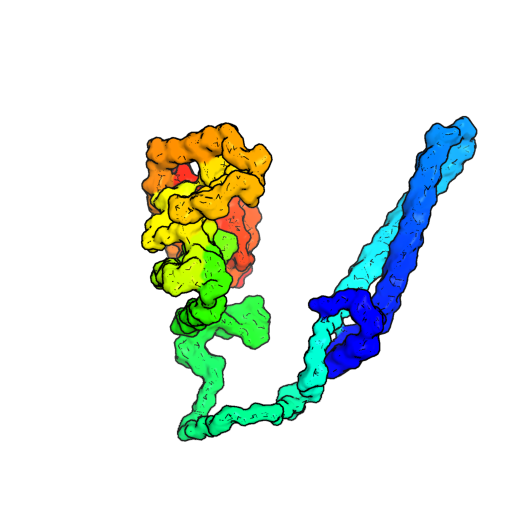 A C 1
ATOM 2513 O O . LEU A 1 326 ? 20.545 10.013 -8.943 1.00 98.31 326 LEU A O 1
ATOM 2517 N N . ALA A 1 327 ? 18.964 8.750 -9.905 1.00 97.62 327 ALA A N 1
ATOM 2518 C CA . ALA A 1 327 ? 19.475 7.463 -9.434 1.00 97.62 327 ALA A CA 1
ATOM 2519 C C . ALA A 1 327 ? 20.859 7.141 -10.013 1.00 97.62 327 ALA A C 1
ATOM 2521 O O . ALA A 1 327 ? 21.698 6.578 -9.315 1.00 97.62 327 ALA A O 1
ATOM 2522 N N . SER A 1 328 ? 21.133 7.557 -11.256 1.00 97.31 328 SER A N 1
ATOM 2523 C CA . SER A 1 328 ? 22.474 7.443 -11.847 1.00 97.31 328 SER A CA 1
ATOM 2524 C C . SER A 1 328 ? 23.513 8.357 -11.176 1.00 97.31 328 SER A C 1
ATOM 2526 O O . SER A 1 328 ? 24.701 8.041 -11.176 1.00 97.31 328 SER A O 1
ATOM 2528 N N . GLU A 1 329 ? 23.074 9.469 -10.574 1.00 96.88 329 GLU A N 1
ATOM 2529 C CA . GLU A 1 329 ? 23.927 10.424 -9.855 1.00 96.88 329 GLU A CA 1
ATOM 2530 C C . GLU A 1 329 ? 24.123 10.034 -8.380 1.00 96.88 329 GLU A C 1
ATOM 2532 O O . GLU A 1 329 ? 25.167 10.327 -7.795 1.00 96.88 329 GLU A O 1
ATOM 2537 N N . LEU A 1 330 ? 23.122 9.396 -7.761 1.00 96.88 330 LEU A N 1
ATOM 2538 C CA . LEU A 1 330 ? 23.069 9.144 -6.323 1.00 96.88 330 LEU A CA 1
ATOM 2539 C C . LEU A 1 330 ? 22.985 7.654 -5.994 1.00 96.88 330 LEU A C 1
ATOM 2541 O O . LEU A 1 330 ? 21.917 7.047 -6.031 1.00 96.88 330 LEU A O 1
ATOM 2545 N N . SER A 1 331 ? 24.099 7.100 -5.512 1.00 94.56 331 SER A N 1
ATOM 2546 C CA . SER A 1 331 ? 24.195 5.705 -5.058 1.00 94.56 331 SER A CA 1
ATOM 2547 C C . SER A 1 331 ? 23.275 5.360 -3.880 1.00 94.56 331 SER A C 1
ATOM 2549 O O . SER A 1 331 ? 23.065 4.175 -3.605 1.00 94.56 331 SER A O 1
ATOM 2551 N N . VAL A 1 332 ? 22.738 6.375 -3.189 1.00 95.69 332 VAL A N 1
ATOM 2552 C CA . VAL A 1 332 ? 21.761 6.233 -2.105 1.00 95.69 332 VAL A CA 1
ATOM 2553 C C . VAL A 1 332 ? 20.392 5.769 -2.604 1.00 95.69 332 VAL A C 1
ATOM 2555 O O . VAL A 1 332 ? 19.634 5.198 -1.828 1.00 95.69 332 VAL A O 1
ATOM 2558 N N . ILE A 1 333 ? 20.069 5.978 -3.883 1.00 97.75 333 ILE A N 1
ATOM 2559 C CA . ILE A 1 333 ? 18.835 5.470 -4.482 1.00 97.75 333 ILE A CA 1
ATOM 2560 C C . ILE A 1 333 ? 19.057 3.998 -4.835 1.00 97.75 333 ILE A C 1
ATOM 2562 O O . ILE A 1 333 ? 20.018 3.633 -5.514 1.00 97.75 333 ILE A O 1
ATOM 2566 N N . LYS A 1 334 ? 18.184 3.135 -4.321 1.00 94.56 334 LYS A N 1
ATOM 2567 C CA . LYS A 1 334 ? 18.215 1.689 -4.534 1.00 94.56 334 LYS A CA 1
ATOM 2568 C C . LYS A 1 334 ? 17.429 1.296 -5.779 1.00 94.56 334 LYS A C 1
ATOM 2570 O O . LYS A 1 334 ? 17.933 0.529 -6.590 1.00 94.56 334 LYS A O 1
ATOM 2575 N N . GLU A 1 335 ? 16.204 1.796 -5.906 1.00 96.31 335 GLU A N 1
ATOM 2576 C CA . GLU A 1 335 ? 15.276 1.396 -6.963 1.00 96.31 335 GLU A CA 1
ATOM 2577 C C . GLU A 1 335 ? 14.254 2.505 -7.237 1.00 96.31 335 GLU A C 1
ATOM 2579 O O . GLU A 1 335 ? 13.822 3.209 -6.323 1.00 96.31 335 GLU A O 1
ATOM 2584 N N . ILE A 1 336 ? 13.839 2.631 -8.499 1.00 98.06 336 ILE A N 1
ATOM 2585 C CA . ILE A 1 336 ? 12.734 3.491 -8.922 1.00 98.06 336 ILE A CA 1
ATOM 2586 C C . ILE A 1 336 ? 11.587 2.610 -9.417 1.00 98.06 336 ILE A C 1
ATOM 2588 O O . ILE A 1 336 ? 11.746 1.856 -10.376 1.00 98.06 336 ILE A O 1
ATOM 2592 N N . ARG A 1 337 ? 10.412 2.735 -8.795 1.00 98.12 337 ARG A N 1
ATOM 2593 C CA . ARG A 1 337 ? 9.196 1.994 -9.159 1.00 98.12 337 ARG A CA 1
ATOM 2594 C C . ARG A 1 337 ? 8.116 2.978 -9.586 1.00 98.12 337 ARG A C 1
ATOM 2596 O O . ARG A 1 337 ? 7.641 3.771 -8.780 1.00 98.12 337 ARG A O 1
ATOM 2603 N N . ILE A 1 338 ? 7.745 2.960 -10.867 1.00 98.38 338 ILE A N 1
ATOM 2604 C CA . ILE A 1 338 ? 6.778 3.913 -11.437 1.00 98.38 338 ILE A CA 1
ATOM 2605 C C . ILE A 1 338 ? 5.752 3.184 -12.295 1.00 98.38 338 ILE A C 1
ATOM 2607 O O . ILE A 1 338 ? 6.110 2.525 -13.277 1.00 98.38 338 ILE A O 1
ATOM 2611 N N . ARG A 1 339 ? 4.472 3.377 -11.960 1.00 97.94 339 ARG A N 1
ATOM 2612 C CA . ARG A 1 339 ? 3.321 2.983 -12.779 1.00 97.94 339 ARG A CA 1
ATOM 2613 C C . ARG A 1 339 ? 2.274 4.096 -12.750 1.00 97.94 339 ARG A C 1
ATOM 2615 O O . ARG A 1 339 ? 1.631 4.316 -11.725 1.00 97.94 339 ARG A O 1
ATOM 2622 N N . GLY A 1 340 ? 2.114 4.808 -13.865 1.00 98.19 340 GLY A N 1
ATOM 2623 C CA . GLY A 1 340 ? 1.268 6.002 -13.917 1.00 98.19 340 GLY A CA 1
ATOM 2624 C C . GLY A 1 340 ? 1.700 7.031 -12.869 1.00 98.19 340 GLY A C 1
ATOM 2625 O O . GLY A 1 340 ? 2.883 7.336 -12.736 1.00 98.19 340 GLY A O 1
ATOM 2626 N N . MET A 1 341 ? 0.749 7.515 -12.072 1.00 98.38 341 MET A N 1
ATOM 2627 C CA . MET A 1 341 ? 0.989 8.478 -10.988 1.00 98.38 341 MET A CA 1
ATOM 2628 C C . MET A 1 341 ? 1.190 7.809 -9.621 1.00 98.38 341 MET A C 1
ATOM 2630 O O . MET A 1 341 ? 0.854 8.397 -8.590 1.00 98.38 341 MET A O 1
ATOM 2634 N N . MET A 1 342 ? 1.682 6.567 -9.606 1.00 98.62 342 MET A N 1
ATOM 2635 C CA . ME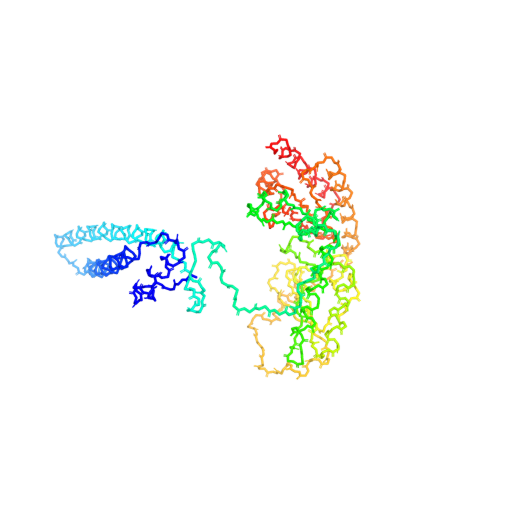T A 1 342 ? 2.245 5.913 -8.425 1.00 98.62 342 MET A CA 1
ATOM 2636 C C . MET A 1 342 ? 3.757 5.835 -8.595 1.00 98.62 342 MET A C 1
ATOM 2638 O O . MET A 1 342 ? 4.249 5.066 -9.422 1.00 98.62 342 MET A O 1
ATOM 2642 N N . VAL A 1 343 ? 4.477 6.654 -7.829 1.00 98.75 343 VAL A N 1
ATOM 2643 C CA . VAL A 1 343 ? 5.935 6.797 -7.915 1.00 98.75 343 VAL A CA 1
ATOM 2644 C C . VAL A 1 343 ? 6.551 6.437 -6.568 1.00 98.75 343 VAL A C 1
ATOM 2646 O O . VAL A 1 343 ? 6.219 7.038 -5.545 1.00 98.75 343 VAL A O 1
ATOM 2649 N N . GLY A 1 344 ? 7.439 5.450 -6.575 1.00 98.50 344 GLY A N 1
ATOM 2650 C CA . GLY A 1 344 ? 8.264 5.036 -5.449 1.00 98.50 344 GLY A CA 1
ATOM 2651 C C . GLY A 1 344 ? 9.741 5.257 -5.763 1.00 98.50 344 GLY A C 1
ATOM 2652 O O . GLY A 1 344 ? 10.234 4.779 -6.784 1.00 98.50 344 GLY A O 1
ATOM 2653 N N . VAL A 1 345 ? 10.438 5.968 -4.882 1.00 98.56 345 VAL A N 1
ATOM 2654 C CA . VAL A 1 345 ? 11.897 6.129 -4.896 1.00 98.56 345 VAL A CA 1
ATOM 2655 C C . VAL A 1 345 ? 12.426 5.455 -3.637 1.00 98.56 345 VAL A C 1
ATOM 2657 O O . VAL A 1 345 ? 12.304 5.994 -2.538 1.00 98.56 345 VAL A O 1
ATOM 2660 N N . ASP A 1 346 ? 12.940 4.242 -3.797 1.00 98.06 346 ASP A N 1
ATOM 2661 C CA . ASP A 1 346 ? 13.469 3.417 -2.713 1.00 98.06 346 ASP A CA 1
ATOM 2662 C C . ASP A 1 346 ? 14.911 3.830 -2.406 1.00 98.06 346 ASP A C 1
ATOM 2664 O O . ASP A 1 346 ? 15.739 3.953 -3.315 1.00 98.06 346 ASP A O 1
ATOM 2668 N N . LEU A 1 347 ? 15.216 4.066 -1.134 1.00 97.44 347 LEU A N 1
ATOM 2669 C CA . LEU A 1 347 ? 16.505 4.563 -0.668 1.00 97.44 347 LEU A CA 1
ATOM 2670 C C . LEU A 1 347 ? 17.244 3.496 0.148 1.00 97.44 347 LEU A C 1
ATOM 2672 O O . LEU A 1 347 ? 16.660 2.670 0.837 1.00 97.44 347 LEU A O 1
ATOM 2676 N N . LYS A 1 348 ? 18.575 3.550 0.139 1.00 95.12 348 LYS A N 1
ATOM 2677 C CA . LYS A 1 348 ? 19.438 2.729 1.010 1.00 95.12 348 LYS A CA 1
ATOM 2678 C C . LYS A 1 348 ? 19.546 3.277 2.438 1.00 95.12 348 LYS A C 1
ATOM 2680 O O . LYS A 1 348 ? 20.200 2.658 3.273 1.00 95.12 348 LYS A O 1
ATOM 2685 N N . ILE A 1 349 ? 18.944 4.436 2.690 1.00 93.50 349 ILE A N 1
ATOM 2686 C CA . ILE A 1 349 ? 18.905 5.134 3.976 1.00 93.50 349 ILE A CA 1
ATOM 2687 C C . ILE A 1 349 ? 17.456 5.447 4.338 1.00 93.50 349 ILE A C 1
ATOM 2689 O O . ILE A 1 349 ? 16.584 5.458 3.471 1.00 93.50 349 ILE A O 1
ATOM 2693 N N . THR A 1 350 ? 17.216 5.781 5.601 1.00 94.25 350 THR A N 1
ATOM 2694 C CA . THR A 1 350 ? 15.916 6.265 6.067 1.00 94.25 350 THR A CA 1
ATOM 2695 C C . THR A 1 350 ? 15.489 7.521 5.292 1.00 94.25 350 THR A C 1
ATOM 2697 O O . THR A 1 350 ? 16.174 8.545 5.291 1.00 94.25 350 THR A O 1
ATOM 2700 N N . GLY A 1 351 ? 14.336 7.441 4.627 1.00 93.69 351 GLY A N 1
ATOM 2701 C CA . GLY A 1 351 ? 13.734 8.495 3.812 1.00 93.69 351 GLY A CA 1
ATOM 2702 C C . GLY A 1 351 ? 12.847 9.463 4.597 1.00 93.69 351 GLY A C 1
ATOM 2703 O O . GLY A 1 351 ? 12.556 10.554 4.115 1.00 93.69 351 GLY A O 1
ATOM 2704 N N . THR A 1 352 ? 12.451 9.120 5.827 1.00 93.31 352 THR A N 1
ATOM 2705 C CA . THR A 1 352 ? 11.590 9.960 6.684 1.00 93.31 352 THR A CA 1
ATOM 2706 C C . THR A 1 352 ? 12.078 11.417 6.834 1.00 93.31 352 THR A C 1
ATOM 2708 O O . THR A 1 352 ? 11.250 12.324 6.712 1.00 93.31 352 THR A O 1
ATOM 2711 N N . PRO A 1 353 ? 13.387 11.711 7.007 1.00 96.31 353 PRO A N 1
ATOM 2712 C CA . PRO A 1 353 ? 13.889 13.087 7.050 1.00 96.31 353 PRO A CA 1
ATOM 2713 C C . PRO A 1 353 ? 13.587 13.902 5.785 1.00 96.31 353 PRO A C 1
ATOM 2715 O O . PRO A 1 353 ? 13.341 15.105 5.881 1.00 96.31 353 PRO A O 1
ATOM 2718 N N . ALA A 1 354 ? 13.536 13.259 4.611 1.00 97.44 354 ALA A N 1
ATOM 2719 C CA . ALA A 1 354 ? 13.234 13.937 3.353 1.00 97.44 354 ALA A CA 1
ATOM 2720 C C . ALA A 1 354 ? 11.836 14.569 3.366 1.00 97.44 354 ALA A C 1
ATOM 2722 O O . ALA A 1 354 ? 11.644 15.629 2.774 1.00 97.44 354 ALA A O 1
ATOM 2723 N N . VAL A 1 355 ? 10.874 13.950 4.064 1.00 97.44 355 VAL A N 1
ATOM 2724 C CA . VAL A 1 355 ? 9.496 14.449 4.187 1.00 97.44 355 VAL A CA 1
ATOM 2725 C C . VAL A 1 355 ? 9.484 15.828 4.844 1.00 97.44 355 VAL A C 1
ATOM 2727 O O . VAL A 1 355 ? 8.891 16.764 4.309 1.00 97.44 355 VAL A O 1
ATOM 2730 N N . GLY A 1 356 ? 10.183 15.973 5.974 1.00 96.75 356 GLY A N 1
ATOM 2731 C CA . GLY A 1 356 ? 10.264 17.239 6.702 1.00 96.75 356 GLY A CA 1
ATOM 2732 C C . GLY A 1 356 ? 10.975 18.332 5.903 1.00 96.75 356 GLY A C 1
ATOM 2733 O O . GLY A 1 356 ? 10.510 19.471 5.867 1.00 96.75 356 GLY A O 1
ATOM 2734 N N . GLU A 1 357 ? 12.070 17.992 5.222 1.00 98.00 357 GLU A N 1
ATOM 2735 C CA . GLU A 1 357 ? 12.825 18.956 4.414 1.00 98.00 357 GLU A CA 1
ATOM 2736 C C . GLU A 1 357 ? 12.080 19.384 3.142 1.00 98.00 3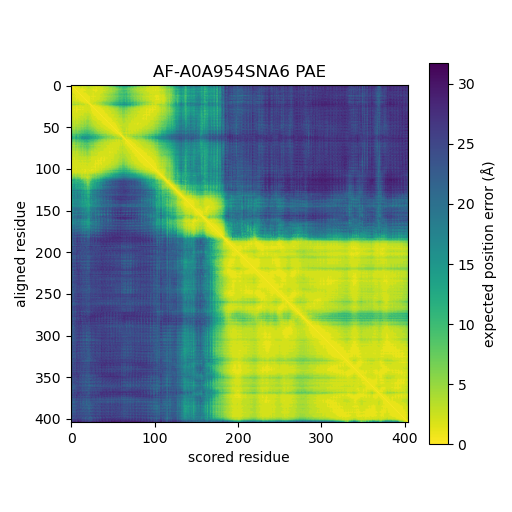57 GLU A C 1
ATOM 2738 O O . GLU A 1 357 ? 12.072 20.570 2.810 1.00 98.00 357 GLU A O 1
ATOM 2743 N N . CYS A 1 358 ? 11.387 18.468 2.459 1.00 98.50 358 CYS A N 1
ATOM 2744 C CA . CYS A 1 358 ? 10.532 18.824 1.324 1.00 98.50 358 CYS A CA 1
ATOM 2745 C C . CYS A 1 358 ? 9.361 19.712 1.771 1.00 98.50 358 CYS A C 1
ATOM 2747 O O . CYS A 1 358 ? 9.079 20.724 1.127 1.00 98.50 358 CYS A O 1
ATOM 2749 N N . MET A 1 359 ? 8.738 19.402 2.916 1.00 98.12 359 MET A N 1
ATOM 2750 C CA . MET A 1 359 ? 7.621 20.182 3.456 1.00 98.12 359 MET A CA 1
ATOM 2751 C C . MET A 1 359 ? 8.022 21.631 3.766 1.00 98.12 359 MET A C 1
ATOM 2753 O O . MET A 1 359 ? 7.291 22.552 3.406 1.00 98.12 359 MET A O 1
ATOM 2757 N N . LYS A 1 360 ? 9.203 21.861 4.362 1.00 98.19 360 LYS A N 1
ATOM 2758 C CA . LYS A 1 360 ? 9.745 23.218 4.598 1.00 98.19 360 LYS A CA 1
ATOM 2759 C C . LYS A 1 360 ? 9.912 24.028 3.310 1.00 98.19 360 LYS A C 1
ATOM 2761 O O . LYS A 1 360 ? 9.923 25.254 3.353 1.00 98.19 360 LYS A O 1
ATOM 2766 N N . ARG A 1 361 ? 10.047 23.342 2.177 1.00 97.94 361 ARG A N 1
ATOM 2767 C CA . ARG A 1 361 ? 10.231 23.916 0.842 1.00 97.94 361 ARG A CA 1
ATOM 2768 C C . ARG A 1 361 ? 8.946 23.918 0.011 1.00 97.94 361 ARG A C 1
ATOM 2770 O O . ARG A 1 361 ? 9.005 24.169 -1.185 1.00 97.94 361 ARG A O 1
ATOM 2777 N N . GLY A 1 362 ? 7.799 23.645 0.636 1.00 97.56 362 GLY A N 1
ATOM 2778 C CA . GLY A 1 362 ? 6.486 23.702 -0.007 1.00 97.56 362 GLY A CA 1
ATOM 2779 C C . GLY A 1 362 ? 6.088 22.449 -0.790 1.00 97.56 362 GLY A C 1
ATOM 2780 O O . GLY A 1 362 ? 5.063 22.474 -1.464 1.00 97.56 362 GLY A O 1
ATOM 2781 N N . VAL A 1 363 ? 6.841 21.347 -0.693 1.00 98.38 363 VAL A N 1
ATOM 2782 C CA . VAL A 1 363 ? 6.546 20.096 -1.410 1.00 98.38 363 VAL A CA 1
ATOM 2783 C C . VAL A 1 363 ? 6.134 19.008 -0.423 1.00 98.38 363 VAL A C 1
ATOM 2785 O O . VAL A 1 363 ? 6.921 18.567 0.412 1.00 98.38 363 VAL A O 1
ATOM 2788 N N . LEU A 1 364 ? 4.882 18.560 -0.524 1.00 98.19 364 LEU A N 1
ATOM 2789 C CA . LEU A 1 364 ? 4.332 17.514 0.336 1.00 98.19 364 LEU A CA 1
ATOM 2790 C C . LEU A 1 364 ? 4.531 16.140 -0.302 1.00 98.19 364 LEU A C 1
ATOM 2792 O O . LEU A 1 364 ? 3.996 15.849 -1.371 1.00 98.19 364 LEU A O 1
ATOM 2796 N N . ILE A 1 365 ? 5.286 15.290 0.385 1.00 97.81 365 ILE A N 1
ATOM 2797 C CA . ILE A 1 365 ? 5.565 13.905 -0.003 1.00 97.81 365 ILE A CA 1
ATOM 2798 C C . ILE A 1 365 ? 5.263 12.970 1.167 1.00 97.81 365 ILE A C 1
ATOM 2800 O O . ILE A 1 365 ? 5.101 13.423 2.299 1.00 97.81 365 ILE A O 1
ATOM 2804 N N . ASN A 1 366 ? 5.220 11.664 0.907 1.00 97.19 366 ASN A N 1
ATOM 2805 C CA . ASN A 1 366 ? 5.159 10.651 1.956 1.00 97.19 366 ASN A CA 1
ATOM 2806 C C . ASN A 1 366 ? 6.419 9.775 1.945 1.00 97.19 366 ASN A C 1
ATOM 2808 O O . ASN A 1 366 ? 7.089 9.664 0.919 1.00 97.19 366 ASN A O 1
ATOM 2812 N N . CYS A 1 367 ? 6.695 9.104 3.061 1.00 96.44 367 CYS A N 1
ATOM 2813 C CA . CYS A 1 367 ? 7.651 8.003 3.140 1.00 96.44 367 CYS A CA 1
ATOM 2814 C C . CYS A 1 367 ? 6.932 6.768 3.701 1.00 96.44 367 CYS A C 1
ATOM 2816 O O . CYS A 1 367 ? 6.186 6.880 4.671 1.00 96.44 367 CYS A O 1
ATOM 2818 N N . THR A 1 368 ? 7.126 5.601 3.090 1.00 93.25 368 THR A N 1
ATOM 2819 C CA . THR A 1 368 ? 6.629 4.314 3.603 1.00 93.25 368 THR A CA 1
ATOM 2820 C C . THR A 1 368 ? 7.781 3.322 3.734 1.00 93.25 368 THR A C 1
ATOM 2822 O O . THR A 1 368 ? 8.810 3.477 3.078 1.00 93.25 368 THR A O 1
ATOM 2825 N N . HIS A 1 369 ? 7.625 2.308 4.591 1.00 88.50 369 HIS A N 1
ATOM 2826 C CA . HIS A 1 369 ? 8.648 1.279 4.841 1.00 88.50 369 HIS A CA 1
ATOM 2827 C C . HIS A 1 369 ? 10.020 1.865 5.226 1.00 88.50 369 HIS A C 1
ATOM 2829 O O . HIS A 1 369 ? 11.062 1.331 4.851 1.00 88.50 369 HIS A O 1
ATOM 2835 N N . ASP A 1 370 ? 10.006 2.995 5.942 1.00 90.06 370 ASP A N 1
ATOM 2836 C CA . ASP A 1 370 ? 11.159 3.809 6.365 1.00 90.06 370 ASP A CA 1
ATOM 2837 C C . ASP A 1 370 ? 12.006 4.432 5.238 1.00 90.06 370 ASP A C 1
ATOM 2839 O O . ASP A 1 370 ? 12.596 5.493 5.423 1.00 90.06 370 ASP A O 1
ATOM 2843 N N . THR A 1 371 ? 12.031 3.825 4.055 1.00 95.88 371 THR A N 1
ATOM 2844 C CA . THR A 1 371 ? 13.027 4.068 3.001 1.00 95.88 371 THR A CA 1
ATOM 2845 C C . THR A 1 371 ? 12.422 4.495 1.667 1.00 95.88 371 THR A C 1
ATOM 2847 O O . THR A 1 371 ? 13.131 5.049 0.829 1.00 95.88 371 THR A O 1
ATOM 2850 N N . VAL A 1 372 ? 11.120 4.291 1.450 1.00 97.94 372 VAL A N 1
ATOM 2851 C CA . VAL A 1 372 ? 10.486 4.532 0.150 1.00 97.94 372 VAL A CA 1
ATOM 2852 C C . VAL A 1 372 ? 9.796 5.886 0.141 1.00 97.94 372 VAL A C 1
ATOM 2854 O O . VAL A 1 372 ? 8.703 6.043 0.693 1.00 97.94 372 VAL A O 1
ATOM 2857 N N . ILE A 1 373 ? 10.390 6.856 -0.556 1.00 98.50 373 ILE A N 1
ATOM 2858 C CA . ILE A 1 373 ? 9.704 8.110 -0.872 1.00 98.50 373 ILE A CA 1
ATOM 2859 C C . ILE A 1 373 ? 8.575 7.799 -1.846 1.00 98.50 373 ILE A C 1
ATOM 2861 O O . ILE A 1 373 ? 8.796 7.281 -2.940 1.00 98.50 373 ILE A O 1
ATOM 2865 N N . ARG A 1 374 ? 7.352 8.118 -1.434 1.00 98.31 374 ARG A N 1
ATOM 2866 C CA . ARG A 1 374 ? 6.132 7.787 -2.156 1.00 98.31 374 ARG A CA 1
ATOM 2867 C C . ARG A 1 374 ? 5.425 9.049 -2.616 1.00 98.31 374 ARG A C 1
ATOM 2869 O O . ARG A 1 374 ? 5.008 9.865 -1.792 1.00 98.31 374 ARG A O 1
ATOM 2876 N N . LEU A 1 375 ? 5.220 9.159 -3.926 1.00 98.50 375 LEU A N 1
ATOM 2877 C CA . LEU A 1 375 ? 4.491 10.257 -4.554 1.00 98.50 375 LEU A CA 1
ATOM 2878 C C . LEU A 1 375 ? 3.207 9.728 -5.199 1.00 98.50 375 LEU A C 1
ATOM 2880 O O . LEU A 1 375 ? 3.228 8.792 -6.000 1.00 98.50 375 LEU A O 1
ATOM 2884 N N . LEU A 1 376 ? 2.090 10.361 -4.837 1.00 97.38 376 LEU A N 1
ATOM 2885 C CA . LEU A 1 376 ? 0.753 10.107 -5.378 1.00 97.38 376 LEU A CA 1
ATOM 2886 C C . LEU A 1 376 ? 0.116 11.438 -5.830 1.00 97.38 376 LEU A C 1
ATOM 2888 O O . LEU A 1 376 ? -0.890 11.860 -5.258 1.00 97.38 376 LEU A O 1
ATOM 2892 N N . PRO A 1 377 ? 0.714 12.144 -6.809 1.00 97.31 377 PRO A N 1
ATOM 2893 C CA . PRO A 1 377 ? 0.274 13.478 -7.230 1.00 97.31 377 PRO A CA 1
ATOM 2894 C C . PRO A 1 377 ? -1.153 13.489 -7.804 1.00 97.31 377 PRO A C 1
ATOM 2896 O O . PRO A 1 377 ? -1.708 12.450 -8.176 1.00 97.31 377 PRO A O 1
ATOM 2899 N N . ALA A 1 378 ? -1.761 14.672 -7.892 1.00 97.12 378 ALA A N 1
ATOM 2900 C CA . ALA A 1 378 ? -3.038 14.849 -8.581 1.00 97.12 378 ALA A CA 1
ATOM 2901 C C . ALA A 1 378 ? -2.903 14.521 -10.081 1.00 97.12 378 ALA A C 1
ATOM 2903 O O . ALA A 1 378 ? -1.850 14.742 -10.674 1.00 97.12 378 ALA A O 1
ATOM 2904 N N . LEU A 1 379 ? -3.959 13.992 -10.706 1.00 98.12 379 LEU A N 1
ATOM 2905 C CA . LEU A 1 379 ? -3.899 13.569 -12.116 1.00 98.12 379 LEU A CA 1
ATOM 2906 C C . LEU A 1 379 ? -3.837 14.752 -13.093 1.00 98.12 379 LEU A C 1
ATOM 2908 O O . LEU A 1 379 ? -3.361 14.600 -14.213 1.00 98.12 379 LEU A O 1
ATOM 2912 N N . ASN A 1 380 ? -4.279 15.930 -12.652 1.00 97.56 380 ASN A N 1
ATOM 2913 C CA . ASN A 1 380 ? -4.212 17.191 -13.386 1.00 97.56 380 ASN A CA 1
ATOM 2914 C C . ASN A 1 380 ? -2.951 18.016 -13.060 1.00 97.56 380 ASN A C 1
ATOM 2916 O O . ASN A 1 380 ? -2.894 19.193 -13.410 1.00 97.56 380 ASN A O 1
ATOM 2920 N N . ILE A 1 381 ? -1.957 17.436 -12.374 1.00 98.44 381 ILE A N 1
ATOM 2921 C CA . ILE A 1 381 ? -0.686 18.123 -12.125 1.00 98.44 381 ILE A CA 1
ATOM 2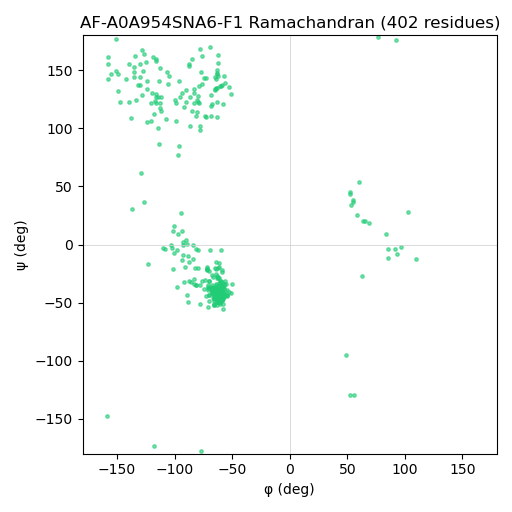922 C C . ILE A 1 381 ? -0.026 18.497 -13.458 1.00 98.44 381 ILE A C 1
ATOM 2924 O O . ILE A 1 381 ? -0.026 17.718 -14.417 1.00 98.44 381 ILE A O 1
ATOM 2928 N N . THR A 1 382 ? 0.510 19.711 -13.519 1.00 98.56 382 THR A N 1
ATOM 2929 C CA . THR A 1 382 ? 1.161 20.247 -14.720 1.00 98.56 382 THR A CA 1
ATOM 2930 C C . THR A 1 382 ? 2.627 19.826 -14.799 1.00 98.56 382 THR A C 1
ATOM 2932 O O . THR A 1 382 ? 3.248 19.503 -13.785 1.00 98.56 382 THR A O 1
ATOM 2935 N N . ALA A 1 383 ? 3.204 19.880 -16.002 1.00 98.50 383 ALA A N 1
ATOM 2936 C CA . ALA A 1 383 ? 4.625 19.605 -16.221 1.00 98.50 383 ALA A CA 1
ATOM 2937 C C . ALA A 1 383 ? 5.534 20.472 -15.332 1.00 98.50 383 ALA A C 1
ATOM 2939 O O . ALA A 1 383 ? 6.451 19.946 -14.709 1.00 98.50 383 ALA A O 1
ATOM 2940 N N . ASP A 1 384 ? 5.233 21.768 -15.218 1.00 98.56 384 ASP A N 1
ATOM 2941 C CA . ASP A 1 384 ? 6.029 22.707 -14.422 1.00 98.56 384 ASP A CA 1
ATOM 2942 C C . ASP A 1 384 ? 5.988 22.357 -12.927 1.00 98.56 384 ASP A C 1
ATOM 2944 O O . ASP A 1 384 ? 7.021 22.351 -12.262 1.00 98.56 384 ASP A O 1
ATOM 2948 N N . GLN A 1 385 ? 4.817 21.977 -12.403 1.00 98.62 385 GLN A N 1
ATOM 2949 C CA . GLN A 1 385 ? 4.673 21.529 -11.011 1.00 98.62 385 GLN A CA 1
ATOM 2950 C C . GLN A 1 385 ? 5.405 20.207 -10.744 1.00 98.62 385 GLN A C 1
ATOM 2952 O O . GLN A 1 385 ? 5.971 20.021 -9.664 1.00 98.62 385 GLN A O 1
ATOM 2957 N N . VAL A 1 386 ? 5.398 19.281 -11.711 1.00 98.69 386 VAL A N 1
ATOM 2958 C CA . VAL A 1 386 ? 6.187 18.043 -11.629 1.00 98.69 386 VAL A CA 1
ATOM 2959 C C . VAL A 1 386 ? 7.672 18.376 -11.551 1.00 98.69 386 VAL A C 1
ATOM 2961 O O . VAL A 1 386 ? 8.355 17.866 -10.663 1.00 98.69 386 VAL A O 1
ATOM 2964 N N . ASP A 1 387 ? 8.160 19.239 -12.437 1.00 98.56 387 ASP A N 1
ATOM 2965 C CA . ASP A 1 387 ? 9.571 19.607 -12.514 1.00 98.56 387 ASP A CA 1
ATOM 2966 C C . ASP A 1 387 ? 10.041 20.343 -11.253 1.00 98.56 387 ASP A C 1
ATOM 2968 O O . ASP A 1 387 ? 11.088 20.004 -10.699 1.00 98.56 387 ASP A O 1
ATOM 2972 N N . GLU A 1 388 ? 9.256 21.306 -10.762 1.00 98.50 388 GLU A N 1
ATOM 2973 C CA . GLU A 1 388 ? 9.535 22.046 -9.528 1.00 98.50 388 GLU A CA 1
ATOM 2974 C C . GLU A 1 388 ? 9.584 21.105 -8.316 1.00 98.50 388 GLU A C 1
ATOM 2976 O O . GLU A 1 388 ? 10.560 21.099 -7.559 1.00 98.50 388 GLU A O 1
ATOM 2981 N N . GLY A 1 389 ? 8.571 20.243 -8.165 1.00 98.50 389 GLY A N 1
ATOM 2982 C CA . GLY A 1 389 ? 8.518 19.259 -7.087 1.00 98.50 389 GLY A CA 1
ATOM 2983 C C . GLY A 1 389 ? 9.694 18.282 -7.136 1.00 98.50 389 GLY A C 1
ATOM 2984 O O . GLY A 1 389 ? 10.346 18.031 -6.119 1.00 98.50 389 GLY A O 1
ATOM 2985 N N . CYS A 1 390 ? 10.015 17.773 -8.327 1.00 98.69 390 CYS A N 1
ATOM 2986 C CA . CYS A 1 390 ? 11.165 16.902 -8.546 1.00 98.69 390 CYS A CA 1
ATOM 2987 C C . CYS A 1 390 ? 12.483 17.600 -8.203 1.00 98.69 390 CYS A C 1
ATOM 2989 O O . CYS A 1 390 ? 13.319 17.000 -7.532 1.00 98.69 390 CYS A O 1
ATOM 2991 N N . ALA A 1 391 ? 12.665 18.862 -8.604 1.00 98.62 391 ALA A N 1
ATOM 2992 C CA . ALA A 1 391 ? 13.859 19.644 -8.295 1.00 98.62 391 ALA A CA 1
ATOM 2993 C C . ALA A 1 391 ? 14.087 19.777 -6.782 1.00 98.62 391 ALA A C 1
ATOM 2995 O O . ALA A 1 391 ? 15.200 19.531 -6.305 1.00 98.62 391 ALA A O 1
ATOM 2996 N N . VAL A 1 392 ? 13.028 20.089 -6.026 1.00 98.75 392 VAL A N 1
ATOM 2997 C CA . VAL A 1 392 ? 13.075 20.159 -4.559 1.00 98.75 392 VAL A CA 1
ATOM 2998 C C . VAL A 1 392 ? 13.470 18.810 -3.961 1.00 98.75 392 VAL A C 1
ATOM 3000 O O . VAL A 1 392 ? 14.427 18.749 -3.185 1.00 98.75 392 VAL A O 1
ATOM 3003 N N . ILE A 1 393 ? 12.785 17.731 -4.355 1.00 98.62 393 ILE A N 1
ATOM 3004 C CA . ILE A 1 393 ? 13.062 16.373 -3.863 1.00 98.62 393 ILE A CA 1
ATOM 3005 C C . ILE A 1 393 ? 14.507 15.979 -4.182 1.00 98.62 393 ILE A C 1
ATOM 3007 O O . ILE A 1 393 ? 15.238 15.529 -3.303 1.00 98.62 393 ILE A O 1
ATOM 3011 N N . GLY A 1 394 ? 14.958 16.194 -5.418 1.00 98.44 394 GLY A N 1
ATOM 3012 C CA . GLY A 1 394 ? 16.303 15.839 -5.852 1.00 98.44 394 GLY A CA 1
ATOM 3013 C C . GLY A 1 394 ? 17.393 16.578 -5.081 1.00 98.44 394 GLY A C 1
ATOM 3014 O O . GLY A 1 394 ? 18.404 15.980 -4.728 1.00 98.44 394 GLY A O 1
ATOM 3015 N N . GLU A 1 395 ? 17.217 17.863 -4.774 1.00 98.44 395 GLU A N 1
ATOM 3016 C CA . GLU A 1 395 ? 18.166 18.598 -3.931 1.00 98.44 395 GLU A CA 1
ATOM 3017 C C . GLU A 1 395 ? 18.179 18.094 -2.480 1.00 98.44 395 GLU A C 1
ATOM 3019 O O . GLU A 1 395 ? 19.257 17.929 -1.908 1.00 98.44 395 GLU A O 1
ATOM 3024 N N . VAL A 1 396 ? 17.013 17.785 -1.900 1.00 98.31 396 VAL A N 1
ATOM 3025 C CA . VAL A 1 396 ? 16.937 17.180 -0.559 1.00 98.31 396 VAL A CA 1
ATOM 3026 C C . VAL A 1 396 ? 17.689 15.848 -0.532 1.00 98.31 396 VAL A C 1
ATOM 3028 O O . VAL A 1 396 ? 18.545 15.649 0.330 1.00 98.31 396 VAL A O 1
ATOM 3031 N N . LEU A 1 397 ? 17.455 14.977 -1.517 1.00 98.19 397 LEU A N 1
ATOM 3032 C CA . LEU A 1 397 ? 18.141 13.687 -1.619 1.00 98.19 397 LEU A CA 1
ATOM 3033 C C . LEU A 1 397 ? 19.653 13.843 -1.837 1.00 98.19 397 LEU A C 1
ATOM 3035 O O . LEU A 1 397 ? 20.427 13.110 -1.226 1.00 98.19 397 LEU A O 1
ATOM 3039 N N . ARG A 1 398 ? 20.103 14.828 -2.631 1.00 97.94 398 ARG A N 1
ATOM 3040 C CA . ARG A 1 398 ? 21.538 15.149 -2.781 1.00 97.94 398 ARG A CA 1
ATOM 3041 C C . ARG A 1 398 ? 22.175 15.572 -1.461 1.00 97.94 398 ARG A C 1
ATOM 3043 O O . ARG A 1 398 ? 23.315 15.205 -1.196 1.00 97.94 398 ARG A O 1
ATOM 3050 N N . ASN A 1 399 ? 21.472 16.356 -0.647 1.00 96.94 399 ASN A N 1
ATOM 3051 C CA . ASN A 1 399 ? 21.984 16.790 0.651 1.00 96.94 399 ASN A CA 1
ATOM 3052 C C . ASN A 1 399 ? 22.043 15.625 1.640 1.00 96.94 399 ASN A C 1
ATOM 3054 O O . ASN A 1 399 ? 23.069 15.437 2.285 1.00 96.94 399 ASN A O 1
ATOM 3058 N N . MET A 1 400 ? 20.999 14.794 1.687 1.00 94.94 400 MET A N 1
ATOM 3059 C CA . MET A 1 400 ? 20.990 13.582 2.508 1.00 94.94 400 MET A CA 1
ATOM 3060 C C . MET A 1 400 ? 22.111 12.615 2.112 1.00 94.94 400 MET A C 1
ATOM 3062 O O . MET A 1 400 ? 22.790 12.091 2.985 1.00 94.94 400 MET A O 1
ATOM 3066 N N . ALA A 1 401 ? 22.367 12.443 0.811 1.00 93.00 401 ALA A N 1
ATOM 3067 C CA . ALA A 1 401 ? 23.443 11.589 0.311 1.00 93.00 401 ALA A CA 1
ATOM 3068 C C . ALA A 1 401 ? 24.853 12.070 0.700 1.00 93.00 401 ALA A C 1
ATOM 3070 O O . ALA A 1 401 ? 25.765 11.260 0.753 1.00 93.00 401 ALA A O 1
ATOM 3071 N N . LYS A 1 402 ? 25.053 13.371 0.960 1.00 91.50 402 LYS A N 1
ATOM 3072 C CA . LYS A 1 402 ? 26.338 13.910 1.453 1.00 91.50 402 LYS A CA 1
ATOM 3073 C C . LYS A 1 402 ? 26.539 13.691 2.954 1.00 91.50 402 LYS A C 1
ATOM 3075 O O . LYS A 1 402 ? 27.657 13.836 3.438 1.00 91.50 402 LYS A O 1
ATOM 3080 N N . SER A 1 403 ? 25.453 13.459 3.688 1.00 80.31 403 SER A N 1
ATOM 3081 C CA . SER A 1 403 ? 25.447 13.274 5.144 1.00 80.31 403 SER A CA 1
ATOM 3082 C C . SER A 1 403 ? 25.363 11.806 5.568 1.00 80.31 403 SER A C 1
ATOM 3084 O O . SER A 1 403 ? 25.468 11.532 6.762 1.00 80.31 403 SER A O 1
ATOM 3086 N N . ALA A 1 404 ? 25.148 10.902 4.611 1.00 65.88 404 ALA A N 1
ATOM 3087 C CA . ALA A 1 404 ? 25.175 9.450 4.763 1.00 65.88 404 ALA A CA 1
ATOM 3088 C C . ALA A 1 404 ? 26.556 8.909 4.386 1.00 65.88 404 ALA A C 1
ATOM 3090 O O . ALA A 1 404 ? 26.976 7.921 5.028 1.00 65.88 404 ALA A O 1
#

Solvent-accessible surface area (backbone atoms only — not comparable to full-atom values): 22574 Å² total; per-residue (Å²): 118,68,54,70,67,59,44,57,78,36,39,67,62,52,48,49,45,30,56,55,68,74,44,85,52,63,52,70,58,48,47,51,38,52,50,52,36,52,54,37,48,55,51,32,52,52,41,50,51,52,34,52,54,42,60,66,43,47,83,74,49,84,51,71,67,62,32,53,52,43,52,52,52,40,52,53,37,50,53,52,34,55,52,32,52,53,52,37,53,52,39,50,51,54,39,50,61,52,55,73,48,47,72,67,82,71,64,89,86,57,83,75,46,96,51,80,88,56,63,75,86,86,78,88,82,83,79,82,84,84,68,100,60,86,81,70,54,74,65,59,47,30,54,77,68,56,22,48,34,51,68,64,18,27,72,75,75,34,87,96,36,59,39,68,28,68,69,46,40,52,46,50,53,50,49,50,52,48,49,47,61,67,68,56,41,87,83,39,68,62,50,75,46,50,71,51,32,66,76,79,43,40,44,69,70,61,91,63,51,65,55,48,50,49,51,51,18,64,78,45,75,21,38,33,31,32,45,24,43,74,33,28,69,27,34,46,36,30,63,37,36,45,65,74,69,74,43,86,58,47,30,38,36,38,20,60,59,50,13,71,75,46,88,45,77,48,79,49,64,46,73,90,56,50,82,76,70,47,95,85,78,72,87,55,98,71,62,88,39,69,68,44,51,52,35,22,50,53,37,54,51,47,41,62,77,70,43,26,36,61,42,17,49,56,51,30,49,51,53,47,59,54,49,55,53,48,40,76,76,32,84,48,44,69,48,78,35,77,49,25,44,40,38,17,42,31,38,77,49,78,29,56,66,52,35,60,57,28,44,78,72,76,37,87,60,45,56,29,88,57,17,19,36,39,44,72,65,65,59,81,64,48,72,66,60,51,51,52,47,48,51,51,48,52,53,49,52,55,53,51,59,74,76,106

Nearest PDB structures (foldseek):
  4jey-assembly1_B  TM=9.523E-01  e=1.153E-19  Salmonella enterica subsp. enterica serovar Typhimurium str. LT2
  2pb0-assembly1_B  TM=9.532E-01  e=5.069E-19  Salmonella enterica subsp. enterica serovar Typhimurium str. LT2
  4jev-assembly1_B  TM=9.534E-01  e=6.669E-19  Salmonella enterica subsp. enterica serovar Typhimurium str. LT2
  4jf1-assembly1_B  TM=9.391E-01  e=5.069E-19  Salmonella enterica subsp. enterica serovar Typhimurium str. LT2
  4jey-assembly1_A  TM=9.141E-01  e=3.099E-18  Salmonella enterica subsp. enterica serovar Typhimurium str. LT2

pLDDT: mean 92.84, std 6.71, range [65.88, 98.75]

Secondary structure (DSSP, 8-state):
---HHHHHHTHHHHHHHHHHTT----HHHHHHHHHHHHHHHHHHHHHHHHHHHHHHHTTT---HHHHHHHHHHHHHHHHHHHHHHHHHHHHHHHHHHHHTT-PPPPPTTSPP-SSGGG-------SPPPP-SS-PPPHHHHHHHTT-EEHHHHHHHH-TT--EE-HHHHHHHHHHHHHHHHHH--TT--EEEE-SSBTTTTSBPPPTTHHHHHHHHHHHHTPEEEEE-TTTTTTTTSSSSHHHHHT---SEEEE-GGGGTTS---EEEE-GGGGGGS-TTSS--TTTT-HHHHHHHHHHHHHHHHTTHHHHHHHHHHHHHHHHHHHHHH-TTEEEEEEETTEEEEEESS--HHHHHHHHHTT---EEETTTEEEE---TT--HHHHHHHHHHHHHHHHHHHHH-